Protein AF-0000000066218818 (afdb_homodimer)

InterPro domains:
  IPR004045 Glutathione S-transferase, N-terminal [PF02798] (4-73)
  IPR004045 Glutathione S-transferase, N-terminal [PS50404] (2-82)
  IPR004046 Glutathione S-transferase, C-terminal [PF00043] (117-193)
  IPR010987 Glutathione S-transferase, C-terminal-like [PS50405] (83-211)
  IPR036249 Thioredoxin-like superfamily [SSF52833] (1-73)
  IPR036282 Glutathione S-transferase, C-terminal domain superfamily [SSF47616] (73-204)
  IPR040079 Glutathione transferase family [SFLDS00019] (5-191)

Nearest PDB structures (foldseek):
  5f8b-assembly1_A  TM=9.152E-01  e=2.736E-18  Aspergillus fumigatus Af293
  5jpo-assembly1_C-2  TM=8.971E-01  e=2.875E-17  Homo sapiens
  5dqs-assembly1_A  TM=9.101E-01  e=4.848E-17  Homo sapiens
  5jpo-assembly1_A  TM=9.062E-01  e=1.379E-16  Homo sapiens
  1nhy-assembly1_A  TM=8.216E-01  e=2.575E-15  Saccharomyces cerevisiae

Foldseek 3Di:
DAQWEWEEAALQLLCLLLQLLCVVVVRHYHYDYDDDLVSQDPVNCVLPVSSDDTWIQGPVRDIDDDSLVSSVVSHDPVQQDDDPVLNVQLVVLLCCLVPQQQVLVCQQPCQQAPNDPADPVSNVVSVVSNVVSLVVVLVCLVVALENGDNDHHSSLRSNLSSCLVCQQAAQAPVNCVVRVSSNVSSQVSCPDPSSCVRNNHRHGDNHHHDRDGHD/DAQWEWEEAALQLLCLLLQLLCVVVVRHYHYDYDDDLVSQDPVNCVLPVSSDDTWIQGPVRDIDDDSLVSSVVSHDPVQQDDDPVLNVQLVVLLCCLVPQQQVLVCQQPCQQAPNDPADPVSNVVSVVSNVVSLVVVLVCLVVALENGDNDHHSSLRSNLSSCLVCQQAAQAPVNCVVRVSSNVSSQVSCPDPSSCVRNNHRHGDNHHHDRDGYD

Organism: Emericella nidulans (strain FGSC A4 / ATCC 38163 / CBS 112.46 / NRRL 194 / M139) (NCBI:txid227321)

Secondary structure (DSSP, 8-state):
--SEEEEE-TT-TTTHHHHHHHHHTT--EEEEE---GGG--HHHHHH-TT--S-EEEETT--EEESHHHHHHHH--GGGS-SSHHHHHHHHHHHHHIIIIIHHHHHHHHGGGGTSS---HHHHHHHHHHHHHHHHHHHHHTTT-SSSSSSS--HHHHHHHHHHHHHHHHT--HHHHHHSHHHHHHHHHHHTSHHHHHHH-S----SSPPP-----/--SEEEEE-TT-TTTHHHHHHHHHTT--EEEEE---GGG--HHHHHH-TT--S-EEEETT--EEESHHHHHHHH--GGGS-SSHHHHHHHHHHHHHIIIIIHHHHHHHHGGGGTSS---HHHHHHHHHHHHHHHHHHHHHTTT-SSSSSSS--HHHHHHHHHHHHHHHHT--HHHHHHSHHHHHHHHHHHTSHHHHHHH-S----SSPPP-----

Radius of gyration: 21.06 Å; Cα contacts (8 Å, |Δi|>4): 720; chains: 2; bounding box: 56×56×61 Å

Solvent-accessible surface area (backbone atoms only — not comparable to full-atom values): 22482 Å² total; per-residue (Å²): 128,58,52,23,34,38,34,33,46,89,87,38,39,64,43,44,33,40,52,22,43,22,58,71,68,71,37,50,64,43,77,44,80,49,89,41,56,87,61,47,46,72,73,51,33,74,77,35,77,80,30,65,72,44,36,36,36,33,70,86,65,53,72,43,46,42,46,69,19,46,36,56,66,60,46,59,67,79,34,45,50,92,46,72,67,45,31,29,48,28,43,20,45,38,47,43,28,62,66,54,37,38,55,22,43,44,46,38,46,33,20,44,72,61,76,39,80,76,44,72,70,59,27,52,50,15,42,52,51,26,52,54,50,50,48,52,50,22,61,65,22,58,97,42,82,34,85,48,72,93,45,78,32,50,30,46,42,40,33,46,21,45,47,47,60,47,36,36,42,40,44,15,59,68,55,36,66,76,34,46,41,38,43,51,38,49,53,56,57,48,64,34,64,52,40,28,74,71,68,43,76,89,62,69,15,76,53,52,63,72,96,49,73,49,130,129,57,52,23,35,37,34,32,46,89,88,38,39,63,42,44,32,41,54,21,42,23,58,71,68,71,38,50,64,43,76,44,78,48,89,40,56,87,63,48,45,73,72,50,32,74,78,34,79,81,30,66,72,45,36,38,35,33,69,85,64,53,72,43,45,42,47,69,19,45,36,57,65,61,47,58,69,79,33,44,51,93,45,73,67,44,31,29,49,29,42,20,45,37,48,42,27,62,66,54,36,38,55,22,43,44,44,38,46,32,19,43,73,62,75,39,80,77,45,70,70,57,26,52,49,15,42,51,51,25,52,53,50,51,47,52,49,20,61,63,23,57,95,42,80,35,85,47,72,93,46,78,33,51,29,46,42,39,32,46,22,44,47,46,59,46,37,37,41,42,44,14,60,68,54,37,67,75,34,45,42,39,42,50,40,49,52,56,58,47,65,35,65,53,41,27,74,71,67,42,76,89,62,70,16,78,54,52,64,73,96,48,74,48,131

Structure (mmCIF, N/CA/C/O backbone):
data_AF-0000000066218818-model_v1
#
loop_
_entity.id
_entity.type
_entity.pdbx_description
1 polymer 'Glutathione S-transferase stcT'
#
loop_
_atom_site.group_PDB
_atom_site.id
_atom_site.type_symbol
_atom_site.label_atom_id
_atom_site.label_alt_id
_atom_site.label_comp_id
_atom_site.label_asym_id
_atom_site.label_entity_id
_atom_site.label_seq_id
_atom_site.pdbx_PDB_ins_code
_atom_site.Cartn_x
_atom_site.Cartn_y
_atom_site.Cartn_z
_atom_site.occupancy
_atom_site.B_iso_or_equiv
_atom_site.auth_seq_id
_atom_site.auth_comp_id
_atom_site.auth_asym_id
_atom_site.auth_atom_id
_atom_site.pdbx_PDB_model_num
ATOM 1 N N . MET A 1 1 ? 10.469 0.594 -30.75 1 71.19 1 MET A N 1
ATOM 2 C CA . MET A 1 1 ? 11.125 1.309 -29.656 1 71.19 1 MET A CA 1
ATOM 3 C C . MET A 1 1 ? 10.555 0.886 -28.312 1 71.19 1 MET A C 1
ATOM 5 O O . MET A 1 1 ? 9.383 0.536 -28.219 1 71.19 1 MET A O 1
ATOM 9 N N . PRO A 1 2 ? 11.453 0.713 -27.328 1 81.44 2 PRO A N 1
ATOM 10 C CA . PRO A 1 2 ? 10.922 0.224 -26.047 1 81.44 2 PRO A CA 1
ATOM 11 C C . PRO A 1 2 ? 9.906 1.181 -25.422 1 81.44 2 PRO A C 1
ATOM 13 O O . PRO A 1 2 ? 9.984 2.395 -25.641 1 81.44 2 PRO A O 1
ATOM 16 N N . PHE A 1 3 ? 8.852 0.652 -24.906 1 88.44 3 PHE A N 1
ATOM 17 C CA . PHE A 1 3 ? 7.84 1.387 -24.156 1 88.44 3 PHE A CA 1
ATOM 18 C C . PHE A 1 3 ? 8.477 2.164 -23.016 1 88.44 3 PHE A C 1
ATOM 20 O O . PHE A 1 3 ? 8.078 3.299 -22.734 1 88.44 3 PHE A O 1
ATOM 27 N N . GLY A 1 4 ? 9.531 1.529 -22.469 1 95.31 4 GLY A N 1
ATOM 28 C CA . GLY A 1 4 ? 10.266 2.137 -21.375 1 95.31 4 GLY A CA 1
ATOM 29 C C . GLY A 1 4 ? 11.266 1.194 -20.734 1 95.31 4 GLY A C 1
ATOM 30 O O . GLY A 1 4 ? 11.594 0.15 -21.297 1 95.31 4 GLY A O 1
ATOM 31 N N . THR A 1 5 ? 11.836 1.667 -19.656 1 97.19 5 THR A N 1
ATOM 32 C CA . THR A 1 5 ? 12.773 0.889 -18.859 1 97.19 5 THR A CA 1
ATOM 33 C C . THR A 1 5 ? 12.203 0.583 -17.484 1 97.19 5 THR A C 1
ATOM 35 O O . THR A 1 5 ? 11.594 1.452 -16.844 1 97.19 5 THR A O 1
ATOM 38 N N . LEU A 1 6 ? 12.312 -0.664 -17.109 1 97.31 6 LEU A N 1
ATOM 39 C CA . LEU A 1 6 ? 11.945 -1.052 -15.75 1 97.31 6 LEU A CA 1
ATOM 40 C C . LEU A 1 6 ? 13.18 -1.452 -14.945 1 97.31 6 LEU A C 1
ATOM 42 O O . LEU A 1 6 ? 13.906 -2.369 -15.336 1 97.31 6 LEU A O 1
ATOM 46 N N . TYR A 1 7 ? 13.469 -0.673 -13.93 1 97.5 7 TYR A N 1
ATOM 47 C CA . TYR A 1 7 ? 14.5 -1.044 -12.969 1 97.5 7 TYR A CA 1
ATOM 48 C C . TYR A 1 7 ? 13.969 -2.062 -11.969 1 97.5 7 TYR A C 1
ATOM 50 O O . TYR A 1 7 ? 13.039 -1.775 -11.219 1 97.5 7 TYR A O 1
ATOM 58 N N . THR A 1 8 ? 14.469 -3.232 -11.992 1 96.69 8 THR A N 1
ATOM 59 C CA . THR A 1 8 ? 14.016 -4.324 -11.141 1 96.69 8 THR A CA 1
ATOM 60 C C . THR A 1 8 ? 15.07 -5.426 -11.055 1 96.69 8 THR A C 1
ATOM 62 O O . THR A 1 8 ? 16.234 -5.195 -11.375 1 96.69 8 THR A O 1
ATOM 65 N N . ARG A 1 9 ? 14.781 -6.527 -10.438 1 94.38 9 ARG A N 1
ATOM 66 C CA . ARG A 1 9 ? 15.594 -7.734 -10.367 1 94.38 9 ARG A CA 1
ATOM 67 C C . ARG A 1 9 ? 14.734 -8.984 -10.539 1 94.38 9 ARG A C 1
ATOM 69 O O . ARG A 1 9 ? 13.516 -8.938 -10.344 1 94.38 9 ARG A O 1
ATOM 76 N N . PRO A 1 10 ? 15.438 -10.062 -10.844 1 90.19 10 PRO A N 1
ATOM 77 C CA . PRO A 1 10 ? 14.672 -11.305 -10.898 1 90.19 10 PRO A CA 1
ATOM 78 C C . PRO A 1 10 ? 14 -11.648 -9.57 1 90.19 10 PRO A C 1
ATOM 80 O O . PRO A 1 10 ? 14.578 -11.422 -8.508 1 90.19 10 PRO A O 1
ATOM 83 N N . PHE A 1 11 ? 12.773 -12.055 -9.664 1 90.25 11 PHE A N 1
ATOM 84 C CA . PHE A 1 11 ? 12.008 -12.578 -8.539 1 90.25 11 PHE A CA 1
ATOM 85 C C . PHE A 1 11 ? 11.586 -11.453 -7.598 1 90.25 11 PHE A C 1
ATOM 87 O O . PHE A 1 11 ? 11.383 -11.688 -6.402 1 90.25 11 PHE A O 1
ATOM 94 N N . ASN A 1 12 ? 11.641 -10.273 -8.07 1 94.62 12 ASN A N 1
ATOM 95 C CA . ASN A 1 12 ? 11.047 -9.195 -7.289 1 94.62 12 ASN A CA 1
ATOM 96 C C . ASN A 1 12 ? 9.531 -9.328 -7.211 1 94.62 12 ASN A C 1
ATOM 98 O O . ASN A 1 12 ? 8.852 -9.352 -8.242 1 94.62 12 ASN A O 1
ATOM 102 N N . PRO A 1 13 ? 9.008 -9.477 -6.012 1 96.88 13 PRO A N 1
ATOM 103 C CA . PRO A 1 13 ? 7.57 -9.719 -5.863 1 96.88 13 PRO A CA 1
ATOM 104 C C . PRO A 1 13 ? 6.719 -8.602 -6.469 1 96.88 13 PRO A C 1
ATOM 106 O O . PRO A 1 13 ? 5.57 -8.836 -6.852 1 96.88 13 PRO A O 1
ATOM 109 N N . ARG A 1 14 ? 7.234 -7.453 -6.59 1 97.62 14 ARG A N 1
ATOM 110 C CA . ARG A 1 14 ? 6.484 -6.281 -7.02 1 97.62 14 ARG A CA 1
ATOM 111 C C . ARG A 1 14 ? 6.535 -6.129 -8.539 1 97.62 14 ARG A C 1
ATOM 113 O O . ARG A 1 14 ? 5.801 -5.32 -9.109 1 97.62 14 ARG A O 1
ATOM 120 N N . SER A 1 15 ? 7.34 -6.926 -9.211 1 97.38 15 SER A N 1
ATOM 121 C CA . SER A 1 15 ? 7.594 -6.66 -10.625 1 97.38 15 SER A CA 1
ATOM 122 C C . SER A 1 15 ? 6.891 -7.684 -11.516 1 97.38 15 SER A C 1
ATOM 124 O O . SER A 1 15 ? 6.715 -7.457 -12.711 1 97.38 15 SER A O 1
ATOM 126 N N . LEU A 1 16 ? 6.5 -8.797 -10.938 1 96.94 16 LEU A N 1
ATOM 127 C CA . LEU A 1 16 ? 6.012 -9.906 -11.75 1 96.94 16 LEU A CA 1
ATOM 128 C C . LEU A 1 16 ? 4.82 -9.469 -12.594 1 96.94 16 LEU A C 1
ATOM 130 O O . LEU A 1 16 ? 4.828 -9.633 -13.82 1 96.94 16 LEU A O 1
ATOM 134 N N . ALA A 1 17 ? 3.824 -8.898 -11.969 1 96.56 17 ALA A N 1
ATOM 135 C CA . ALA A 1 17 ? 2.615 -8.477 -12.672 1 96.56 17 ALA A CA 1
ATOM 136 C C . ALA A 1 17 ? 2.939 -7.461 -13.758 1 96.56 17 ALA A C 1
ATOM 138 O O . ALA A 1 17 ? 2.377 -7.516 -14.859 1 96.56 17 ALA A O 1
ATOM 139 N N . ILE A 1 18 ? 3.826 -6.52 -13.492 1 97.38 18 ILE A N 1
ATOM 140 C CA . ILE A 1 18 ? 4.215 -5.453 -14.406 1 97.38 18 ILE A CA 1
ATOM 141 C C . ILE A 1 18 ? 4.832 -6.055 -15.664 1 97.38 18 ILE A C 1
ATOM 143 O O . ILE A 1 18 ? 4.453 -5.695 -16.781 1 97.38 18 ILE A O 1
ATOM 147 N N . LEU A 1 19 ? 5.719 -7.035 -15.469 1 97 19 LEU A N 1
ATOM 148 C CA . LEU A 1 19 ? 6.402 -7.688 -16.578 1 97 19 LEU A CA 1
ATOM 149 C C . LEU A 1 19 ? 5.434 -8.531 -17.391 1 97 19 LEU A C 1
ATOM 151 O O . LEU A 1 19 ? 5.469 -8.508 -18.625 1 97 19 LEU A O 1
ATOM 155 N N . ALA A 1 20 ? 4.574 -9.258 -16.734 1 95.81 20 ALA A N 1
ATOM 156 C CA . ALA A 1 20 ? 3.605 -10.117 -17.406 1 95.81 20 ALA A CA 1
ATOM 157 C C . ALA A 1 20 ? 2.664 -9.297 -18.281 1 95.81 20 ALA A C 1
ATOM 159 O O . ALA A 1 20 ? 2.432 -9.633 -19.453 1 95.81 20 ALA A O 1
ATOM 160 N N . ILE A 1 21 ? 2.143 -8.211 -17.75 1 94.56 21 ILE A N 1
ATOM 161 C CA . ILE A 1 21 ? 1.188 -7.359 -18.453 1 94.56 21 ILE A CA 1
ATOM 162 C C . ILE A 1 21 ? 1.874 -6.684 -19.641 1 94.56 21 ILE A C 1
ATOM 164 O O . ILE A 1 21 ? 1.304 -6.602 -20.734 1 94.56 21 ILE A O 1
ATOM 168 N N . ALA A 1 22 ? 3.068 -6.16 -19.391 1 94.56 22 ALA A N 1
ATOM 169 C CA . ALA A 1 22 ? 3.809 -5.508 -20.469 1 94.56 22 ALA A CA 1
ATOM 170 C C . ALA A 1 22 ? 4.012 -6.453 -21.656 1 94.56 22 ALA A C 1
ATOM 172 O O . ALA A 1 22 ? 3.816 -6.07 -22.812 1 94.56 22 ALA A O 1
ATOM 173 N N . LYS A 1 23 ? 4.383 -7.641 -21.359 1 92.62 23 LYS A N 1
ATOM 174 C CA . LYS A 1 23 ? 4.598 -8.641 -22.406 1 92.62 23 LYS A CA 1
ATOM 175 C C . LYS A 1 23 ? 3.295 -8.969 -23.125 1 92.62 23 LYS A C 1
ATOM 177 O O . LYS A 1 23 ? 3.248 -9 -24.359 1 92.62 23 LYS A O 1
ATOM 182 N N . ALA A 1 24 ? 2.281 -9.156 -22.375 1 91.44 24 ALA A N 1
ATOM 183 C CA . ALA A 1 24 ? 0.981 -9.516 -22.922 1 91.44 24 ALA A CA 1
ATOM 184 C C . ALA A 1 24 ? 0.456 -8.422 -23.859 1 91.44 24 ALA A C 1
ATOM 186 O O . ALA A 1 24 ? -0.219 -8.703 -24.844 1 91.44 24 ALA A O 1
ATOM 187 N N . ASN A 1 25 ? 0.733 -7.207 -23.5 1 91.38 25 ASN A N 1
ATOM 188 C CA . ASN A 1 25 ? 0.218 -6.062 -24.25 1 91.38 25 ASN A CA 1
ATOM 189 C C . ASN A 1 25 ? 1.195 -5.613 -25.328 1 91.38 25 ASN A C 1
ATOM 191 O O . ASN A 1 25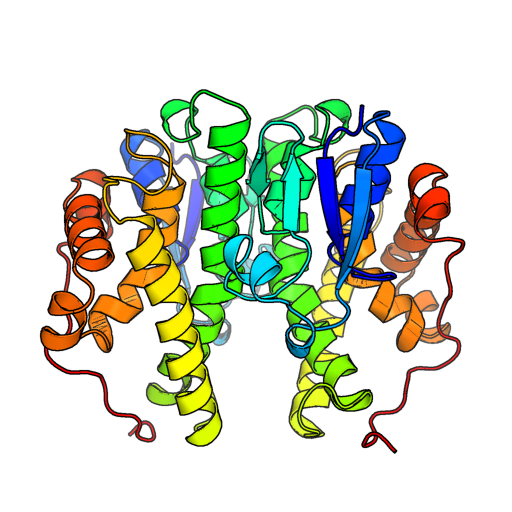 ? 1.004 -4.566 -25.953 1 91.38 25 ASN A O 1
ATOM 195 N N . ASN A 1 26 ? 2.279 -6.316 -25.547 1 91.62 26 ASN A N 1
ATOM 196 C CA . ASN A 1 26 ? 3.311 -6.004 -26.531 1 91.62 26 ASN A CA 1
ATOM 197 C C . ASN A 1 26 ? 3.932 -4.637 -26.281 1 91.62 26 ASN A C 1
ATOM 199 O O . ASN A 1 26 ? 4.055 -3.824 -27.203 1 91.62 26 ASN A O 1
ATOM 203 N N . LEU A 1 27 ? 4.148 -4.402 -25.031 1 92.06 27 LEU A N 1
ATOM 204 C CA . LEU A 1 27 ? 4.871 -3.219 -24.594 1 92.06 27 LEU A CA 1
ATOM 205 C C . LEU A 1 27 ? 6.27 -3.584 -24.109 1 92.06 27 LEU A C 1
ATOM 207 O O . LEU A 1 27 ? 6.504 -3.715 -22.906 1 92.06 27 LEU A O 1
ATOM 211 N N . PRO A 1 28 ? 7.168 -3.713 -25 1 90.56 28 PRO A N 1
ATOM 212 C CA . PRO A 1 28 ? 8.516 -4.164 -24.625 1 90.56 28 PRO A CA 1
ATOM 213 C C . PRO A 1 28 ? 9.18 -3.252 -23.609 1 90.56 28 PRO A C 1
ATOM 215 O O . PRO A 1 28 ? 9.172 -2.029 -23.766 1 90.56 28 PRO A O 1
ATOM 218 N N . LEU A 1 29 ? 9.727 -3.838 -22.594 1 94.88 29 LEU A N 1
ATOM 219 C CA . LEU A 1 29 ? 10.469 -3.117 -21.562 1 94.88 29 LEU A CA 1
ATOM 220 C C . LEU A 1 29 ? 11.945 -3.49 -21.578 1 94.88 29 LEU A C 1
ATOM 222 O O . LEU A 1 29 ? 12.289 -4.664 -21.719 1 94.88 29 LEU A O 1
ATOM 226 N N . LYS A 1 30 ? 12.75 -2.459 -21.562 1 96.31 30 LYS A N 1
ATOM 227 C CA . LYS A 1 30 ? 14.148 -2.691 -21.219 1 96.31 30 LYS A CA 1
ATOM 228 C C . LYS A 1 30 ? 14.32 -2.9 -19.719 1 96.31 30 LYS A C 1
ATOM 230 O O . LYS A 1 30 ? 13.758 -2.152 -18.922 1 96.31 30 LYS A O 1
ATOM 235 N N . ILE A 1 31 ? 15.07 -3.914 -19.375 1 96.12 31 ILE A N 1
ATOM 236 C CA . ILE A 1 31 ? 15.242 -4.219 -17.969 1 96.12 31 ILE A CA 1
ATOM 237 C C . ILE A 1 31 ? 16.641 -3.785 -17.516 1 96.12 31 ILE A C 1
ATOM 239 O O . ILE A 1 31 ? 17.641 -4.113 -18.156 1 96.12 31 ILE A O 1
ATOM 243 N N . LYS A 1 32 ? 16.703 -2.99 -16.5 1 95.56 32 LYS A N 1
ATOM 244 C CA . LYS A 1 32 ? 17.938 -2.68 -15.789 1 95.56 32 LYS A CA 1
ATOM 245 C C . LYS A 1 32 ? 17.906 -3.244 -14.367 1 95.56 32 LYS A C 1
ATOM 247 O O . LYS A 1 32 ? 17.031 -2.906 -13.57 1 95.56 32 LYS A O 1
ATOM 252 N N . THR A 1 33 ? 18.938 -4.043 -14.039 1 94.62 33 THR A N 1
ATOM 253 C CA . THR A 1 33 ? 18.891 -4.797 -12.789 1 94.62 33 THR A CA 1
ATOM 254 C C . THR A 1 33 ? 19.547 -4.004 -11.656 1 94.62 33 THR A C 1
ATOM 256 O O . THR A 1 33 ? 20.656 -3.502 -11.805 1 94.62 33 THR A O 1
ATOM 259 N N . ILE A 1 34 ? 18.781 -3.807 -10.609 1 90.81 34 ILE A N 1
ATOM 260 C CA . ILE A 1 34 ? 19.266 -3.318 -9.32 1 90.81 34 ILE A CA 1
ATOM 261 C C . ILE A 1 34 ? 18.953 -4.344 -8.234 1 90.81 34 ILE A C 1
ATOM 263 O O . ILE A 1 34 ? 17.781 -4.676 -8 1 90.81 34 ILE A O 1
ATOM 267 N N . THR A 1 35 ? 20 -4.848 -7.527 1 82.25 35 THR A N 1
ATOM 268 C CA . THR A 1 35 ? 19.797 -5.984 -6.637 1 82.25 35 THR A CA 1
ATOM 269 C C . THR A 1 35 ? 19.453 -5.508 -5.227 1 82.25 35 THR A C 1
ATOM 271 O O . THR A 1 35 ? 18.797 -6.227 -4.469 1 82.25 35 THR A O 1
ATOM 274 N N . SER A 1 36 ? 20.016 -4.332 -4.902 1 78.5 36 SER A N 1
ATOM 275 C CA . SER A 1 36 ? 19.719 -3.791 -3.58 1 78.5 36 SER A CA 1
ATOM 276 C C . SER A 1 36 ? 19.828 -2.27 -3.568 1 78.5 36 SER A C 1
ATOM 278 O O . SER A 1 36 ? 20.406 -1.675 -4.48 1 78.5 36 SER A O 1
ATOM 280 N N . PHE A 1 37 ? 19.109 -1.738 -2.533 1 78.69 37 PHE A N 1
ATOM 281 C CA . PHE A 1 37 ? 19.234 -0.295 -2.357 1 78.69 37 PHE A CA 1
ATOM 282 C C . PHE A 1 37 ? 20.688 0.125 -2.254 1 78.69 37 PHE A C 1
ATOM 284 O O . PHE A 1 37 ? 21.047 1.234 -2.648 1 78.69 37 PHE A O 1
ATOM 291 N N . LYS A 1 38 ? 21.609 -0.773 -1.865 1 82.06 38 LYS A N 1
ATOM 292 C CA . LYS A 1 38 ? 23.031 -0.483 -1.708 1 82.06 38 LYS A CA 1
ATOM 293 C C . LYS A 1 38 ? 23.719 -0.356 -3.064 1 82.06 38 LYS A C 1
ATOM 295 O O . LYS A 1 38 ? 24.766 0.286 -3.178 1 82.06 38 LYS A O 1
ATOM 300 N N . ASP A 1 39 ? 23.031 -0.977 -4.016 1 85.44 39 ASP A N 1
ATOM 301 C CA . ASP A 1 39 ? 23.594 -0.985 -5.359 1 85.44 39 ASP A CA 1
ATOM 302 C C . ASP A 1 39 ? 23.062 0.185 -6.188 1 85.44 39 ASP A C 1
ATOM 304 O O . ASP A 1 39 ? 23.422 0.327 -7.359 1 85.44 39 ASP A O 1
ATOM 308 N N . ALA A 1 40 ? 22.266 0.946 -5.512 1 88.94 40 ALA A N 1
ATOM 309 C CA . ALA A 1 40 ? 21.656 2.055 -6.25 1 88.94 40 ALA A CA 1
ATOM 310 C C . ALA A 1 40 ? 22.719 3.096 -6.625 1 88.94 40 ALA A C 1
ATOM 312 O O . ALA A 1 40 ? 23.422 3.604 -5.754 1 88.94 40 ALA A O 1
ATOM 313 N N . THR A 1 41 ? 22.875 3.365 -7.879 1 91.56 41 THR A N 1
ATOM 314 C CA . THR A 1 41 ? 23.797 4.391 -8.367 1 91.56 41 THR A CA 1
ATOM 315 C C . THR A 1 41 ? 23.219 5.785 -8.133 1 91.56 41 THR A C 1
ATOM 317 O O . THR A 1 41 ? 22.016 5.93 -7.891 1 91.56 41 THR A O 1
ATOM 320 N N . GLU A 1 42 ? 24.031 6.734 -8.234 1 93.12 42 GLU A N 1
ATOM 321 C CA . GLU A 1 42 ? 23.562 8.109 -8.117 1 93.12 42 GLU A CA 1
ATOM 322 C C . GLU A 1 42 ? 22.531 8.438 -9.195 1 93.12 42 GLU A C 1
ATOM 324 O O . GLU A 1 42 ? 21.562 9.164 -8.938 1 93.12 42 GLU A O 1
ATOM 329 N N . GLU A 1 43 ? 22.828 7.934 -10.289 1 93.69 43 GLU A N 1
ATOM 330 C CA . GLU A 1 43 ? 21.906 8.141 -11.398 1 93.69 43 GLU A CA 1
ATOM 331 C C . GLU A 1 43 ? 20.531 7.555 -11.086 1 93.69 43 GLU A C 1
ATOM 333 O O . GLU A 1 43 ? 19.5 8.195 -11.344 1 93.69 43 GLU A O 1
ATOM 338 N N . TYR A 1 44 ? 20.484 6.367 -10.492 1 95.94 44 TYR A N 1
ATOM 339 C CA . TYR A 1 44 ? 19.219 5.727 -10.156 1 95.94 44 TYR A CA 1
ATOM 340 C C . TYR A 1 44 ? 18.5 6.488 -9.047 1 95.94 44 TYR A C 1
ATOM 342 O O . TYR A 1 44 ? 17.281 6.621 -9.07 1 95.94 44 TYR A O 1
ATOM 350 N N . LEU A 1 45 ? 19.312 7.016 -8.141 1 95.56 45 LEU A N 1
ATOM 351 C CA . LEU A 1 45 ? 18.734 7.723 -7.004 1 95.56 45 LEU A CA 1
ATOM 352 C C . LEU A 1 45 ? 18.094 9.031 -7.445 1 95.56 45 LEU A C 1
ATOM 354 O O . LEU A 1 45 ? 17.25 9.586 -6.727 1 95.56 45 LEU A O 1
ATOM 358 N N . GLN A 1 46 ? 18.422 9.547 -8.602 1 95.06 46 GLN A N 1
ATOM 359 C CA . GLN A 1 46 ? 17.75 10.711 -9.156 1 95.06 46 GLN A CA 1
ATOM 360 C C . GLN A 1 46 ? 16.344 10.352 -9.656 1 95.06 46 GLN A C 1
ATOM 362 O O . GLN A 1 46 ? 15.453 11.195 -9.68 1 95.06 46 GLN A O 1
ATOM 367 N N . LEU A 1 47 ? 16.188 9.055 -10.047 1 95.88 47 LEU A N 1
ATOM 368 C CA . LEU A 1 47 ? 14.906 8.555 -10.516 1 95.88 47 LEU A CA 1
ATOM 369 C C . LEU A 1 47 ? 14.008 8.172 -9.344 1 95.88 47 LEU A C 1
ATOM 371 O O . LEU A 1 47 ? 12.82 8.484 -9.336 1 95.88 47 LEU A O 1
ATOM 375 N N . ASN A 1 48 ? 14.594 7.512 -8.367 1 96.56 48 ASN A N 1
ATOM 376 C CA . ASN A 1 48 ? 13.922 7.039 -7.164 1 96.56 48 ASN A CA 1
ATOM 377 C C . ASN A 1 48 ? 14.773 7.266 -5.918 1 96.56 48 ASN A C 1
ATOM 379 O O . ASN A 1 48 ? 15.578 6.406 -5.551 1 96.56 48 ASN A O 1
ATOM 383 N N . PRO A 1 49 ? 14.555 8.305 -5.219 1 95.44 49 PRO A N 1
ATOM 384 C CA . PRO A 1 49 ? 15.406 8.68 -4.086 1 95.44 49 PRO A CA 1
ATOM 385 C C . PRO A 1 49 ? 15.406 7.629 -2.979 1 95.44 49 PRO A C 1
ATOM 387 O O . PRO A 1 49 ? 16.312 7.621 -2.133 1 95.44 49 PRO A O 1
ATOM 390 N N . LEU A 1 50 ? 14.461 6.707 -2.932 1 94.62 50 LEU A N 1
ATOM 391 C CA . LEU A 1 50 ? 14.445 5.648 -1.926 1 94.62 50 LEU A CA 1
ATOM 392 C C . LEU A 1 50 ? 15.398 4.52 -2.305 1 94.62 50 LEU A C 1
ATOM 394 O O . LEU A 1 50 ? 15.734 3.676 -1.47 1 94.62 50 LEU A O 1
ATOM 398 N N . GLY A 1 51 ? 15.758 4.492 -3.557 1 95 51 GLY A N 1
ATOM 399 C CA . GLY A 1 51 ? 16.641 3.441 -4.031 1 95 51 GLY A CA 1
ATOM 400 C C . GLY A 1 51 ? 15.961 2.084 -4.102 1 95 51 GLY A C 1
ATOM 401 O O . GLY A 1 51 ? 16.641 1.058 -4.23 1 95 51 GLY A O 1
ATOM 402 N N . LYS A 1 52 ? 14.656 2.086 -4.012 1 95 52 LYS A N 1
ATOM 403 C CA . LYS A 1 52 ? 13.906 0.836 -4.051 1 95 52 LYS A CA 1
ATOM 404 C C . LYS A 1 52 ? 13.523 0.469 -5.48 1 95 52 LYS A C 1
ATOM 406 O O . LYS A 1 52 ? 13.742 1.252 -6.406 1 95 52 LYS A O 1
ATOM 411 N N . ILE A 1 53 ? 13.047 -0.684 -5.742 1 96.31 53 ILE A N 1
ATOM 412 C CA . ILE A 1 53 ? 12.578 -1.193 -7.023 1 96.31 53 ILE A CA 1
ATOM 413 C C . ILE A 1 53 ? 11.18 -1.795 -6.859 1 96.31 53 ILE A C 1
ATOM 415 O O . ILE A 1 53 ? 10.82 -2.248 -5.77 1 96.31 53 ILE A O 1
ATOM 419 N N . PRO A 1 54 ? 10.344 -1.707 -7.871 1 97.12 54 PRO A N 1
ATOM 420 C CA . PRO A 1 54 ? 10.664 -1.313 -9.242 1 97.12 54 PRO A CA 1
ATOM 421 C C . PRO A 1 54 ? 10.508 0.187 -9.477 1 97.12 54 PRO A C 1
ATOM 423 O O . PRO A 1 54 ? 9.812 0.867 -8.719 1 97.12 54 PRO A O 1
ATOM 426 N N . THR A 1 55 ? 11.203 0.723 -10.445 1 98 55 THR A N 1
ATOM 427 C CA . THR A 1 55 ? 11.047 2.059 -11.008 1 98 55 THR A CA 1
ATOM 428 C C . THR A 1 55 ? 10.875 1.986 -12.523 1 98 55 THR A C 1
ATOM 430 O O . THR A 1 55 ? 11.641 1.311 -13.211 1 98 55 THR A O 1
ATOM 433 N N . PHE A 1 56 ? 9.805 2.607 -13.062 1 97.94 56 PHE A N 1
ATOM 434 C CA . PHE A 1 56 ? 9.539 2.662 -14.492 1 97.94 56 PHE A CA 1
ATOM 435 C C . PHE A 1 56 ? 9.961 4.004 -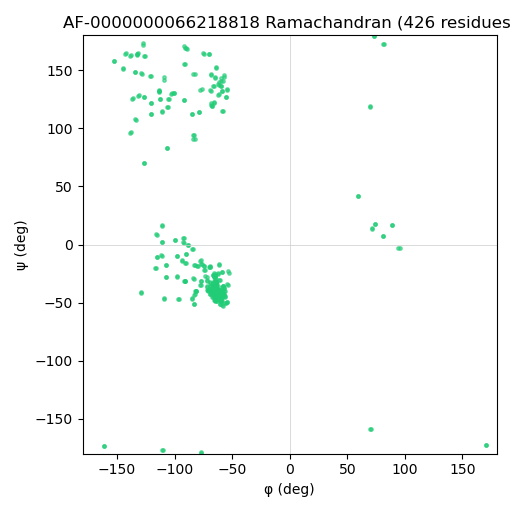15.07 1 97.94 56 PHE A C 1
ATOM 437 O O . PHE A 1 56 ? 9.672 5.055 -14.492 1 97.94 56 PHE A O 1
ATOM 444 N N . VAL A 1 57 ? 10.719 3.988 -16.156 1 97.69 57 VAL A N 1
ATOM 445 C CA . VAL A 1 57 ? 11.055 5.18 -16.938 1 97.69 57 VAL A CA 1
ATOM 446 C C . VAL A 1 57 ? 10.562 5.012 -18.375 1 97.69 57 VAL A C 1
ATOM 448 O O . VAL A 1 57 ? 11.109 4.211 -19.125 1 97.69 57 VAL A O 1
ATOM 451 N N . GLY A 1 58 ? 9.57 5.809 -18.734 1 96.12 58 GLY A N 1
ATOM 452 C CA . GLY A 1 58 ? 9.023 5.738 -20.094 1 96.12 58 GLY A CA 1
ATOM 453 C C . GLY A 1 58 ? 9.969 6.27 -21.141 1 96.12 58 GLY A C 1
ATOM 454 O O . GLY A 1 58 ? 10.906 7.008 -20.828 1 96.12 58 GLY A O 1
ATOM 455 N N . ALA A 1 59 ? 9.672 5.934 -22.375 1 94.19 59 ALA A N 1
ATOM 456 C CA . ALA A 1 59 ? 10.453 6.441 -23.5 1 94.19 59 ALA A CA 1
ATOM 457 C C . ALA A 1 59 ? 10.367 7.961 -23.594 1 94.19 59 ALA A C 1
ATOM 459 O O . ALA A 1 59 ? 11.289 8.617 -24.078 1 94.19 59 ALA A O 1
ATOM 460 N N . ASP A 1 60 ? 9.32 8.492 -23.078 1 93.5 60 ASP A N 1
ATOM 461 C CA . ASP A 1 60 ? 9.109 9.938 -23.094 1 93.5 60 ASP A CA 1
ATOM 462 C C . ASP A 1 60 ? 9.75 10.594 -21.859 1 93.5 60 ASP A C 1
ATOM 464 O O . ASP A 1 60 ? 9.602 11.805 -21.656 1 93.5 60 ASP A O 1
ATOM 468 N N . GLY A 1 61 ? 10.359 9.812 -21 1 95.38 61 GLY A N 1
ATOM 469 C CA . GLY A 1 61 ? 11.047 10.352 -19.844 1 95.38 61 GLY A CA 1
ATOM 470 C C . GLY A 1 61 ? 10.188 10.352 -18.594 1 95.38 61 GLY A C 1
ATOM 471 O O . GLY A 1 61 ? 10.664 10.688 -17.5 1 95.38 61 GLY A O 1
ATOM 472 N N . TYR A 1 62 ? 8.93 9.914 -18.75 1 96.5 62 TYR A N 1
ATOM 473 C CA . TYR A 1 62 ? 8.031 9.836 -17.609 1 96.5 62 TYR A CA 1
ATOM 474 C C . TYR A 1 62 ? 8.508 8.789 -16.609 1 96.5 62 TYR A C 1
ATOM 476 O O . TYR A 1 62 ? 8.711 7.629 -16.953 1 96.5 62 TYR A O 1
ATOM 484 N N . VAL A 1 63 ? 8.758 9.227 -15.305 1 98.06 63 VAL A N 1
ATOM 485 C CA . VAL A 1 63 ? 9.227 8.336 -14.242 1 98.06 63 VAL A CA 1
ATOM 486 C C . VAL A 1 63 ? 8.07 7.98 -13.32 1 98.06 63 VAL A C 1
ATOM 488 O O . VAL A 1 63 ? 7.328 8.859 -12.875 1 98.06 63 VAL A O 1
ATOM 491 N N . LEU A 1 64 ? 7.922 6.695 -13.07 1 98.25 64 LEU A N 1
ATOM 492 C CA . LEU A 1 64 ? 6.848 6.215 -12.211 1 98.25 64 LEU A CA 1
ATOM 493 C C . LEU A 1 64 ? 7.359 5.145 -11.25 1 98.25 64 LEU A C 1
ATOM 495 O O . LEU A 1 64 ? 7.996 4.176 -11.68 1 98.25 64 LEU A O 1
ATOM 499 N N . THR A 1 65 ? 7.121 5.406 -9.922 1 98.06 65 THR A N 1
ATOM 500 C CA . THR A 1 65 ? 7.445 4.422 -8.898 1 98.06 65 THR A CA 1
ATOM 501 C C . THR A 1 65 ? 6.172 3.838 -8.289 1 98.06 65 THR A C 1
ATOM 503 O O . THR A 1 65 ? 5.066 4.164 -8.719 1 98.06 65 THR A O 1
ATOM 506 N N . GLU A 1 66 ? 6.375 2.951 -7.277 1 98.25 66 GLU A N 1
ATOM 507 C CA . GLU A 1 66 ? 5.285 2.248 -6.605 1 98.25 66 GLU A CA 1
ATOM 508 C C . GLU A 1 66 ? 4.637 1.222 -7.531 1 98.25 66 GLU A C 1
ATOM 510 O O . GLU A 1 66 ? 4.023 1.584 -8.539 1 98.25 66 GLU A O 1
ATOM 515 N N . SER A 1 67 ? 4.703 0.02 -7.148 1 98.06 67 SER A N 1
ATOM 516 C CA . SER A 1 67 ? 4.355 -1.094 -8.023 1 98.06 67 SER A CA 1
ATOM 517 C C . SER A 1 67 ? 2.881 -1.05 -8.414 1 98.06 67 SER A C 1
ATOM 519 O O . SER A 1 67 ? 2.52 -1.407 -9.539 1 98.06 67 SER A O 1
ATOM 521 N N . ILE A 1 68 ? 1.974 -0.61 -7.531 1 98.06 68 ILE A N 1
ATOM 522 C CA . ILE A 1 68 ? 0.555 -0.525 -7.859 1 98.06 68 ILE A CA 1
ATOM 523 C C . ILE A 1 68 ? 0.345 0.47 -9 1 98.06 68 ILE A C 1
ATOM 525 O O . ILE A 1 68 ? -0.387 0.189 -9.945 1 98.06 68 ILE A O 1
ATOM 529 N N . ALA A 1 69 ? 0.997 1.612 -8.914 1 98.19 69 ALA A N 1
ATOM 530 C CA . ALA A 1 69 ? 0.868 2.646 -9.938 1 98.19 69 ALA A CA 1
ATOM 531 C C . ALA A 1 69 ? 1.428 2.17 -11.273 1 98.19 69 ALA A C 1
ATOM 533 O O . ALA A 1 69 ? 0.806 2.365 -12.32 1 98.19 69 ALA A O 1
ATOM 534 N N . ILE A 1 70 ? 2.592 1.497 -11.234 1 98 70 ILE A N 1
ATOM 535 C CA . ILE A 1 70 ? 3.23 1.022 -12.453 1 98 70 ILE A CA 1
ATOM 536 C C . ILE A 1 70 ? 2.359 -0.048 -13.109 1 98 70 ILE A C 1
ATOM 538 O O . ILE A 1 70 ? 2.145 -0.024 -14.32 1 98 70 ILE A O 1
ATOM 542 N N . ALA A 1 71 ? 1.841 -0.953 -12.273 1 97.06 71 ALA A N 1
ATOM 543 C CA . ALA A 1 71 ? 1.007 -2.033 -12.797 1 97.06 71 ALA A CA 1
ATOM 544 C C . ALA A 1 71 ? -0.256 -1.481 -13.453 1 97.06 71 ALA A C 1
ATOM 546 O O . ALA A 1 71 ? -0.672 -1.958 -14.508 1 97.06 71 ALA A O 1
ATOM 547 N N . LEU A 1 72 ? -0.855 -0.48 -12.844 1 95.56 72 LEU A N 1
ATOM 548 C CA . LEU A 1 72 ? -2.064 0.125 -13.383 1 95.56 72 LEU A CA 1
ATOM 549 C C . LEU A 1 72 ? -1.76 0.883 -14.672 1 95.56 72 LEU A C 1
ATOM 551 O O . LEU A 1 72 ? -2.562 0.872 -15.609 1 95.56 72 LEU A O 1
ATOM 555 N N . TYR A 1 73 ? -0.635 1.539 -14.711 1 93.38 73 TYR A N 1
ATOM 556 C CA . TYR A 1 73 ? -0.24 2.352 -15.852 1 93.38 73 TYR A CA 1
ATOM 557 C C . TYR A 1 73 ? -0.024 1.485 -17.094 1 93.38 73 TYR A C 1
ATOM 559 O O . TYR A 1 73 ? -0.328 1.903 -18.203 1 93.38 73 TYR A O 1
ATOM 567 N N . ASP A 1 74 ? 0.365 0.317 -16.922 1 85.31 74 ASP A N 1
ATOM 568 C CA . ASP A 1 74 ? 0.679 -0.617 -18 1 85.31 74 ASP A CA 1
ATOM 569 C C . ASP A 1 74 ? -0.558 -1.411 -18.406 1 85.31 74 ASP A C 1
ATOM 571 O O . ASP A 1 74 ? -0.577 -2.027 -19.469 1 85.31 74 ASP A O 1
ATOM 575 N N . SER A 1 75 ? -1.51 -1.365 -17.547 1 80.31 75 SER A N 1
ATOM 576 C CA . SER A 1 75 ? -2.607 -2.311 -17.719 1 80.31 75 SER A CA 1
ATOM 577 C C . SER A 1 75 ? -3.635 -1.789 -18.719 1 80.31 75 SER A C 1
ATOM 579 O O . SER A 1 75 ? -3.871 -0.582 -18.797 1 80.31 75 SER A O 1
ATOM 581 N N . ASN A 1 76 ? -4.145 -2.768 -19.359 1 79.62 76 ASN A N 1
ATOM 582 C CA . ASN A 1 76 ? -5.262 -2.445 -20.234 1 79.62 76 ASN A CA 1
ATOM 583 C C . ASN A 1 76 ? -6.602 -2.588 -19.516 1 79.62 76 ASN A C 1
ATOM 585 O O . ASN A 1 76 ? -6.66 -3.133 -18.406 1 79.62 76 ASN A O 1
ATOM 589 N N . THR A 1 77 ? -7.555 -2.184 -20.094 1 78.06 77 THR A N 1
ATOM 590 C CA . THR A 1 77 ? -8.875 -2.08 -19.484 1 78.06 77 THR A CA 1
ATOM 591 C C . THR A 1 77 ? -9.469 -3.463 -19.25 1 78.06 77 THR A C 1
ATOM 593 O O . THR A 1 77 ? -10.297 -3.643 -18.344 1 78.06 77 THR A O 1
ATOM 596 N N . THR A 1 78 ? -9.031 -4.477 -19.875 1 87.44 78 THR A N 1
ATOM 597 C CA . THR A 1 78 ? -9.664 -5.785 -19.781 1 87.44 78 THR A CA 1
ATOM 598 C C . THR A 1 78 ? -9.297 -6.465 -18.469 1 87.44 78 THR A C 1
ATOM 600 O O . THR A 1 78 ? -9.977 -7.395 -18.031 1 87.44 78 THR A O 1
ATOM 603 N N . LEU A 1 79 ? -8.32 -6.039 -17.828 1 94.69 79 LEU A N 1
ATOM 604 C CA . LEU A 1 79 ? -7.852 -6.637 -16.578 1 94.69 79 LEU A CA 1
ATOM 605 C C . LEU A 1 79 ? -8.352 -5.852 -15.375 1 94.69 79 LEU A C 1
ATOM 607 O O . LEU A 1 79 ? -8.047 -6.195 -14.234 1 94.69 79 LEU A O 1
ATOM 611 N N . LEU A 1 80 ? -9.18 -4.816 -15.688 1 95.38 80 LEU A N 1
ATOM 612 C CA . LEU A 1 80 ? -9.5 -3.879 -14.617 1 95.38 80 LEU A CA 1
ATOM 613 C C . LEU A 1 80 ? -10.969 -4.008 -14.211 1 95.38 80 LEU A C 1
ATOM 615 O O . LEU A 1 80 ? -11.492 -3.154 -13.492 1 95.38 80 LEU A O 1
ATOM 619 N N . GLY A 1 81 ? -11.602 -5.117 -14.609 1 94.19 81 GLY A N 1
ATOM 620 C CA . GLY A 1 81 ? -13 -5.332 -14.266 1 94.19 81 GLY A CA 1
ATOM 621 C C . GLY A 1 81 ? -13.953 -4.602 -15.188 1 94.19 81 GLY A C 1
ATOM 622 O O . GLY A 1 81 ? -13.531 -3.807 -16.031 1 94.19 81 GLY A O 1
ATOM 623 N N . THR A 1 82 ? -15.266 -4.883 -15.031 1 94 82 THR A N 1
ATOM 624 C CA . THR A 1 82 ? -16.25 -4.324 -15.945 1 94 82 THR A CA 1
ATOM 625 C C . THR A 1 82 ? -17.188 -3.367 -15.219 1 94 82 THR A C 1
ATOM 627 O O . THR A 1 82 ? -17.984 -2.67 -15.852 1 94 82 THR A O 1
ATOM 630 N N . THR A 1 83 ? -17.141 -3.346 -13.883 1 93.94 83 THR A N 1
ATOM 631 C CA . THR A 1 83 ? -17.969 -2.453 -13.07 1 93.94 83 THR A CA 1
ATOM 632 C C . THR A 1 83 ? -17.094 -1.652 -12.109 1 93.94 83 THR A C 1
ATOM 634 O O . THR A 1 83 ? -15.93 -1.988 -11.883 1 93.94 83 THR A O 1
ATOM 637 N N . GLY A 1 84 ? -17.641 -0.592 -11.594 1 93.44 84 GLY A N 1
ATOM 638 C CA . GLY A 1 84 ? -16.953 0.187 -10.578 1 93.44 84 GLY A CA 1
ATOM 639 C C . GLY A 1 84 ? -16.578 -0.627 -9.352 1 93.44 84 GLY A C 1
ATOM 640 O O . GLY A 1 84 ? -15.484 -0.457 -8.797 1 93.44 84 GLY A O 1
ATOM 641 N N . GLN A 1 85 ? -17.469 -1.511 -8.938 1 96 85 GLN A N 1
ATOM 642 C CA . GLN A 1 85 ? -17.219 -2.355 -7.777 1 96 85 GLN A CA 1
ATOM 643 C C . GLN A 1 85 ? -16.094 -3.354 -8.055 1 96 85 GLN A C 1
ATOM 645 O O . GLN A 1 85 ? -15.266 -3.621 -7.18 1 96 85 GLN A O 1
ATOM 650 N N . GLU A 1 86 ? -16.062 -3.914 -9.266 1 96.94 86 GLU A N 1
ATOM 651 C CA . GLU A 1 86 ? -14.977 -4.824 -9.617 1 96.94 86 GLU A CA 1
ATOM 652 C C . GLU A 1 86 ? -13.633 -4.109 -9.602 1 96.94 86 GLU A C 1
ATOM 654 O O . GLU A 1 86 ? -12.648 -4.629 -9.078 1 96.94 86 GLU A O 1
ATOM 659 N N . TYR A 1 87 ? -13.664 -2.91 -10.188 1 96.31 87 TYR A N 1
ATOM 660 C CA . TYR A 1 87 ? -12.422 -2.139 -10.203 1 96.31 87 TYR A CA 1
ATOM 661 C C . TYR A 1 87 ? -11.945 -1.848 -8.789 1 96.31 87 TYR A C 1
ATOM 663 O O . TYR A 1 87 ? -10.773 -2.053 -8.469 1 96.31 87 TYR A O 1
ATOM 671 N N . ALA A 1 88 ? -12.867 -1.429 -7.934 1 97.38 88 ALA A N 1
ATOM 672 C CA . ALA A 1 88 ? -12.516 -1.124 -6.551 1 97.38 88 ALA A CA 1
ATOM 673 C C . ALA A 1 88 ? -12 -2.365 -5.828 1 97.38 88 ALA A C 1
ATOM 675 O O . ALA A 1 88 ? -11.055 -2.285 -5.039 1 97.38 88 ALA A O 1
ATOM 676 N N . SER A 1 89 ? -12.578 -3.484 -6.094 1 98.38 89 SER A N 1
ATOM 677 C CA . SER A 1 89 ? -12.164 -4.738 -5.477 1 98.38 89 SER A CA 1
ATOM 678 C C . SER A 1 89 ? -10.773 -5.156 -5.949 1 98.38 89 SER A C 1
ATOM 680 O O . SER A 1 89 ? -9.984 -5.707 -5.18 1 98.38 89 SER A O 1
ATOM 682 N N . ILE A 1 90 ? -10.5 -4.895 -7.234 1 98.38 90 ILE A N 1
ATOM 683 C CA . ILE A 1 90 ? -9.18 -5.184 -7.773 1 98.38 90 ILE A CA 1
ATOM 684 C C . ILE A 1 90 ? -8.125 -4.359 -7.035 1 98.38 90 ILE A C 1
ATOM 686 O O . ILE A 1 90 ? -7.133 -4.902 -6.551 1 98.38 90 ILE A O 1
ATOM 690 N N . ILE A 1 91 ? -8.398 -3.08 -6.867 1 98.19 91 ILE A N 1
ATOM 691 C CA . ILE A 1 91 ? -7.477 -2.197 -6.16 1 98.19 91 ILE A CA 1
ATOM 692 C C . ILE A 1 91 ? -7.34 -2.648 -4.707 1 98.19 91 ILE A C 1
ATOM 694 O O . ILE A 1 91 ? -6.242 -2.613 -4.145 1 98.19 91 ILE A O 1
ATOM 698 N N . ARG A 1 92 ? -8.398 -3.105 -4.113 1 98.69 92 ARG A N 1
ATOM 699 C CA . ARG A 1 92 ? -8.398 -3.57 -2.729 1 98.69 92 ARG A CA 1
ATOM 700 C C . ARG A 1 92 ? -7.445 -4.746 -2.545 1 98.69 92 ARG A C 1
ATOM 702 O O . ARG A 1 92 ? -6.668 -4.777 -1.59 1 98.69 92 ARG A O 1
ATOM 709 N N . TRP A 1 93 ? -7.438 -5.707 -3.402 1 98.81 93 TRP A N 1
ATOM 710 C CA . TRP A 1 93 ? -6.578 -6.879 -3.273 1 98.81 93 TRP A CA 1
ATOM 711 C C . TRP A 1 93 ? -5.121 -6.52 -3.541 1 98.81 93 TRP A C 1
ATOM 713 O O . TRP A 1 93 ? -4.211 -7.066 -2.912 1 98.81 93 TRP A O 1
ATOM 723 N N . MET A 1 94 ? -4.922 -5.59 -4.508 1 98.69 94 MET A N 1
ATOM 724 C CA . MET A 1 94 ? -3.561 -5.117 -4.746 1 98.69 94 MET A CA 1
ATOM 725 C C . MET A 1 94 ? -3.002 -4.426 -3.506 1 98.69 94 MET A C 1
ATOM 727 O O . MET A 1 94 ? -1.879 -4.711 -3.084 1 98.69 94 MET A O 1
ATOM 731 N N . ALA A 1 95 ? -3.844 -3.535 -2.941 1 98.62 95 ALA A N 1
A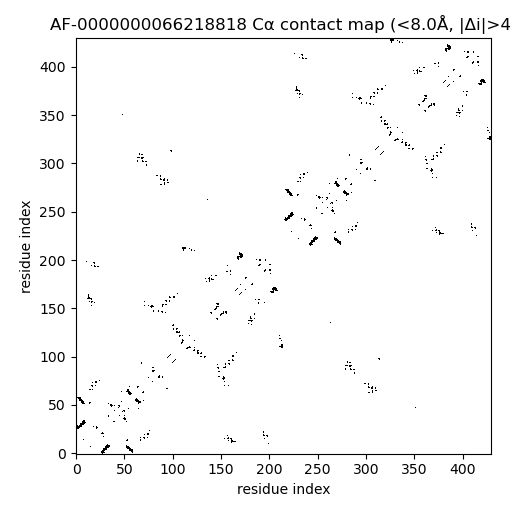TOM 732 C CA . ALA A 1 95 ? -3.438 -2.828 -1.73 1 98.62 95 ALA A CA 1
ATOM 733 C C . ALA A 1 95 ? -3.227 -3.799 -0.572 1 98.62 95 ALA A C 1
ATOM 735 O O . ALA A 1 95 ? -2.25 -3.682 0.173 1 98.62 95 ALA A O 1
ATOM 736 N N . PHE A 1 96 ? -4.145 -4.805 -0.428 1 98.75 96 PHE A N 1
ATOM 737 C CA . PHE A 1 96 ? -4.02 -5.844 0.591 1 98.75 96 PHE A CA 1
ATOM 738 C C . PHE A 1 96 ? -2.703 -6.594 0.444 1 98.75 96 PHE A C 1
ATOM 740 O O . PHE A 1 96 ? -2.02 -6.859 1.436 1 98.75 96 PHE A O 1
ATOM 747 N N . GLY A 1 97 ? -2.326 -6.895 -0.745 1 98.75 97 GLY A N 1
ATOM 748 C CA . GLY A 1 97 ? -1.072 -7.582 -1.009 1 98.75 97 GLY A CA 1
ATOM 749 C C . GLY A 1 97 ? 0.146 -6.785 -0.579 1 98.75 97 GLY A C 1
ATOM 750 O O . GLY A 1 97 ? 1.012 -7.301 0.131 1 98.75 97 GLY A O 1
ATOM 751 N N . ILE A 1 98 ? 0.156 -5.52 -0.931 1 97.69 98 ILE A N 1
ATOM 752 C CA . ILE A 1 98 ? 1.375 -4.734 -0.77 1 97.69 98 ILE A CA 1
ATOM 753 C C . ILE A 1 98 ? 1.475 -4.227 0.666 1 97.69 98 ILE A C 1
ATOM 755 O O . ILE A 1 98 ? 2.572 -4.102 1.213 1 97.69 98 ILE A O 1
ATOM 759 N N . THR A 1 99 ? 0.317 -3.986 1.35 1 97.75 99 THR A N 1
ATOM 760 C CA . THR A 1 99 ? 0.366 -3.352 2.662 1 97.75 99 THR A CA 1
ATOM 761 C C . THR A 1 99 ? 0.289 -4.395 3.771 1 97.75 99 THR A C 1
ATOM 763 O O . THR A 1 99 ? 0.794 -4.176 4.875 1 97.75 99 THR A O 1
ATOM 766 N N . GLU A 1 100 ? -0.346 -5.539 3.504 1 98.25 100 GLU A N 1
ATOM 767 C CA . GLU A 1 100 ? -0.594 -6.504 4.57 1 98.25 100 GLU A CA 1
ATOM 768 C C . GLU A 1 100 ? 0.279 -7.746 4.406 1 98.25 100 GLU A C 1
ATOM 770 O O . GLU A 1 100 ? 0.959 -8.164 5.344 1 98.25 100 GLU A O 1
ATOM 775 N N . ILE A 1 101 ? 0.357 -8.289 3.23 1 98.81 101 ILE A N 1
ATOM 776 C CA . ILE A 1 101 ? 1.02 -9.57 3.041 1 98.81 101 ILE A CA 1
ATOM 777 C C . ILE A 1 101 ? 2.525 -9.359 2.904 1 98.81 101 ILE A C 1
ATOM 779 O O . ILE A 1 101 ? 3.314 -9.969 3.633 1 98.81 101 ILE A O 1
ATOM 783 N N . LEU A 1 102 ? 2.943 -8.484 2.041 1 98.62 102 LEU A N 1
ATOM 784 C CA . LEU A 1 102 ? 4.344 -8.375 1.649 1 98.62 102 LEU A CA 1
ATOM 785 C C . LEU A 1 102 ? 5.215 -7.973 2.836 1 98.62 102 LEU A C 1
ATOM 787 O O . LEU A 1 102 ? 6.27 -8.562 3.07 1 98.62 102 LEU A O 1
ATOM 791 N N . PRO A 1 103 ? 4.809 -6.957 3.664 1 97.62 103 PRO A N 1
ATOM 792 C CA . PRO A 1 103 ? 5.656 -6.617 4.809 1 97.62 103 PRO A CA 1
ATOM 793 C C . PRO A 1 103 ? 5.781 -7.762 5.809 1 97.62 103 PRO A C 1
ATOM 795 O O . PRO A 1 103 ? 6.871 -8.008 6.336 1 97.62 103 PRO A O 1
ATOM 798 N N . ALA A 1 104 ? 4.66 -8.484 6.078 1 98.25 104 ALA A N 1
ATOM 799 C CA . ALA A 1 104 ? 4.711 -9.625 6.984 1 98.25 104 ALA A CA 1
ATOM 800 C C . ALA A 1 104 ? 5.625 -10.719 6.434 1 98.25 104 ALA A C 1
ATOM 802 O O . ALA A 1 104 ? 6.457 -11.266 7.164 1 98.25 104 ALA A O 1
ATOM 803 N N . LEU A 1 105 ? 5.504 -10.977 5.168 1 98.69 105 LEU A N 1
ATOM 804 C CA . LEU A 1 105 ? 6.336 -11.984 4.516 1 98.69 105 LEU A CA 1
ATOM 805 C C . LEU A 1 105 ? 7.805 -11.578 4.543 1 98.69 105 LEU A C 1
ATOM 807 O O . LEU A 1 105 ? 8.68 -12.422 4.746 1 98.69 105 LEU A O 1
ATOM 811 N N . GLY A 1 106 ? 8.078 -10.297 4.32 1 97.56 106 GLY A N 1
ATOM 812 C CA . GLY A 1 106 ? 9.438 -9.781 4.426 1 97.56 106 GLY A CA 1
ATOM 813 C C . GLY A 1 106 ? 10.031 -9.953 5.812 1 97.56 106 GLY A C 1
ATOM 814 O O . GLY A 1 106 ? 11.211 -10.281 5.949 1 97.56 106 GLY A O 1
ATOM 815 N N . GLY A 1 107 ? 9.188 -9.727 6.855 1 97.25 107 GLY A N 1
ATOM 816 C CA . GLY A 1 107 ? 9.641 -9.922 8.219 1 97.25 107 GLY A CA 1
ATOM 817 C C . GLY A 1 107 ? 9.969 -11.375 8.539 1 97.25 107 GLY A C 1
ATOM 818 O O . GLY A 1 107 ? 10.781 -11.656 9.414 1 97.25 107 GLY A O 1
ATOM 819 N N . TRP A 1 108 ? 9.359 -12.258 7.801 1 98.19 108 TRP A N 1
ATOM 820 C CA . TRP A 1 108 ? 9.602 -13.688 7.934 1 98.19 108 TRP A CA 1
ATOM 821 C C . TRP A 1 108 ? 10.852 -14.109 7.176 1 98.19 108 TRP A C 1
ATOM 823 O O . TRP A 1 108 ? 11.734 -14.766 7.73 1 98.19 108 TRP A O 1
ATOM 833 N N . PHE A 1 109 ? 11.094 -13.617 6.066 1 98.06 109 PHE A N 1
ATOM 834 C CA . PHE A 1 109 ? 12.086 -14.117 5.121 1 98.06 109 PHE A CA 1
ATOM 835 C C . PHE A 1 109 ? 13.398 -13.359 5.254 1 98.06 109 PHE A C 1
ATOM 837 O O . PHE A 1 109 ? 14.469 -13.961 5.332 1 98.06 109 PHE A O 1
ATOM 844 N N . ASN A 1 110 ? 13.383 -12.031 5.309 1 95.81 110 ASN A N 1
ATOM 845 C CA . ASN A 1 110 ? 14.562 -11.188 5.172 1 95.81 110 ASN A CA 1
ATOM 846 C C . ASN A 1 110 ? 15.594 -11.484 6.258 1 95.81 110 ASN A C 1
ATOM 848 O O . ASN A 1 110 ? 16.797 -11.547 5.977 1 95.81 110 ASN A O 1
ATOM 852 N N . PRO A 1 111 ? 15.141 -11.672 7.48 1 96.44 111 PRO A N 1
ATOM 853 C CA . PRO A 1 111 ? 16.141 -11.992 8.5 1 96.44 111 PRO A CA 1
ATOM 854 C C . PRO A 1 111 ? 16.828 -13.336 8.258 1 96.44 111 PRO A C 1
ATOM 856 O O . PRO A 1 111 ? 17.969 -13.531 8.672 1 96.44 111 PRO A O 1
ATOM 859 N N . LEU A 1 112 ? 16.141 -14.219 7.609 1 97.06 112 LEU A N 1
ATOM 860 C CA . LEU A 1 112 ? 16.656 -15.57 7.402 1 97.06 112 LEU A CA 1
ATOM 861 C C . LEU A 1 112 ? 17.75 -15.578 6.348 1 97.06 112 LEU A C 1
ATOM 863 O O . LEU A 1 112 ? 18.562 -16.516 6.293 1 97.06 112 LEU A O 1
ATOM 867 N N . ILE A 1 113 ? 17.812 -14.508 5.527 1 94.62 113 ILE A N 1
ATOM 868 C CA . ILE A 1 113 ? 18.828 -14.469 4.48 1 94.62 113 ILE A CA 1
ATOM 869 C C . ILE A 1 113 ? 19.812 -13.328 4.742 1 94.62 113 ILE A C 1
ATOM 871 O O . ILE A 1 113 ? 20.578 -12.938 3.855 1 94.62 113 ILE A O 1
ATOM 875 N N . GLY A 1 114 ? 19.734 -12.688 5.859 1 92.69 114 GLY A N 1
ATOM 876 C CA . GLY A 1 114 ? 20.719 -11.703 6.297 1 92.69 114 GLY A CA 1
ATOM 877 C C . GLY A 1 114 ? 20.406 -10.297 5.832 1 92.69 114 GLY A C 1
ATOM 878 O O . GLY A 1 114 ? 21.25 -9.414 5.906 1 92.69 114 GLY A O 1
ATOM 879 N N . ARG A 1 115 ? 19.188 -10.031 5.41 1 91.75 115 ARG A N 1
ATOM 880 C CA . ARG A 1 115 ? 18.812 -8.711 4.926 1 91.75 115 ARG A CA 1
ATOM 881 C C . ARG A 1 115 ? 18.219 -7.863 6.047 1 91.75 115 ARG A C 1
ATOM 883 O O . ARG A 1 115 ? 18 -6.66 5.875 1 91.75 115 ARG A O 1
ATOM 890 N N . ALA A 1 116 ? 17.875 -8.469 7.137 1 91.56 116 ALA A N 1
ATOM 891 C CA . ALA A 1 116 ? 17.406 -7.816 8.359 1 91.56 116 ALA A CA 1
ATOM 892 C C . ALA A 1 116 ? 17.938 -8.547 9.594 1 91.56 116 ALA A C 1
ATOM 894 O O . ALA A 1 116 ? 18.406 -9.68 9.5 1 91.56 116 ALA A O 1
ATOM 895 N N . ASN A 1 117 ? 17.844 -7.863 10.703 1 91.31 117 ASN A N 1
ATOM 896 C CA . ASN A 1 117 ? 18.344 -8.461 11.938 1 91.31 117 ASN A CA 1
ATOM 897 C C . ASN A 1 117 ? 17.531 -9.703 12.312 1 91.31 117 ASN A C 1
ATOM 899 O O . ASN A 1 117 ? 16.312 -9.711 12.195 1 91.31 117 ASN A O 1
ATOM 903 N N . PHE A 1 118 ? 18.297 -10.688 12.859 1 95.19 118 PHE A N 1
ATOM 904 C CA . PHE A 1 118 ? 17.641 -11.914 13.305 1 95.19 118 PHE A CA 1
ATOM 905 C C . PHE A 1 118 ? 17.094 -11.758 14.711 1 95.19 118 PHE A C 1
ATOM 907 O O . PHE A 1 118 ? 17.844 -11.531 15.664 1 95.19 118 PHE A O 1
ATOM 914 N N . ASN A 1 119 ? 15.844 -11.766 14.82 1 93.94 119 ASN A N 1
ATOM 915 C CA . ASN A 1 119 ? 15.102 -11.844 16.062 1 93.94 119 ASN A CA 1
ATOM 916 C C . ASN A 1 119 ? 13.961 -12.859 15.984 1 93.94 119 ASN A C 1
ATOM 918 O O . ASN A 1 119 ? 12.938 -12.602 15.344 1 93.94 119 ASN A O 1
ATOM 922 N N . ALA A 1 120 ? 14.156 -13.961 16.672 1 95.56 120 ALA A N 1
ATOM 923 C CA . ALA A 1 120 ? 13.258 -15.102 16.5 1 95.56 120 ALA A CA 1
ATOM 924 C C . ALA A 1 120 ? 11.82 -14.719 16.828 1 95.56 120 ALA A C 1
ATOM 926 O O . ALA A 1 120 ? 10.898 -15.078 16.094 1 95.56 120 ALA A O 1
ATOM 927 N N . ASP A 1 121 ? 11.625 -13.984 17.891 1 94.5 121 ASP A N 1
ATOM 928 C CA . ASP A 1 121 ? 10.273 -13.602 18.281 1 94.5 121 ASP A CA 1
ATOM 929 C C . ASP A 1 121 ? 9.594 -12.773 17.203 1 94.5 121 ASP A C 1
ATOM 931 O O . ASP A 1 121 ? 8.422 -12.984 16.891 1 94.5 121 ASP A O 1
ATOM 935 N N . ASN A 1 122 ? 10.312 -11.852 16.609 1 94.06 122 ASN A N 1
ATOM 936 C CA . ASN A 1 122 ? 9.781 -11.023 15.531 1 94.06 122 ASN A CA 1
ATOM 937 C C . ASN A 1 122 ? 9.477 -11.852 14.281 1 94.06 122 ASN A C 1
ATOM 939 O O . ASN A 1 122 ? 8.477 -11.602 13.602 1 94.06 122 ASN A O 1
ATOM 943 N N . ILE A 1 123 ? 10.352 -12.836 14.031 1 97.5 123 ILE A N 1
ATOM 944 C CA . ILE A 1 123 ? 10.18 -13.68 12.852 1 97.5 123 ILE A CA 1
ATOM 945 C C . ILE A 1 123 ? 8.945 -14.555 13.016 1 97.5 123 ILE A C 1
ATOM 947 O O . ILE A 1 123 ? 8.141 -14.688 12.086 1 97.5 123 ILE A O 1
ATOM 951 N N . TYR A 1 124 ? 8.734 -15.078 14.25 1 98 124 TYR A N 1
ATOM 952 C CA . TYR A 1 124 ? 7.547 -15.883 14.508 1 98 124 TYR A CA 1
ATOM 953 C C . TYR A 1 124 ? 6.277 -15.055 14.375 1 98 124 TYR A C 1
ATOM 955 O O . TYR A 1 124 ? 5.277 -15.523 13.828 1 98 124 TYR A O 1
ATOM 963 N N . GLN A 1 125 ? 6.355 -13.867 14.844 1 96.75 125 GLN A N 1
ATOM 964 C CA . GLN A 1 125 ? 5.207 -12.977 14.703 1 96.75 125 GLN A CA 1
ATOM 965 C C . GLN A 1 125 ? 4.914 -12.688 13.234 1 96.75 125 GLN A C 1
ATOM 967 O O . GLN A 1 125 ? 3.758 -12.711 12.812 1 96.75 125 GLN A O 1
ATOM 972 N N . SER A 1 126 ? 5.953 -12.453 12.5 1 98.06 126 SER A N 1
ATOM 973 C CA . SER A 1 126 ? 5.801 -12.195 11.078 1 98.06 126 SER A CA 1
ATOM 974 C C . SER A 1 126 ? 5.242 -13.414 10.344 1 98.06 126 SER A C 1
ATOM 976 O O . SER A 1 126 ? 4.414 -13.281 9.445 1 98.06 126 SER A O 1
ATOM 978 N N . LYS A 1 127 ? 5.754 -14.562 10.703 1 98.69 127 LYS A N 1
ATOM 979 C CA . LYS A 1 127 ? 5.215 -15.812 10.164 1 98.69 127 LYS A CA 1
ATOM 980 C C . LYS A 1 127 ? 3.717 -15.922 10.43 1 98.69 127 LYS A C 1
ATOM 982 O O . LYS A 1 127 ? 2.934 -16.156 9.508 1 98.69 127 LYS A O 1
ATOM 987 N N . ASP A 1 128 ? 3.328 -15.703 11.695 1 98.38 128 ASP A N 1
ATOM 988 C CA . ASP A 1 128 ? 1.922 -15.797 12.07 1 98.38 128 ASP A CA 1
ATOM 989 C C . ASP A 1 128 ? 1.079 -14.773 11.305 1 98.38 128 ASP A C 1
ATOM 991 O O . ASP A 1 128 ? -0.009 -15.102 10.828 1 98.38 128 ASP A O 1
ATOM 995 N N . ASP A 1 129 ? 1.602 -13.609 11.188 1 98.19 129 ASP A N 1
ATOM 996 C CA . ASP A 1 129 ? 0.904 -12.555 10.453 1 98.19 129 ASP A CA 1
ATOM 997 C C . ASP A 1 129 ? 0.733 -12.93 8.984 1 98.19 129 ASP A C 1
ATOM 999 O O . ASP A 1 129 ? -0.337 -12.734 8.406 1 98.19 129 ASP A O 1
ATOM 1003 N N . THR A 1 130 ? 1.788 -13.445 8.398 1 98.75 130 THR A N 1
ATOM 1004 C CA . THR A 1 130 ? 1.741 -13.867 7.004 1 98.75 130 THR A CA 1
ATOM 1005 C C . THR A 1 130 ? 0.685 -14.953 6.801 1 98.75 130 THR A C 1
ATOM 1007 O O . THR A 1 130 ? -0.173 -14.828 5.926 1 98.75 130 THR A O 1
ATOM 1010 N N . LEU A 1 131 ? 0.717 -15.922 7.66 1 98.75 131 LEU A N 1
ATOM 1011 C CA . LEU A 1 131 ? -0.182 -17.062 7.523 1 98.75 131 LEU A CA 1
ATOM 1012 C C . LEU A 1 131 ? -1.632 -16.641 7.734 1 98.75 131 LEU A C 1
ATOM 1014 O O . LEU A 1 131 ? -2.535 -17.156 7.066 1 98.75 131 LEU A O 1
ATOM 1018 N N . ALA A 1 132 ? -1.873 -15.734 8.609 1 98.25 132 ALA A N 1
ATOM 1019 C CA . ALA A 1 132 ? -3.221 -15.219 8.828 1 98.25 132 ALA A CA 1
ATOM 1020 C C . ALA A 1 132 ? -3.758 -14.531 7.578 1 98.25 132 ALA A C 1
ATOM 1022 O O . ALA A 1 132 ? -4.926 -14.703 7.227 1 98.25 132 ALA A O 1
ATOM 1023 N N . ARG A 1 133 ? -2.939 -13.766 6.891 1 98.75 133 ARG A N 1
ATOM 1024 C CA . ARG A 1 133 ? -3.354 -13.078 5.672 1 98.75 133 ARG A CA 1
ATOM 1025 C C . ARG A 1 133 ? -3.572 -14.062 4.527 1 98.75 133 ARG A C 1
ATOM 1027 O O . ARG A 1 133 ? -4.5 -13.898 3.732 1 98.75 133 ARG A O 1
ATOM 1034 N N . LEU A 1 134 ? -2.701 -15.062 4.449 1 98.88 134 LEU A N 1
ATOM 1035 C CA . LEU A 1 134 ? -2.883 -16.078 3.424 1 98.88 134 LEU A CA 1
ATOM 1036 C C . LEU A 1 134 ? -4.176 -16.859 3.652 1 98.88 134 LEU A C 1
ATOM 1038 O O . LEU A 1 134 ? -4.832 -17.281 2.695 1 98.88 134 LEU A O 1
ATOM 1042 N N . LYS A 1 135 ? -4.527 -17.031 4.895 1 98.69 135 LYS A N 1
ATOM 1043 C CA . LYS A 1 135 ? -5.793 -17.688 5.215 1 98.69 135 LYS A CA 1
ATOM 1044 C C . LYS A 1 135 ? -6.98 -16.859 4.734 1 98.69 135 LYS A C 1
ATOM 1046 O O . LYS A 1 135 ? -7.98 -17.406 4.273 1 98.69 135 LYS A O 1
ATOM 1051 N N . ILE A 1 136 ? -6.891 -15.602 4.848 1 98.5 136 ILE A N 1
ATOM 1052 C CA . ILE A 1 136 ? -7.938 -14.719 4.34 1 98.5 136 ILE A CA 1
ATOM 1053 C C . ILE A 1 136 ? -8.109 -14.922 2.838 1 98.5 136 ILE A C 1
ATOM 1055 O O . ILE A 1 136 ? -9.234 -15.016 2.342 1 98.5 136 ILE A O 1
ATOM 1059 N N . LEU A 1 137 ? -6.992 -15.016 2.092 1 98.81 137 LEU A N 1
ATOM 1060 C CA . LEU A 1 137 ? -7.047 -15.289 0.66 1 98.81 137 LEU A CA 1
ATOM 1061 C C . LEU A 1 137 ? -7.691 -16.641 0.383 1 98.81 137 LEU A C 1
ATOM 1063 O O . LEU A 1 137 ? -8.539 -16.766 -0.502 1 98.81 137 LEU A O 1
ATOM 1067 N N . ASP A 1 138 ? -7.266 -17.625 1.15 1 98.88 138 ASP A N 1
ATOM 1068 C CA . ASP A 1 138 ? -7.789 -18.969 0.961 1 98.88 138 ASP A CA 1
ATOM 1069 C C . ASP A 1 138 ? -9.305 -19 1.17 1 98.88 138 ASP A C 1
ATOM 1071 O O . ASP A 1 138 ? -10.031 -19.609 0.374 1 98.88 138 ASP A O 1
ATOM 1075 N N . ASN A 1 139 ? -9.742 -18.3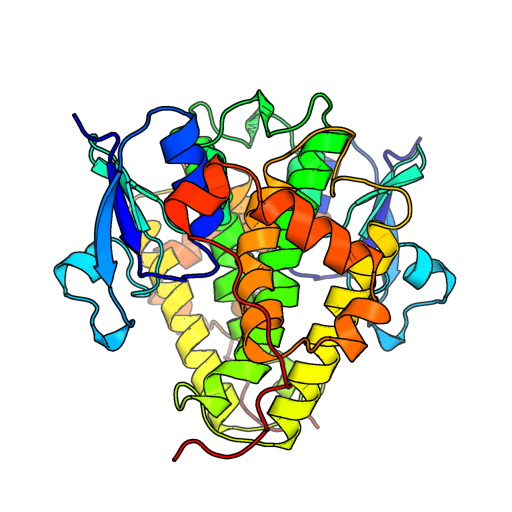59 2.248 1 98.56 139 ASN A N 1
ATOM 1076 C CA . ASN A 1 139 ? -11.172 -18.297 2.529 1 98.56 139 ASN A CA 1
ATOM 1077 C C . ASN A 1 139 ? -11.922 -17.578 1.42 1 98.56 139 ASN A C 1
ATOM 1079 O O . ASN A 1 139 ? -13 -18.016 1.003 1 98.56 139 ASN A O 1
ATOM 1083 N N . HIS A 1 140 ? -11.391 -16.5 0.908 1 98.31 140 HIS A N 1
ATOM 1084 C CA . HIS A 1 140 ? -12.031 -15.719 -0.137 1 98.31 140 HIS A CA 1
ATOM 1085 C C . HIS A 1 140 ? -12.172 -16.516 -1.428 1 98.31 140 HIS A C 1
ATOM 1087 O O . HIS A 1 140 ? -13.156 -16.375 -2.154 1 98.31 140 HIS A O 1
ATOM 1093 N N . LEU A 1 141 ? -11.227 -17.344 -1.713 1 98.69 141 LEU A N 1
ATOM 1094 C CA . LEU A 1 141 ? -11.141 -18.047 -2.986 1 98.69 141 LEU A CA 1
ATOM 1095 C C . LEU A 1 141 ? -12 -19.312 -2.969 1 98.69 141 LEU A C 1
ATOM 1097 O O . LEU A 1 141 ? -12.078 -20.016 -3.973 1 98.69 141 LEU A O 1
ATOM 1101 N N . CYS A 1 142 ? -12.586 -19.578 -1.803 1 98.38 142 CYS A N 1
ATOM 1102 C CA . CYS A 1 142 ? -13.516 -20.703 -1.767 1 98.38 142 CYS A CA 1
ATOM 1103 C C . CYS A 1 142 ? -14.648 -20.5 -2.768 1 98.38 142 CYS A C 1
ATOM 1105 O O . CYS A 1 142 ? -15.414 -19.547 -2.664 1 98.38 142 CYS A O 1
ATOM 1107 N N . GLY A 1 143 ? -14.711 -21.375 -3.789 1 97.75 143 GLY A N 1
ATOM 1108 C CA . GLY A 1 143 ? -15.742 -21.297 -4.812 1 97.75 143 GLY A CA 1
ATOM 1109 C C . GLY A 1 143 ? -15.438 -20.266 -5.887 1 97.75 143 GLY A C 1
ATOM 1110 O O . GLY A 1 143 ? -16.312 -19.906 -6.68 1 97.75 143 GLY A O 1
ATOM 1111 N N . ARG A 1 144 ? -14.273 -19.703 -5.863 1 98 144 ARG A N 1
ATOM 1112 C CA . ARG A 1 144 ? -13.883 -18.688 -6.836 1 98 144 ARG A CA 1
ATOM 1113 C C . ARG A 1 144 ? -12.641 -19.109 -7.609 1 98 144 ARG A C 1
ATOM 1115 O O . ARG A 1 144 ? -11.727 -19.719 -7.043 1 98 144 ARG A O 1
ATOM 1122 N N . GLU A 1 145 ? -12.594 -18.75 -8.852 1 97.94 145 GLU A N 1
ATOM 1123 C CA . GLU A 1 145 ? -11.438 -19.062 -9.68 1 97.94 145 GLU A CA 1
ATOM 1124 C C . GLU A 1 145 ? -10.414 -17.938 -9.648 1 97.94 145 GLU A C 1
ATOM 1126 O O . GLU A 1 145 ? -9.211 -18.172 -9.805 1 97.94 145 GLU A O 1
ATOM 1131 N N . TYR A 1 146 ? -10.938 -16.75 -9.492 1 98.56 146 TYR A N 1
ATOM 1132 C CA . TYR A 1 146 ? -10.102 -15.547 -9.469 1 98.56 146 TYR A CA 1
ATOM 1133 C C . TYR A 1 146 ? -10.469 -14.648 -8.297 1 98.56 146 TYR A C 1
ATOM 1135 O O . TYR A 1 146 ? -11.492 -14.867 -7.637 1 98.56 146 TYR A O 1
ATOM 1143 N N . LEU A 1 147 ? -9.656 -13.766 -7.992 1 98.69 147 LEU A N 1
ATOM 1144 C CA . LEU A 1 147 ? -9.859 -12.914 -6.828 1 98.69 147 LEU A CA 1
ATOM 1145 C C . LEU A 1 147 ? -11.07 -12.008 -7.023 1 98.69 147 LEU A C 1
ATOM 1147 O O . LEU A 1 147 ? -11.797 -11.727 -6.07 1 98.69 147 LEU A O 1
ATOM 1151 N N . VAL A 1 148 ? -11.203 -11.5 -8.227 1 98.44 148 VAL A N 1
ATOM 1152 C CA . VAL A 1 148 ? -12.312 -10.602 -8.516 1 98.44 148 VAL A CA 1
ATOM 1153 C C . VAL A 1 148 ? -13.016 -11.047 -9.797 1 98.44 148 VAL A C 1
ATOM 1155 O O . VAL A 1 148 ? -12.375 -11.219 -10.836 1 98.44 148 VAL A O 1
ATOM 1158 N N . GLY A 1 149 ? -14.273 -11.195 -9.742 1 96.31 149 GLY A N 1
ATOM 1159 C CA . GLY A 1 149 ? -15.047 -11.555 -10.922 1 96.31 149 GLY A CA 1
ATOM 1160 C C . GLY A 1 149 ? -14.805 -12.977 -11.383 1 96.31 149 GLY A C 1
ATOM 1161 O O . GLY A 1 149 ? -14.383 -13.828 -10.602 1 96.31 149 GLY A O 1
ATOM 1162 N N . GLU A 1 150 ? -15.125 -13.188 -12.688 1 95.94 150 GLU A N 1
ATOM 1163 C CA . GLU A 1 150 ? -15.094 -14.547 -13.219 1 95.94 150 GLU A CA 1
ATOM 1164 C C . GLU A 1 150 ? -13.945 -14.734 -14.211 1 95.94 150 GLU A C 1
ATOM 1166 O O . GLU A 1 150 ? -13.805 -15.797 -14.812 1 95.94 150 GLU A O 1
ATOM 1171 N N . THR A 1 151 ? -13.211 -13.711 -14.367 1 95.94 151 THR A N 1
ATOM 1172 C CA . THR A 1 151 ? -12.07 -13.758 -15.281 1 95.94 151 THR A CA 1
ATOM 1173 C C . THR A 1 151 ? -10.82 -13.188 -14.625 1 95.94 151 THR A C 1
ATOM 1175 O O . THR A 1 151 ? -10.914 -12.516 -13.594 1 95.94 151 THR A O 1
ATOM 1178 N N . LEU A 1 152 ? -9.711 -13.508 -15.242 1 97.38 152 LEU A N 1
ATOM 1179 C CA . LEU A 1 152 ? -8.43 -13 -14.758 1 97.38 152 LEU A CA 1
ATOM 1180 C C . LEU A 1 152 ? -8.453 -11.484 -14.641 1 97.38 152 LEU A C 1
ATOM 1182 O O . LEU A 1 152 ? -8.961 -10.797 -15.531 1 97.38 152 LEU A O 1
ATOM 1186 N N . SER A 1 153 ? -8 -10.977 -13.562 1 97.5 153 SER A N 1
ATOM 1187 C CA . SER A 1 153 ? -7.875 -9.539 -13.383 1 97.5 153 SER A CA 1
ATOM 1188 C C . SER A 1 153 ? -6.465 -9.156 -12.945 1 97.5 153 SER A C 1
ATOM 1190 O O . SER A 1 153 ? -5.641 -10.023 -12.664 1 97.5 153 SER A O 1
ATOM 1192 N N . LEU A 1 154 ? -6.184 -7.887 -12.906 1 97.75 154 LEU A N 1
ATOM 1193 C CA . LEU A 1 154 ? -4.898 -7.371 -12.453 1 97.75 154 LEU A CA 1
ATOM 1194 C C . LEU A 1 154 ? -4.629 -7.773 -11.008 1 97.75 154 LEU A C 1
ATOM 1196 O O . LEU A 1 154 ? -3.477 -7.992 -10.625 1 97.75 154 LEU A O 1
ATOM 1200 N N . ALA A 1 155 ? -5.703 -7.922 -10.188 1 98.56 155 ALA A N 1
ATOM 1201 C CA . ALA A 1 155 ? -5.551 -8.359 -8.797 1 98.56 155 ALA A CA 1
ATOM 1202 C C . ALA A 1 155 ? -4.867 -9.719 -8.727 1 98.56 155 ALA A C 1
ATOM 1204 O O . ALA A 1 155 ? -3.998 -9.938 -7.875 1 98.56 155 ALA A O 1
ATOM 1205 N N . ASP A 1 156 ? -5.223 -10.602 -9.617 1 98.75 156 ASP A N 1
ATOM 1206 C CA . ASP A 1 156 ? -4.656 -11.945 -9.609 1 98.75 156 ASP A CA 1
ATOM 1207 C C . ASP A 1 156 ? -3.156 -11.914 -9.898 1 98.75 156 ASP A C 1
ATOM 1209 O O . ASP A 1 156 ? -2.365 -12.516 -9.172 1 98.75 156 ASP A O 1
ATOM 1213 N N . LEU A 1 157 ? -2.787 -11.195 -10.906 1 98.25 157 LEU A N 1
ATOM 1214 C CA . LEU A 1 157 ? -1.385 -11.141 -11.305 1 98.25 157 LEU A CA 1
ATOM 1215 C C . LEU A 1 157 ? -0.545 -10.438 -10.242 1 98.25 157 LEU A C 1
ATOM 1217 O O . LEU A 1 157 ? 0.561 -10.883 -9.93 1 98.25 157 LEU A O 1
ATOM 1221 N N . PHE A 1 158 ? -1.069 -9.359 -9.727 1 98.56 158 PHE A N 1
ATOM 1222 C CA . PHE A 1 158 ? -0.343 -8.578 -8.734 1 98.56 158 PHE A CA 1
ATOM 1223 C C . PHE A 1 158 ? -0.143 -9.375 -7.449 1 98.56 158 PHE A C 1
ATOM 1225 O O . PHE A 1 158 ? 0.972 -9.461 -6.934 1 98.56 158 PHE A O 1
ATOM 1232 N N . VAL A 1 159 ? -1.202 -10.008 -6.93 1 98.88 159 VAL A N 1
ATOM 1233 C CA . VAL A 1 159 ? -1.132 -10.758 -5.68 1 98.88 159 VAL A CA 1
ATOM 1234 C C . VAL A 1 159 ? -0.293 -12.016 -5.879 1 98.88 159 VAL A C 1
ATOM 1236 O O . VAL A 1 159 ? 0.437 -12.438 -4.977 1 98.88 159 VAL A O 1
ATOM 1239 N N . LEU A 1 160 ? -0.355 -12.594 -7.086 1 98.81 160 LEU A N 1
ATOM 1240 C CA . LEU A 1 160 ? 0.518 -13.719 -7.402 1 98.81 160 LEU A CA 1
ATOM 1241 C C . LEU A 1 160 ? 1.979 -13.359 -7.156 1 98.81 160 LEU A C 1
ATOM 1243 O O . LEU A 1 160 ? 2.709 -14.109 -6.512 1 98.81 160 LEU A O 1
ATOM 1247 N N . GLY A 1 161 ? 2.393 -12.195 -7.699 1 98.5 161 GLY A N 1
ATOM 1248 C CA . GLY A 1 161 ? 3.758 -11.734 -7.484 1 98.5 161 GLY A CA 1
ATOM 1249 C C . GLY A 1 161 ? 4.113 -11.578 -6.02 1 98.5 161 GLY A C 1
ATOM 1250 O O . GLY A 1 161 ? 5.219 -11.922 -5.602 1 98.5 161 GLY A O 1
ATOM 1251 N N . ILE A 1 162 ? 3.164 -11.141 -5.234 1 98.69 162 ILE A N 1
ATOM 1252 C CA . ILE A 1 162 ? 3.371 -10.859 -3.816 1 98.69 162 ILE A CA 1
ATOM 1253 C C . ILE A 1 162 ? 3.555 -12.164 -3.053 1 98.69 162 ILE A C 1
ATOM 1255 O O . ILE A 1 162 ? 4.422 -12.266 -2.18 1 98.69 162 ILE A O 1
ATOM 1259 N N . VAL A 1 163 ? 2.803 -13.219 -3.385 1 98.75 163 VAL A N 1
ATOM 1260 C CA . VAL A 1 163 ? 2.748 -14.391 -2.521 1 98.75 163 VAL A CA 1
ATOM 1261 C C . VAL A 1 163 ? 3.709 -15.461 -3.041 1 98.75 163 VAL A C 1
ATOM 1263 O O . VAL A 1 163 ? 3.951 -16.469 -2.369 1 98.75 163 VAL A O 1
ATOM 1266 N N . GLN A 1 164 ? 4.289 -15.312 -4.234 1 98.19 164 GLN A N 1
ATOM 1267 C CA . GLN A 1 164 ? 5.09 -16.359 -4.855 1 98.19 164 GLN A CA 1
ATOM 1268 C C . GLN A 1 164 ? 6.262 -16.766 -3.965 1 98.19 164 GLN A C 1
ATOM 1270 O O . GLN A 1 164 ? 6.641 -17.938 -3.916 1 98.19 164 GLN A O 1
ATOM 1275 N N . GLY A 1 165 ? 6.84 -15.797 -3.254 1 97.88 165 GLY A N 1
ATOM 1276 C CA . GLY A 1 165 ? 7.926 -16.125 -2.344 1 97.88 165 GLY A CA 1
ATOM 1277 C C . GLY A 1 165 ? 7.512 -17.062 -1.229 1 97.88 165 GLY A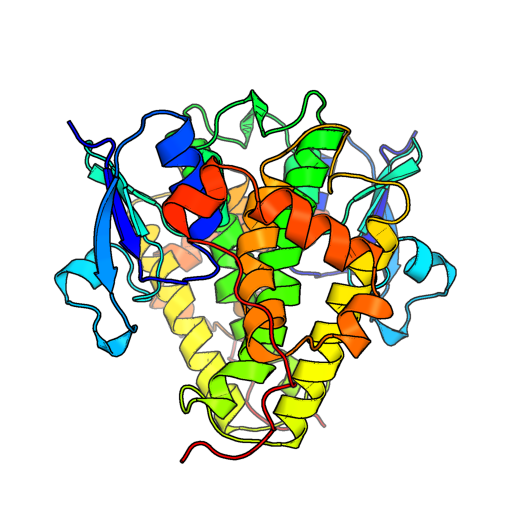 C 1
ATOM 1278 O O . GLY A 1 165 ? 8.281 -17.938 -0.828 1 97.88 165 GLY A O 1
ATOM 1279 N N . ALA A 1 166 ? 6.32 -16.875 -0.679 1 98.75 166 ALA A N 1
ATOM 1280 C CA . ALA A 1 166 ? 5.82 -17.766 0.363 1 98.75 166 ALA A CA 1
ATOM 1281 C C . ALA A 1 166 ? 5.715 -19.203 -0.149 1 98.75 166 ALA A C 1
ATOM 1283 O O . ALA A 1 166 ? 6.098 -20.156 0.546 1 98.75 166 ALA A O 1
ATOM 1284 N N . PHE A 1 167 ? 5.207 -19.375 -1.358 1 98.75 167 PHE A N 1
ATOM 1285 C CA . PHE A 1 167 ? 5.051 -20.688 -1.956 1 98.75 167 PHE A CA 1
ATOM 1286 C C . PHE A 1 167 ? 6.41 -21.328 -2.236 1 98.75 167 PHE A C 1
ATOM 1288 O O . PHE A 1 167 ? 6.574 -22.547 -2.117 1 98.75 167 PHE A O 1
ATOM 1295 N N . ARG A 1 168 ? 7.367 -20.516 -2.562 1 97.81 168 ARG A N 1
ATOM 1296 C CA . ARG A 1 168 ? 8.688 -21.016 -2.949 1 97.81 168 ARG A CA 1
ATOM 1297 C C . ARG A 1 168 ? 9.492 -21.438 -1.727 1 97.81 168 ARG A C 1
ATOM 1299 O O . ARG A 1 168 ? 10.219 -22.438 -1.773 1 97.81 168 ARG A O 1
ATOM 1306 N N . PHE A 1 169 ? 9.32 -20.719 -0.567 1 98.25 169 PHE A N 1
ATOM 1307 C CA . PHE A 1 169 ? 10.312 -20.906 0.492 1 98.25 169 PHE A CA 1
ATOM 1308 C C . PHE A 1 169 ? 9.664 -21.5 1.735 1 98.25 169 PHE A C 1
ATOM 1310 O O . PHE A 1 169 ? 10.352 -22.062 2.586 1 98.25 169 PHE A O 1
ATOM 1317 N N . PHE A 1 170 ? 8.32 -21.375 1.849 1 98.69 170 PHE A N 1
ATOM 1318 C CA . PHE A 1 170 ? 7.793 -21.656 3.18 1 98.69 170 PHE A CA 1
ATOM 1319 C C . PHE A 1 170 ? 6.645 -22.656 3.109 1 98.69 170 PHE A C 1
ATOM 1321 O O . PHE A 1 170 ? 6.516 -23.516 3.977 1 98.69 170 PHE A O 1
ATOM 1328 N N . LEU A 1 171 ? 5.762 -22.516 2.148 1 98.81 171 LEU A N 1
ATOM 1329 C CA . LEU A 1 171 ? 4.508 -23.266 2.148 1 98.81 171 LEU A CA 1
ATOM 1330 C C . LEU A 1 171 ? 4.703 -24.656 1.572 1 98.81 171 LEU A C 1
ATOM 1332 O O . LEU A 1 171 ? 4.594 -24.859 0.36 1 98.81 171 LEU A O 1
ATOM 1336 N N . ASP A 1 172 ? 4.938 -25.594 2.422 1 98.44 172 ASP A N 1
ATOM 1337 C CA . ASP A 1 172 ? 5.219 -26.969 1.984 1 98.44 172 ASP A CA 1
ATOM 1338 C C . ASP A 1 172 ? 3.941 -27.688 1.559 1 98.44 172 ASP A C 1
ATOM 1340 O O . ASP A 1 172 ? 2.857 -27.094 1.576 1 98.44 172 ASP A O 1
ATOM 1344 N N . LYS A 1 173 ? 4.078 -28.906 1.175 1 97.62 173 LYS A N 1
ATOM 1345 C CA . LYS A 1 173 ? 2.957 -29.656 0.609 1 97.62 173 LYS A CA 1
ATOM 1346 C C . LYS A 1 173 ? 1.82 -29.781 1.618 1 97.62 173 LYS A C 1
ATOM 1348 O O . LYS A 1 173 ? 0.647 -29.688 1.255 1 97.62 173 LYS A O 1
ATOM 1353 N N . ARG A 1 174 ? 2.127 -30.016 2.83 1 98 174 ARG A N 1
ATOM 1354 C CA . ARG A 1 174 ? 1.108 -30.156 3.863 1 98 174 ARG A CA 1
ATOM 1355 C C . ARG A 1 174 ? 0.263 -28.906 3.98 1 98 174 ARG A C 1
ATOM 1357 O O . ARG A 1 174 ? -0.968 -28.969 3.982 1 98 174 ARG A O 1
ATOM 1364 N N . TRP A 1 175 ? 0.947 -27.781 4.051 1 98.44 175 TRP A N 1
ATOM 1365 C CA . TRP A 1 175 ? 0.224 -26.516 4.156 1 98.44 175 TRP A CA 1
ATOM 1366 C C . TRP A 1 175 ? -0.657 -26.297 2.93 1 98.44 175 TRP A C 1
ATOM 1368 O O . TRP A 1 175 ? -1.811 -25.875 3.055 1 98.44 175 TRP A O 1
ATOM 1378 N N . ARG A 1 176 ? -0.113 -26.578 1.729 1 98.56 176 ARG A N 1
ATOM 1379 C CA . ARG A 1 176 ? -0.851 -26.359 0.488 1 98.56 176 ARG A CA 1
ATOM 1380 C C . ARG A 1 176 ? -2.08 -27.266 0.421 1 98.56 176 ARG A C 1
ATOM 1382 O O . ARG A 1 176 ? -3.137 -26.844 -0.054 1 98.56 176 ARG A O 1
ATOM 1389 N N . ASP A 1 177 ? -1.967 -28.422 0.993 1 98.12 177 ASP A N 1
ATOM 1390 C CA . ASP A 1 177 ? -3.092 -29.359 1.031 1 98.12 177 ASP A CA 1
ATOM 1391 C C . ASP A 1 177 ? -4.172 -28.859 1.994 1 98.12 177 ASP A C 1
ATOM 1393 O O . ASP A 1 177 ? -5.359 -29.109 1.778 1 98.12 177 ASP A O 1
ATOM 1397 N N . GLU A 1 178 ? -3.77 -28.188 3.002 1 98.38 178 GLU A N 1
ATOM 1398 C CA . GLU A 1 178 ? -4.695 -27.672 4.008 1 98.38 178 GLU A CA 1
ATOM 1399 C C . GLU A 1 178 ? -5.332 -26.359 3.559 1 98.38 178 GLU A C 1
ATOM 1401 O O . GLU A 1 178 ? -6.328 -25.922 4.133 1 98.38 178 GLU A O 1
ATOM 1406 N N . HIS A 1 179 ? -4.723 -25.766 2.594 1 98.69 179 HIS A N 1
ATOM 1407 C CA . HIS A 1 179 ? -5.211 -24.516 2.016 1 98.69 179 HIS A CA 1
ATOM 1408 C C . HIS A 1 179 ? -5.359 -24.625 0.502 1 98.69 179 HIS A C 1
ATOM 1410 O O . HIS A 1 179 ? -4.691 -23.906 -0.247 1 98.69 179 HIS A O 1
ATOM 1416 N N . ARG A 1 180 ? -6.309 -25.375 0.105 1 98.31 180 ARG A N 1
ATOM 1417 C CA . ARG A 1 180 ? -6.406 -25.844 -1.275 1 98.31 180 ARG A CA 1
ATOM 1418 C C . ARG A 1 180 ? -6.926 -24.734 -2.189 1 98.31 180 ARG A C 1
ATOM 1420 O O . ARG A 1 180 ? -6.562 -24.672 -3.367 1 98.31 180 ARG A O 1
ATOM 1427 N N . ASN A 1 181 ? -7.785 -23.859 -1.62 1 98.81 181 ASN A N 1
ATOM 1428 C CA . ASN A 1 181 ? -8.32 -22.797 -2.467 1 98.81 181 ASN A CA 1
ATOM 1429 C C . ASN A 1 181 ? -7.219 -21.859 -2.959 1 98.81 181 ASN A C 1
ATOM 1431 O O . ASN A 1 181 ? -7.113 -21.594 -4.156 1 98.81 181 ASN A O 1
ATOM 1435 N N . LEU A 1 182 ? -6.414 -21.438 -2.021 1 98.88 182 LEU A N 1
ATOM 1436 C CA . LEU A 1 182 ? -5.312 -20.562 -2.379 1 98.88 182 LEU A CA 1
ATOM 1437 C C . LEU A 1 182 ? -4.281 -21.281 -3.23 1 98.88 182 LEU A C 1
ATOM 1439 O O . LEU A 1 182 ? -3.764 -20.734 -4.203 1 98.88 182 LEU A O 1
ATOM 1443 N N . SER A 1 183 ? -3.992 -22.5 -2.875 1 98.75 183 SER A N 1
ATOM 1444 C CA . SER A 1 183 ? -2.984 -23.281 -3.596 1 98.75 183 SER A CA 1
ATOM 1445 C C . SER A 1 183 ? -3.416 -23.547 -5.031 1 98.75 183 SER A C 1
ATOM 1447 O O . SER A 1 183 ? -2.615 -23.422 -5.961 1 98.75 183 SER A O 1
ATOM 1449 N N . THR A 1 184 ? -4.672 -23.891 -5.219 1 98.5 184 THR A N 1
ATOM 1450 C CA . THR A 1 184 ? -5.199 -24.125 -6.559 1 98.5 184 THR A CA 1
ATOM 1451 C C . THR A 1 184 ? -5.191 -22.844 -7.379 1 98.5 184 THR A C 1
ATOM 1453 O O . THR A 1 184 ? -4.836 -22.859 -8.562 1 98.5 184 THR A O 1
ATOM 1456 N N . TRP A 1 185 ? -5.586 -21.766 -6.758 1 98.81 185 TRP A N 1
ATOM 1457 C CA . TRP A 1 185 ? -5.539 -20.469 -7.414 1 98.81 185 TRP A CA 1
ATOM 1458 C C . TRP A 1 185 ? -4.117 -20.125 -7.844 1 98.81 185 TRP A C 1
ATOM 1460 O O . TRP A 1 185 ? -3.895 -19.688 -8.969 1 98.81 185 TRP A O 1
ATOM 1470 N N . PHE A 1 186 ? -3.143 -20.344 -6.969 1 98.81 186 PHE A N 1
ATOM 1471 C CA . PHE A 1 186 ? -1.743 -20.047 -7.25 1 98.81 186 PHE A CA 1
ATOM 1472 C C . PHE A 1 186 ? -1.255 -20.828 -8.461 1 98.81 186 PHE A C 1
ATOM 1474 O O . PHE A 1 186 ? -0.669 -20.25 -9.383 1 98.81 186 PHE A O 1
ATOM 1481 N N . GLU A 1 187 ? -1.527 -22.047 -8.461 1 98.06 187 GLU A N 1
ATOM 1482 C CA . GLU A 1 187 ? -1.084 -22.906 -9.555 1 98.06 187 GLU A CA 1
ATOM 1483 C C . GLU A 1 187 ? -1.767 -22.516 -10.867 1 98.06 187 GLU A C 1
ATOM 1485 O O . GLU A 1 187 ? -1.123 -22.469 -11.914 1 98.06 187 GLU A O 1
ATOM 1490 N N . ARG A 1 188 ? -3.018 -22.25 -10.797 1 98 188 ARG A N 1
ATOM 1491 C CA . ARG A 1 188 ? -3.789 -21.859 -11.977 1 98 188 ARG A CA 1
ATOM 1492 C C . ARG A 1 188 ? -3.242 -20.578 -12.594 1 98 188 ARG A C 1
ATOM 1494 O O . ARG A 1 188 ? -2.953 -20.531 -13.789 1 98 188 ARG A O 1
ATOM 1501 N N . VAL A 1 189 ? -3.072 -19.562 -11.797 1 98.38 189 VAL A N 1
ATOM 1502 C CA . VAL A 1 189 ? -2.66 -18.25 -12.305 1 98.38 189 VAL A CA 1
ATOM 1503 C C . VAL A 1 189 ? -1.196 -18.312 -12.734 1 98.38 189 VAL A C 1
ATOM 1505 O O . VAL A 1 189 ? -0.822 -17.719 -13.75 1 98.38 189 VAL A O 1
ATOM 1508 N N . HIS A 1 190 ? -0.361 -19.031 -11.961 1 98.38 190 HIS A N 1
ATOM 1509 C CA . HIS A 1 190 ? 1.054 -19.125 -12.305 1 98.38 190 HIS A CA 1
ATOM 1510 C C . HIS A 1 190 ? 1.255 -19.875 -13.617 1 98.38 190 HIS A C 1
ATOM 1512 O O . HIS A 1 190 ? 2.213 -19.609 -14.344 1 98.38 190 HIS A O 1
ATOM 1518 N N . ALA A 1 191 ? 0.381 -20.734 -13.969 1 97.44 191 ALA A N 1
ATOM 1519 C CA . ALA A 1 191 ? 0.509 -21.578 -15.156 1 97.44 191 ALA A CA 1
ATOM 1520 C C . ALA A 1 191 ? 0.172 -20.797 -16.422 1 97.44 191 ALA A C 1
ATOM 1522 O O . ALA A 1 191 ? 0.413 -21.281 -17.531 1 97.44 191 ALA A O 1
ATOM 1523 N N . LEU A 1 192 ? -0.447 -19.641 -16.25 1 97.25 192 LEU A N 1
ATOM 1524 C CA . LEU A 1 192 ? -0.77 -18.844 -17.438 1 97.25 192 LEU A CA 1
ATOM 1525 C C . LEU A 1 192 ? 0.488 -18.516 -18.234 1 97.25 192 LEU A C 1
ATOM 1527 O O . LEU A 1 192 ? 1.527 -18.188 -17.656 1 97.25 192 LEU A O 1
ATOM 1531 N N . PRO A 1 193 ? 0.44 -18.547 -19.562 1 96.88 193 PRO A N 1
ATOM 1532 C CA . PRO A 1 193 ? 1.618 -18.281 -20.391 1 96.88 193 PRO A CA 1
ATOM 1533 C C . PRO A 1 193 ? 2.252 -16.922 -20.125 1 96.88 193 PRO A C 1
ATOM 1535 O O . PRO A 1 193 ? 3.479 -16.812 -20.078 1 96.88 193 PRO A O 1
ATOM 1538 N N . ILE A 1 194 ? 1.461 -15.938 -19.875 1 94.38 194 ILE A N 1
ATOM 1539 C CA . ILE A 1 194 ? 1.991 -14.594 -19.672 1 94.38 194 ILE A CA 1
ATOM 1540 C C . ILE A 1 194 ? 2.814 -14.547 -18.391 1 94.38 194 ILE A C 1
ATOM 1542 O O . ILE A 1 194 ? 3.721 -13.719 -18.25 1 94.38 194 ILE A O 1
ATOM 1546 N N . VAL A 1 195 ? 2.506 -15.438 -17.422 1 97.06 195 VAL A N 1
ATOM 1547 C CA . VAL A 1 195 ? 3.232 -15.492 -16.156 1 97.06 195 VAL A CA 1
ATOM 1548 C C . VAL A 1 195 ? 4.484 -16.359 -16.312 1 97.06 195 VAL A C 1
ATOM 1550 O O . VAL A 1 195 ? 5.586 -15.93 -15.969 1 97.06 195 VAL A O 1
ATOM 1553 N N . VAL A 1 196 ? 4.355 -17.5 -16.922 1 96.88 196 VAL A N 1
ATOM 1554 C CA . VAL A 1 196 ? 5.457 -18.453 -17.062 1 96.88 196 VAL A CA 1
ATOM 1555 C C . VAL A 1 196 ? 6.539 -17.844 -17.953 1 96.88 196 VAL A C 1
ATOM 1557 O O . VAL A 1 196 ? 7.73 -18.062 -17.734 1 96.88 196 VAL A O 1
ATOM 1560 N N . ASP A 1 197 ? 6.148 -17.016 -18.891 1 94.25 197 ASP A N 1
ATOM 1561 C CA . ASP A 1 197 ? 7.082 -16.406 -19.844 1 94.25 197 ASP A CA 1
ATOM 1562 C C . ASP A 1 197 ? 8.055 -15.477 -19.109 1 94.25 197 ASP A C 1
ATOM 1564 O O . ASP A 1 197 ? 9.188 -15.281 -19.562 1 94.25 197 ASP A O 1
ATOM 1568 N N . VAL A 1 198 ? 7.594 -14.93 -17.984 1 93.69 198 VAL A N 1
ATOM 1569 C CA . VAL A 1 198 ? 8.453 -13.945 -17.344 1 93.69 198 VAL A CA 1
ATOM 1570 C C . VAL A 1 198 ? 9.062 -14.539 -16.078 1 93.69 198 VAL A C 1
ATOM 1572 O O . VAL A 1 198 ? 10.156 -14.148 -15.664 1 93.69 198 VAL A O 1
ATOM 1575 N N . ALA A 1 199 ? 8.375 -15.492 -15.438 1 94.88 199 ALA A N 1
ATOM 1576 C CA . ALA A 1 199 ? 8.812 -15.969 -14.133 1 94.88 199 ALA A CA 1
ATOM 1577 C C . ALA A 1 199 ? 9.328 -17.406 -14.219 1 94.88 199 ALA A C 1
ATOM 1579 O O . ALA A 1 199 ? 9.938 -17.906 -13.273 1 94.88 199 ALA A O 1
ATOM 1580 N N . GLY A 1 200 ? 9.125 -18.062 -15.344 1 95 200 GLY A N 1
ATOM 1581 C CA . GLY A 1 200 ? 9.398 -19.5 -15.406 1 95 200 GLY A CA 1
ATOM 1582 C C . GLY A 1 200 ? 8.367 -20.328 -14.672 1 95 200 GLY A C 1
ATOM 1583 O O . GLY A 1 200 ? 7.383 -19.797 -14.156 1 95 200 GLY A O 1
ATOM 1584 N N . PRO A 1 201 ? 8.531 -21.625 -14.695 1 94.94 201 PRO A N 1
ATOM 1585 C CA . PRO A 1 201 ? 7.605 -22.5 -13.961 1 94.94 201 PRO A CA 1
ATOM 1586 C C . PRO A 1 201 ? 7.668 -22.281 -12.445 1 94.94 201 PRO A C 1
ATOM 1588 O O . PRO A 1 201 ? 8.703 -21.859 -11.922 1 94.94 201 PRO A O 1
ATOM 1591 N N . PRO A 1 202 ? 6.531 -22.562 -11.812 1 93.62 202 PRO A N 1
ATOM 1592 C CA . PRO A 1 202 ? 6.535 -22.359 -10.359 1 93.62 202 PRO A CA 1
ATOM 1593 C C . PRO A 1 202 ? 7.477 -23.312 -9.633 1 93.62 202 PRO A C 1
ATOM 1595 O O . PRO A 1 202 ? 7.605 -24.484 -10.031 1 93.62 202 PRO A O 1
ATOM 1598 N N . VAL A 1 203 ? 8.188 -22.797 -8.734 1 94.56 203 VAL A N 1
ATOM 1599 C CA . VAL A 1 203 ? 8.984 -23.594 -7.809 1 94.56 203 VAL A CA 1
ATOM 1600 C C . VAL A 1 203 ? 8.32 -23.609 -6.434 1 94.56 203 VAL A C 1
ATOM 1602 O O . VAL A 1 203 ? 8.172 -22.562 -5.801 1 94.56 203 VAL A O 1
ATOM 1605 N N . LEU A 1 204 ? 7.922 -24.781 -5.941 1 97.88 204 LEU A N 1
ATOM 1606 C CA . LEU A 1 204 ? 7.176 -24.906 -4.695 1 97.88 204 LEU A CA 1
ATOM 1607 C C . LEU A 1 204 ? 8.039 -25.516 -3.596 1 97.88 204 LEU A C 1
ATOM 1609 O O . LEU A 1 204 ? 8.805 -26.438 -3.848 1 97.88 204 LEU A O 1
ATOM 1613 N N . ALA A 1 205 ? 7.883 -25.047 -2.443 1 98.19 205 ALA A N 1
ATOM 1614 C CA . ALA A 1 205 ? 8.672 -25.5 -1.304 1 98.19 205 ALA A CA 1
ATOM 1615 C C . ALA A 1 205 ? 8.328 -26.938 -0.935 1 98.19 205 ALA A C 1
ATOM 1617 O O . ALA A 1 205 ? 7.156 -27.297 -0.822 1 98.19 205 ALA A O 1
ATOM 1618 N N . GLU A 1 206 ? 9.312 -27.719 -0.75 1 97.31 206 GLU A N 1
ATOM 1619 C CA . GLU A 1 206 ? 9.117 -29.047 -0.192 1 97.31 206 GLU A CA 1
ATOM 1620 C C . GLU A 1 206 ? 9.008 -29 1.329 1 97.31 206 GLU A C 1
ATOM 1622 O O . GLU A 1 206 ? 8.234 -29.75 1.924 1 97.31 206 GLU A O 1
ATOM 1627 N N . TYR A 1 207 ? 9.844 -28.156 1.904 1 97 207 TYR A N 1
ATOM 1628 C CA . TYR A 1 207 ? 9.836 -27.906 3.344 1 97 207 TYR A CA 1
ATOM 1629 C C . TYR A 1 207 ? 9.914 -26.422 3.648 1 97 207 TYR A C 1
ATOM 1631 O O . TYR A 1 207 ? 10.453 -25.641 2.859 1 97 207 TYR A O 1
ATOM 1639 N N . GLU A 1 208 ? 9.297 -26.062 4.746 1 97.44 208 GLU A N 1
ATOM 1640 C CA . GLU A 1 208 ? 9.406 -24.688 5.223 1 97.44 208 GLU A CA 1
ATOM 1641 C C . GLU A 1 208 ? 10.852 -24.344 5.559 1 97.44 208 GLU A C 1
ATOM 1643 O O . GLU A 1 208 ? 11.523 -25.078 6.281 1 97.44 208 GLU A O 1
ATOM 1648 N N . MET A 1 209 ? 11.328 -23.25 5.027 1 97.06 209 MET A N 1
ATOM 1649 C CA . MET A 1 209 ? 12.656 -22.766 5.398 1 97.06 209 MET A CA 1
ATOM 1650 C C . MET A 1 209 ? 12.766 -22.578 6.91 1 97.06 209 MET A C 1
ATOM 1652 O O . MET A 1 209 ? 11.914 -21.922 7.52 1 97.06 209 MET A O 1
ATOM 1656 N N . PRO A 1 210 ? 13.758 -23.156 7.535 1 96.56 210 PRO A N 1
ATOM 1657 C CA . PRO A 1 210 ? 13.859 -23.094 8.992 1 96.56 210 PRO A CA 1
ATOM 1658 C C . PRO A 1 210 ? 14.172 -21.688 9.5 1 96.56 210 PRO A C 1
ATOM 1660 O O . PRO A 1 210 ? 14.891 -20.938 8.836 1 96.56 210 PRO A O 1
ATOM 1663 N N . ILE A 1 211 ? 13.656 -21.375 10.641 1 97 211 ILE A N 1
ATOM 1664 C CA . ILE A 1 211 ? 13.938 -20.109 11.297 1 97 211 ILE A CA 1
ATOM 1665 C C . ILE A 1 211 ? 15.242 -20.219 12.078 1 97 211 ILE A C 1
ATOM 1667 O O . ILE A 1 211 ? 15.25 -20.656 13.234 1 97 211 ILE A O 1
ATOM 1671 N N . GLN A 1 212 ? 16.312 -19.875 11.406 1 95.94 212 GLN A N 1
ATOM 1672 C CA . GLN A 1 212 ? 17.656 -19.891 11.961 1 95.94 212 GLN A CA 1
ATOM 1673 C C . GLN A 1 212 ? 18.5 -18.75 11.398 1 95.94 212 GLN A C 1
ATOM 1675 O O . GLN A 1 212 ? 18.25 -18.281 10.289 1 95.94 212 GLN A O 1
ATOM 1680 N N . PRO A 1 213 ? 19.469 -18.281 12.18 1 92.5 213 PRO A N 1
ATOM 1681 C CA . PRO A 1 213 ? 20.312 -17.203 11.68 1 92.5 213 PRO A CA 1
ATOM 1682 C C . PRO A 1 213 ? 21.016 -17.562 10.367 1 92.5 213 PRO A C 1
ATOM 1684 O O . PRO A 1 213 ? 21.328 -18.734 10.133 1 92.5 213 PRO A O 1
ATOM 1687 N N . PRO A 1 214 ? 21.125 -16.516 9.625 1 88.62 214 PRO A N 1
ATOM 1688 C CA . PRO A 1 214 ? 21.828 -16.797 8.367 1 88.62 214 PRO A CA 1
ATOM 1689 C C . PRO A 1 214 ? 23.266 -17.281 8.594 1 88.62 214 PRO A C 1
ATOM 1691 O O . PRO A 1 214 ? 23.906 -16.906 9.57 1 88.62 214 PRO A O 1
ATOM 1694 N N . LYS A 1 215 ? 23.781 -18.219 7.887 1 76.88 215 LYS A N 1
ATOM 1695 C CA . LYS A 1 215 ? 25.141 -18.734 7.992 1 76.88 215 LYS A CA 1
ATOM 1696 C C . LYS A 1 215 ? 26.156 -17.719 7.477 1 76.88 215 LYS A C 1
ATOM 1698 O O . LYS A 1 215 ? 25.875 -16.953 6.547 1 76.88 215 LYS A O 1
ATOM 1703 N N . MET B 1 1 ? -30.938 8.523 1.808 1 69.81 1 MET B N 1
ATOM 1704 C CA . MET B 1 1 ? -30.406 7.289 2.377 1 69.81 1 MET B CA 1
ATOM 1705 C C . MET B 1 1 ? -28.875 7.293 2.357 1 69.81 1 MET B C 1
ATOM 1707 O O . MET B 1 1 ? -28.266 7.887 1.467 1 69.81 1 MET B O 1
ATOM 1711 N N . PRO B 1 2 ? -28.266 6.793 3.451 1 80.62 2 PRO B N 1
ATOM 1712 C CA . PRO B 1 2 ? -26.812 6.875 3.461 1 80.62 2 PRO B CA 1
ATOM 1713 C C . PRO B 1 2 ? -26.156 6.074 2.33 1 80.62 2 PRO B C 1
ATOM 1715 O O . PRO B 1 2 ? -26.719 5.066 1.887 1 80.62 2 PRO B O 1
ATOM 1718 N N . PHE B 1 3 ? -25.172 6.637 1.719 1 88.19 3 PHE B N 1
ATOM 1719 C CA . PHE B 1 3 ? -24.359 5.984 0.704 1 88.19 3 PHE B CA 1
ATOM 1720 C C . PHE B 1 3 ? -23.781 4.68 1.232 1 88.19 3 PHE B C 1
ATOM 1722 O O . PHE B 1 3 ? -23.703 3.686 0.505 1 88.19 3 PHE B O 1
ATOM 1729 N N . GLY B 1 4 ? -23.484 4.73 2.561 1 95.25 4 GLY B N 1
ATOM 1730 C CA . GLY B 1 4 ? -22.938 3.566 3.234 1 95.25 4 GLY B CA 1
ATOM 1731 C C . GLY B 1 4 ? -22.453 3.863 4.641 1 95.25 4 GLY B C 1
ATOM 1732 O O . GLY B 1 4 ? -22.781 4.91 5.207 1 95.25 4 GLY B O 1
ATOM 1733 N N . THR B 1 5 ? -21.828 2.869 5.207 1 97.19 5 THR B N 1
ATOM 1734 C CA . THR B 1 5 ? -21.234 2.98 6.535 1 97.19 5 THR B CA 1
ATOM 1735 C C . THR B 1 5 ? -19.719 2.873 6.457 1 97.19 5 THR B C 1
ATOM 1737 O O . THR B 1 5 ? -19.172 2.035 5.727 1 97.19 5 THR B O 1
ATOM 1740 N N . LEU B 1 6 ? -19.078 3.789 7.117 1 97.31 6 LEU B N 1
ATOM 1741 C CA . LEU B 1 6 ? -17.625 3.709 7.25 1 97.31 6 LEU B CA 1
ATOM 1742 C C . LEU B 1 6 ? -17.219 3.4 8.688 1 97.31 6 LEU B C 1
ATOM 1744 O O . LEU B 1 6 ? -17.562 4.152 9.609 1 97.31 6 LEU B O 1
ATOM 1748 N N . TYR B 1 7 ? -16.641 2.24 8.883 1 97.5 7 TYR B N 1
ATOM 1749 C CA . TYR B 1 7 ? -16.031 1.903 10.164 1 97.5 7 TYR B CA 1
ATOM 1750 C C . TYR B 1 7 ? -14.664 2.559 10.312 1 97.5 7 TYR B C 1
ATOM 1752 O O . TYR B 1 7 ? -13.75 2.275 9.539 1 97.5 7 TYR B O 1
ATOM 1760 N N . THR B 1 8 ? -14.539 3.447 11.211 1 96.75 8 THR B N 1
ATOM 1761 C CA . THR B 1 8 ? -13.312 4.207 11.414 1 96.75 8 THR B CA 1
ATOM 1762 C C . THR B 1 8 ? -13.297 4.848 12.805 1 96.75 8 THR B C 1
ATOM 1764 O O . THR B 1 8 ? -14.055 4.445 13.688 1 96.75 8 THR B O 1
ATOM 1767 N N . ARG B 1 9 ? -12.344 5.664 13.102 1 94.25 9 ARG B N 1
ATOM 1768 C CA . ARG B 1 9 ? -12.227 6.473 14.312 1 94.25 9 ARG B CA 1
ATOM 1769 C C . ARG B 1 9 ? -11.719 7.871 13.992 1 94.25 9 ARG B C 1
ATOM 1771 O O . ARG B 1 9 ? -11.125 8.094 12.93 1 94.25 9 ARG B O 1
ATOM 1778 N N . PRO B 1 10 ? -11.938 8.742 14.961 1 89.81 10 PRO B N 1
ATOM 1779 C CA . PRO B 1 10 ? -11.367 10.07 14.742 1 89.81 10 PRO B CA 1
ATOM 1780 C C . PRO B 1 10 ? -9.852 10.047 14.586 1 89.81 10 PRO B C 1
ATOM 1782 O O . PRO B 1 10 ? -9.172 9.266 15.258 1 89.81 10 PRO B O 1
ATOM 1785 N N . PHE B 1 11 ? -9.383 10.781 13.625 1 90 11 PHE B N 1
ATOM 1786 C CA . PHE B 1 11 ? -7.961 11.023 13.406 1 90 11 PHE B CA 1
ATOM 1787 C C . PHE B 1 11 ? -7.285 9.789 12.82 1 90 11 PHE B C 1
ATOM 1789 O O . PHE B 1 11 ? -6.078 9.602 12.984 1 90 11 PHE B O 1
ATOM 1796 N N . ASN B 1 12 ? -8.062 8.922 12.305 1 94.5 12 ASN B N 1
ATOM 1797 C CA . ASN B 1 12 ? -7.453 7.836 11.539 1 94.5 12 ASN B CA 1
ATOM 1798 C C . ASN B 1 12 ? -6.816 8.352 10.25 1 94.5 12 ASN B C 1
ATOM 1800 O O . ASN B 1 12 ? -7.492 8.953 9.414 1 94.5 12 ASN B O 1
ATOM 1804 N N . PRO B 1 13 ? -5.512 8.156 10.109 1 96.88 13 PRO B N 1
ATOM 1805 C CA . PRO B 1 13 ? -4.809 8.711 8.953 1 96.88 13 PRO B CA 1
ATOM 1806 C C . PRO B 1 13 ? -5.363 8.203 7.621 1 96.88 13 PRO B C 1
ATOM 1808 O O . PRO B 1 13 ? -5.238 8.875 6.598 1 96.88 13 PRO B O 1
ATOM 1811 N N . ARG B 1 14 ? -5.977 7.105 7.617 1 97.62 14 ARG B N 1
ATOM 1812 C CA . ARG B 1 14 ? -6.43 6.453 6.391 1 97.62 14 ARG B CA 1
ATOM 1813 C C . ARG B 1 14 ? -7.844 6.891 6.027 1 97.62 14 ARG B C 1
ATOM 1815 O O . ARG B 1 14 ? -8.32 6.605 4.93 1 97.62 14 ARG B O 1
ATOM 1822 N N . SER B 1 15 ? -8.508 7.621 6.895 1 97.38 15 SER B N 1
ATOM 1823 C CA . SER B 1 15 ? -9.938 7.867 6.695 1 97.38 15 SER B CA 1
ATOM 1824 C C . SER B 1 15 ? -10.195 9.305 6.258 1 97.38 15 SER B C 1
ATOM 1826 O O . SER B 1 15 ? -11.266 9.617 5.738 1 97.38 15 SER B O 1
ATOM 1828 N N . LEU B 1 16 ? -9.227 10.156 6.465 1 96.94 16 LEU B N 1
ATOM 1829 C CA . LEU B 1 16 ? -9.477 11.586 6.27 1 96.94 16 LEU B CA 1
ATOM 1830 C C . LEU B 1 16 ? -9.93 11.867 4.844 1 96.94 16 LEU B C 1
ATOM 1832 O O . LEU B 1 16 ? -10.984 12.477 4.633 1 96.94 16 LEU B O 1
ATOM 1836 N N . ALA B 1 17 ? -9.18 11.398 3.875 1 96.56 17 ALA B N 1
ATOM 1837 C CA . ALA B 1 17 ? -9.508 11.648 2.473 1 96.56 17 ALA B CA 1
ATOM 1838 C C . ALA B 1 17 ? -10.883 11.086 2.121 1 96.56 17 ALA B C 1
ATOM 1840 O O . ALA B 1 17 ? -11.648 11.711 1.393 1 96.56 17 ALA B O 1
ATOM 1841 N N . ILE B 1 18 ? -11.219 9.906 2.617 1 97.38 18 ILE B N 1
ATOM 1842 C CA . ILE B 1 18 ? -12.477 9.219 2.344 1 97.38 18 ILE B CA 1
ATOM 1843 C C . ILE B 1 18 ? -13.648 10.062 2.844 1 97.38 18 ILE B C 1
ATOM 1845 O O . ILE B 1 18 ? -14.617 10.289 2.113 1 97.38 18 ILE B O 1
ATOM 1849 N N . LEU B 1 19 ? -13.5 10.594 4.055 1 96.94 19 LEU B N 1
ATOM 1850 C CA . LEU B 1 19 ? -14.547 11.406 4.668 1 96.94 19 LEU B CA 1
ATOM 1851 C C . LEU B 1 19 ? -14.695 12.742 3.936 1 96.94 19 LEU B C 1
ATOM 1853 O O . LEU B 1 19 ? -15.82 13.18 3.676 1 96.94 19 LEU B O 1
ATOM 1857 N N . ALA B 1 20 ? -13.602 13.367 3.598 1 95.75 20 ALA B N 1
ATOM 1858 C CA . ALA B 1 20 ? -13.617 14.648 2.906 1 95.75 20 ALA B CA 1
ATOM 1859 C C . ALA B 1 20 ? -14.305 14.531 1.549 1 95.75 20 ALA B C 1
ATOM 1861 O O . ALA B 1 20 ? -15.164 15.352 1.208 1 95.75 20 ALA B O 1
ATOM 1862 N N . ILE B 1 21 ? -13.961 13.516 0.795 1 94.5 21 ILE B N 1
ATOM 1863 C CA . ILE B 1 21 ? -14.492 13.312 -0.547 1 94.5 21 ILE B CA 1
ATOM 1864 C C . ILE B 1 21 ? -15.984 12.984 -0.467 1 94.5 21 ILE B C 1
ATOM 1866 O O . ILE B 1 21 ? -16.781 13.492 -1.261 1 94.5 21 ILE B O 1
ATOM 1870 N N . ALA B 1 22 ? -16.328 12.094 0.457 1 94.44 22 ALA B N 1
ATOM 1871 C CA . ALA B 1 22 ? -17.734 11.734 0.622 1 94.44 22 ALA B CA 1
ATOM 1872 C C . ALA B 1 22 ? -18.594 12.961 0.902 1 94.44 22 ALA B C 1
ATOM 1874 O O . ALA B 1 22 ? -19.656 13.133 0.313 1 94.44 22 ALA B O 1
ATOM 1875 N N . LYS B 1 23 ? -18.125 13.789 1.75 1 92.31 23 LYS B N 1
ATOM 1876 C CA . LYS B 1 23 ? -18.844 15.008 2.088 1 92.31 23 LYS B CA 1
ATOM 1877 C C . LYS B 1 23 ? -18.938 15.945 0.886 1 92.31 23 LYS B C 1
ATOM 1879 O O . LYS B 1 23 ? -20.016 16.469 0.576 1 92.31 23 LYS B O 1
ATOM 1884 N N . ALA B 1 24 ? -17.859 16.094 0.216 1 91.25 24 ALA B N 1
ATOM 1885 C CA . ALA B 1 24 ? -17.812 17 -0.937 1 91.25 24 ALA B CA 1
ATOM 1886 C C . ALA B 1 24 ? -18.75 16.531 -2.039 1 91.25 24 ALA B C 1
ATOM 1888 O O . ALA B 1 24 ? -19.328 17.359 -2.762 1 91.25 24 ALA B O 1
ATOM 1889 N N . ASN B 1 25 ? -18.891 15.25 -2.174 1 91.19 25 ASN B N 1
ATOM 1890 C CA . ASN B 1 25 ? -19.688 14.68 -3.244 1 91.19 25 ASN B CA 1
ATOM 1891 C C . ASN B 1 25 ? -21.125 14.438 -2.791 1 91.19 25 ASN B C 1
ATOM 1893 O O . ASN B 1 25 ? -21.906 13.805 -3.508 1 91.19 25 ASN B O 1
ATOM 1897 N N . ASN B 1 26 ? -21.5 14.844 -1.613 1 91.44 26 ASN B N 1
ATOM 1898 C CA . ASN B 1 26 ? -22.828 14.664 -1.035 1 91.44 26 ASN B CA 1
ATOM 1899 C C . ASN B 1 26 ? -23.203 13.188 -0.942 1 91.44 26 ASN B C 1
ATOM 1901 O O . ASN B 1 26 ? -24.297 12.797 -1.353 1 91.44 26 ASN B O 1
ATOM 1905 N N . LEU B 1 27 ? -22.234 12.453 -0.545 1 91.94 27 LEU B N 1
ATOM 1906 C CA . LEU B 1 27 ? -22.422 11.031 -0.252 1 91.94 27 LEU B CA 1
ATOM 1907 C C . LEU B 1 27 ? -22.391 10.781 1.251 1 91.94 27 LEU B C 1
ATOM 1909 O O . LEU B 1 27 ? -21.359 10.367 1.787 1 91.94 27 LEU B O 1
ATOM 1913 N N . PRO B 1 28 ? -23.453 10.977 1.899 1 90.12 28 PRO B N 1
ATOM 1914 C CA . PRO B 1 28 ? -23.469 10.852 3.359 1 90.12 28 PRO B CA 1
ATOM 1915 C C . PRO B 1 28 ? -23.047 9.469 3.838 1 90.12 28 PRO B C 1
ATOM 1917 O O . PRO B 1 28 ? -23.531 8.461 3.322 1 90.12 28 PRO B O 1
ATOM 1920 N N . LEU B 1 29 ? -22.172 9.445 4.789 1 94.75 29 LEU B N 1
ATOM 1921 C CA . LEU B 1 29 ? -21.719 8.203 5.406 1 94.75 29 LEU B CA 1
ATOM 1922 C C . LEU B 1 29 ? -22.156 8.125 6.863 1 94.75 29 LEU B C 1
ATOM 1924 O O . LEU B 1 29 ? -22.062 9.109 7.598 1 94.75 29 LEU B O 1
ATOM 1928 N N . LYS B 1 30 ? -22.688 6.984 7.184 1 96.12 30 LYS B N 1
ATOM 1929 C CA . LYS B 1 30 ? -22.812 6.66 8.602 1 96.12 30 LYS B CA 1
ATOM 1930 C C . LYS B 1 30 ? -21.469 6.211 9.18 1 96.12 30 LYS B C 1
ATOM 1932 O O . LYS B 1 30 ? -20.766 5.402 8.57 1 96.12 30 LYS B O 1
ATOM 1937 N N . ILE B 1 31 ? -21.141 6.762 10.312 1 96.06 31 ILE B N 1
ATOM 1938 C CA . ILE B 1 31 ? -19.859 6.43 10.914 1 96.06 31 ILE B CA 1
ATOM 1939 C C . ILE B 1 31 ? -20.062 5.484 12.094 1 96.06 31 ILE B C 1
ATOM 1941 O O . ILE B 1 31 ? -20.891 5.738 12.961 1 96.06 31 ILE B O 1
ATOM 1945 N N . LYS B 1 32 ? -19.406 4.371 12.078 1 95.5 32 LYS B N 1
ATOM 1946 C CA . LYS B 1 32 ? -19.297 3.479 13.227 1 95.5 32 LYS B CA 1
ATOM 1947 C C . LYS B 1 32 ? -17.859 3.432 13.75 1 95.5 32 LYS B C 1
ATOM 1949 O O . LYS B 1 32 ? -16.938 3.064 13.016 1 95.5 32 LYS B O 1
ATOM 1954 N N . THR B 1 33 ? -17.688 3.725 15.047 1 94.5 33 THR B N 1
ATOM 1955 C CA . THR B 1 33 ? -16.344 3.916 15.586 1 94.5 33 THR B CA 1
ATOM 1956 C C . THR B 1 33 ? -15.789 2.6 16.125 1 94.5 33 THR B C 1
ATOM 1958 O O . THR B 1 33 ? -16.453 1.904 16.891 1 94.5 33 THR B O 1
ATOM 1961 N N . ILE B 1 34 ? -14.648 2.234 15.617 1 90.81 34 ILE B N 1
ATOM 1962 C CA . ILE B 1 34 ? -13.805 1.17 16.156 1 90.81 34 ILE B CA 1
ATOM 1963 C C . ILE B 1 34 ? -12.438 1.737 16.531 1 90.81 34 ILE B C 1
ATOM 1965 O O . ILE B 1 34 ? -11.719 2.275 15.68 1 90.81 34 ILE B O 1
ATOM 1969 N N . THR B 1 35 ? -12.031 1.605 17.828 1 82.12 35 THR B N 1
ATOM 1970 C CA . THR B 1 35 ? -10.836 2.311 18.297 1 82.12 35 THR B CA 1
ATOM 1971 C C . THR B 1 35 ? -9.594 1.446 18.125 1 82.12 35 THR B C 1
ATOM 1973 O O . THR B 1 35 ? -8.484 1.966 18 1 82.12 35 THR B O 1
ATOM 1976 N N . SER B 1 36 ? -9.836 0.124 18.25 1 78.5 36 SER B N 1
ATOM 1977 C CA . SER B 1 36 ? -8.703 -0.781 18.094 1 78.5 36 SER B CA 1
ATOM 1978 C C . SER B 1 36 ? -9.164 -2.152 17.594 1 78.5 36 SER B C 1
ATOM 1980 O O . SER B 1 36 ? -10.352 -2.477 17.656 1 78.5 36 SER B O 1
ATOM 1982 N N . PHE B 1 37 ? -8.141 -2.82 17 1 78.19 37 PHE B N 1
ATOM 1983 C CA . PHE B 1 37 ? -8.43 -4.191 16.594 1 78.19 37 PHE B CA 1
ATOM 1984 C C . PHE B 1 37 ? -8.992 -4.996 17.75 1 78.19 37 PHE B C 1
ATOM 1986 O O . PHE B 1 37 ? -9.789 -5.91 17.547 1 78.19 37 PHE B O 1
ATOM 1993 N N . LYS B 1 38 ? -8.711 -4.609 19 1 82.06 38 LYS B N 1
ATOM 1994 C CA . LYS B 1 38 ? -9.18 -5.312 20.188 1 82.06 38 LYS B CA 1
ATOM 1995 C C . LYS B 1 38 ? -10.664 -5.082 20.422 1 82.06 38 LYS B C 1
ATOM 1997 O O . LYS B 1 38 ? -11.328 -5.887 21.078 1 82.06 38 LYS B O 1
ATOM 2002 N N . ASP B 1 39 ? -11.078 -3.975 19.828 1 85.06 39 ASP B N 1
ATOM 2003 C CA . ASP B 1 39 ? -12.477 -3.598 20.016 1 85.06 39 ASP B CA 1
ATOM 2004 C C . ASP B 1 39 ? -13.352 -4.16 18.906 1 85.06 39 ASP B C 1
ATOM 2006 O O . ASP B 1 39 ? -14.562 -3.926 18.875 1 85.06 39 ASP B O 1
ATOM 2010 N N . ALA B 1 40 ? -12.68 -4.883 18.047 1 88.75 40 ALA B N 1
ATOM 2011 C CA . ALA B 1 40 ? -13.43 -5.406 16.922 1 88.75 40 ALA B CA 1
ATOM 2012 C C . ALA B 1 40 ? -14.43 -6.473 17.359 1 88.75 40 ALA B C 1
ATOM 2014 O O . ALA B 1 40 ? -14.047 -7.453 18.016 1 88.75 40 ALA B O 1
ATOM 2015 N N . THR B 1 41 ? -15.688 -6.273 17.125 1 91.5 41 THR B N 1
ATOM 2016 C CA . THR B 1 41 ? -16.734 -7.242 17.422 1 91.5 41 THR B CA 1
ATOM 2017 C C . THR B 1 41 ? -16.719 -8.391 16.422 1 91.5 41 THR B C 1
ATOM 2019 O O . THR B 1 41 ? -16.125 -8.281 15.352 1 91.5 41 THR B O 1
ATOM 2022 N N . GLU B 1 42 ? -17.359 -9.438 16.75 1 93.25 42 GLU B N 1
ATOM 2023 C CA . GLU B 1 42 ? -17.484 -10.562 15.836 1 93.25 42 GLU B CA 1
ATOM 2024 C C . GLU B 1 42 ? -18.172 -10.148 14.539 1 93.25 42 GLU B C 1
ATOM 2026 O O . GLU B 1 42 ? -17.812 -10.609 13.453 1 93.25 42 GLU B O 1
ATOM 2031 N N . GLU B 1 43 ? -19.109 -9.344 14.742 1 93.62 43 GLU B N 1
ATOM 2032 C CA . GLU B 1 43 ? -19.828 -8.844 13.578 1 93.62 43 GLU B CA 1
ATOM 2033 C C . GLU B 1 43 ? -18.906 -8.062 12.648 1 93.62 43 GLU B C 1
ATOM 2035 O O . GLU B 1 43 ? -18.953 -8.234 11.43 1 93.62 43 GLU B O 1
ATOM 2040 N N . TYR B 1 44 ? -18.016 -7.234 13.227 1 95.94 44 TYR B N 1
ATOM 2041 C CA . TYR B 1 44 ? -17.094 -6.445 12.422 1 95.94 44 TYR B CA 1
ATOM 2042 C C . TYR B 1 44 ? -16.062 -7.344 11.742 1 95.94 44 TYR B C 1
ATOM 2044 O O . TYR B 1 44 ? -15.688 -7.105 10.594 1 95.94 44 TYR B O 1
ATOM 2052 N N . LEU B 1 45 ? -15.68 -8.391 12.461 1 95.56 45 LEU B N 1
ATOM 2053 C CA . LEU B 1 45 ? -14.656 -9.289 11.93 1 95.56 45 LEU B CA 1
ATOM 2054 C C . LEU B 1 45 ? -15.188 -10.086 10.742 1 95.56 45 LEU B C 1
ATOM 2056 O O . LEU B 1 45 ? -14.414 -10.617 9.953 1 95.56 45 LEU B O 1
ATOM 2060 N N . GLN B 1 46 ? -16.484 -10.195 10.586 1 95.19 46 GLN B N 1
ATOM 2061 C CA . GLN B 1 46 ? -17.078 -10.805 9.398 1 95.19 46 GLN B CA 1
ATOM 2062 C C . GLN B 1 46 ? -16.922 -9.898 8.18 1 95.19 46 GLN B C 1
ATOM 2064 O O . GLN B 1 46 ? -16.875 -10.383 7.047 1 95.19 46 GLN B O 1
ATOM 2069 N N . LEU B 1 47 ? -16.859 -8.57 8.445 1 95.94 47 LEU B N 1
ATOM 2070 C CA . LEU B 1 47 ? -16.688 -7.59 7.383 1 95.94 47 LEU B CA 1
ATOM 2071 C C . LEU B 1 47 ? -15.219 -7.453 7.004 1 95.94 47 LEU B C 1
ATOM 2073 O O . LEU B 1 47 ? -14.883 -7.387 5.82 1 95.94 47 LEU B O 1
ATOM 2077 N N . ASN B 1 48 ? -14.367 -7.426 8.008 1 96.56 48 ASN B N 1
ATOM 2078 C CA . ASN B 1 48 ? -12.922 -7.285 7.867 1 96.56 48 ASN B CA 1
ATOM 2079 C C . ASN B 1 48 ? -12.172 -8.203 8.828 1 96.56 48 ASN B C 1
ATOM 2081 O O . ASN B 1 48 ? -11.883 -7.824 9.961 1 96.56 48 ASN B O 1
ATOM 2085 N N . PRO B 1 49 ? -11.773 -9.32 8.375 1 95.5 49 PRO B N 1
ATOM 2086 C CA . PRO B 1 49 ? -11.164 -10.328 9.25 1 95.5 49 PRO B CA 1
ATOM 2087 C C . PRO B 1 49 ? -9.875 -9.836 9.914 1 95.5 49 PRO B C 1
ATOM 2089 O O . PRO B 1 49 ? -9.438 -10.414 10.914 1 95.5 49 PRO B O 1
ATOM 2092 N N . LEU B 1 50 ? -9.234 -8.789 9.438 1 94.75 50 LEU B N 1
ATOM 2093 C CA . LEU B 1 50 ? -8.031 -8.25 10.062 1 94.75 50 LEU B CA 1
ATOM 2094 C C . LEU B 1 50 ? -8.391 -7.379 11.266 1 94.75 50 LEU B C 1
ATOM 2096 O O . LEU B 1 50 ? -7.523 -7.055 12.078 1 94.75 50 LEU B O 1
ATOM 2100 N N . GLY B 1 51 ? -9.633 -6.961 11.297 1 95.12 51 GLY B N 1
ATOM 2101 C CA . GLY B 1 51 ? -10.078 -6.098 12.383 1 95.12 51 GLY B CA 1
ATOM 2102 C C . GLY B 1 51 ? -9.516 -4.691 12.297 1 95.12 51 GLY B C 1
ATOM 2103 O O . GLY B 1 51 ? -9.586 -3.928 13.258 1 95.12 51 GLY B O 1
ATOM 2104 N N . LYS B 1 52 ? -8.961 -4.367 11.156 1 95 52 LYS B N 1
ATOM 2105 C CA . LYS B 1 52 ? -8.383 -3.043 10.961 1 95 52 LYS B CA 1
ATOM 2106 C C . LYS B 1 52 ? -9.422 -2.061 10.422 1 95 52 LYS B C 1
ATOM 2108 O O . LYS B 1 52 ? -10.547 -2.453 10.102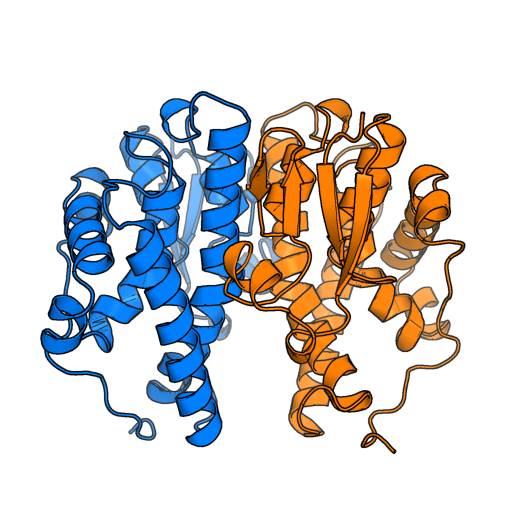 1 95 52 LYS B O 1
ATOM 2113 N N . ILE B 1 53 ? -9.172 -0.803 10.391 1 96.38 53 ILE B N 1
ATOM 2114 C CA . ILE B 1 53 ? -10.008 0.273 9.875 1 96.38 53 ILE B CA 1
ATOM 2115 C C . ILE B 1 53 ? -9.203 1.131 8.898 1 96.38 53 ILE B C 1
ATOM 2117 O O . ILE B 1 53 ? -7.973 1.213 9.008 1 96.38 53 ILE B O 1
ATOM 2121 N N . PRO B 1 54 ? -9.828 1.674 7.879 1 97.19 54 PRO B N 1
ATOM 2122 C CA . PRO B 1 54 ? -11.273 1.774 7.703 1 97.19 54 PRO B CA 1
ATOM 2123 C C . PRO B 1 54 ? -11.859 0.591 6.934 1 97.19 54 PRO B C 1
ATOM 2125 O O . PRO B 1 54 ? -11.133 -0.109 6.227 1 97.19 54 PRO B O 1
ATOM 2128 N N . THR B 1 55 ? -13.117 0.297 7.125 1 98 55 THR B N 1
ATOM 2129 C CA . THR B 1 55 ? -13.945 -0.612 6.34 1 98 55 THR B CA 1
ATOM 2130 C C . THR B 1 55 ? -15.219 0.089 5.867 1 98 55 THR B C 1
ATOM 2132 O O . THR B 1 55 ? -15.906 0.736 6.656 1 98 55 THR B O 1
ATOM 2135 N N . PHE B 1 56 ? -15.508 0.049 4.547 1 98 56 PHE B N 1
ATOM 2136 C CA . PHE B 1 56 ? -16.703 0.633 3.959 1 98 56 PHE B CA 1
ATOM 2137 C C . PHE B 1 56 ? -17.75 -0.44 3.686 1 98 56 PHE B C 1
ATOM 2139 O O . PHE B 1 56 ? -17.438 -1.504 3.148 1 98 56 PHE B O 1
ATOM 2146 N N . VAL B 1 57 ? -18.969 -0.214 4.117 1 97.75 57 VAL B N 1
ATOM 2147 C CA . VAL B 1 57 ? -20.125 -1.049 3.773 1 97.75 57 VAL B CA 1
ATOM 2148 C C . VAL B 1 57 ? -21.188 -0.206 3.074 1 97.75 57 VAL B C 1
ATOM 2150 O O . VAL B 1 57 ? -21.828 0.643 3.699 1 97.75 57 VAL B O 1
ATOM 2153 N N . GLY B 1 58 ? -21.391 -0.486 1.796 1 96.06 58 GLY B N 1
ATOM 2154 C CA . GLY B 1 58 ? -22.375 0.252 1.028 1 96.06 58 GLY B CA 1
ATOM 2155 C C . GLY B 1 58 ? -23.812 -0.07 1.429 1 96.06 58 GLY B C 1
ATOM 2156 O O . GLY B 1 58 ? -24.062 -1.104 2.047 1 96.06 58 GLY B O 1
ATOM 2157 N N . ALA B 1 59 ? -24.703 0.793 1.001 1 94.19 59 ALA B N 1
ATOM 2158 C CA . ALA B 1 59 ? -26.125 0.563 1.251 1 94.19 59 ALA B CA 1
ATOM 2159 C C . ALA B 1 59 ? -26.609 -0.714 0.566 1 94.19 59 ALA B C 1
ATOM 2161 O O . ALA B 1 59 ? -27.562 -1.354 1.023 1 94.19 59 ALA B O 1
ATOM 2162 N N . ASP B 1 60 ? -25.922 -1.102 -0.46 1 93.5 60 ASP B N 1
ATOM 2163 C CA . ASP B 1 60 ? -26.266 -2.307 -1.209 1 93.5 60 ASP B CA 1
ATOM 2164 C C . ASP B 1 60 ? -25.594 -3.535 -0.615 1 93.5 60 ASP B C 1
ATOM 2166 O O . ASP B 1 60 ? -25.688 -4.633 -1.168 1 93.5 60 ASP B O 1
ATOM 2170 N N . GLY B 1 61 ? -24.828 -3.348 0.436 1 95.38 61 GLY B N 1
ATOM 2171 C CA . GLY B 1 61 ? -24.172 -4.465 1.109 1 95.38 61 GLY B CA 1
ATOM 2172 C C . GLY B 1 61 ? -22.75 -4.711 0.626 1 95.38 61 GLY B C 1
ATOM 2173 O O . GLY B 1 61 ? -22.047 -5.562 1.169 1 95.38 61 GLY B O 1
ATOM 2174 N N . TYR B 1 62 ? -22.344 -3.914 -0.367 1 96.56 62 TYR B N 1
ATOM 2175 C CA . TYR B 1 62 ? -20.984 -4.043 -0.878 1 96.56 62 TYR B CA 1
ATOM 2176 C C . TYR B 1 62 ? -19.953 -3.65 0.182 1 96.56 62 TYR B C 1
ATOM 2178 O O . TYR B 1 62 ? -20.016 -2.547 0.729 1 96.56 62 TYR B O 1
ATOM 2186 N N . VAL B 1 63 ? -19 -4.602 0.529 1 98.06 63 VAL B N 1
ATOM 2187 C CA . VAL B 1 63 ? -17.969 -4.363 1.536 1 98.06 63 VAL B CA 1
ATOM 2188 C C . VAL B 1 63 ? -16.625 -4.086 0.852 1 98.06 63 VAL B C 1
ATOM 2190 O O . VAL B 1 63 ? -16.219 -4.82 -0.052 1 98.06 63 VAL B O 1
ATOM 2193 N N . LEU B 1 64 ? -16 -3.01 1.272 1 98.25 64 LEU B N 1
ATOM 2194 C CA . LEU B 1 64 ? -14.719 -2.621 0.7 1 98.25 64 LEU B CA 1
ATOM 2195 C C . LEU B 1 64 ? -13.742 -2.199 1.791 1 98.25 64 LEU B C 1
ATOM 2197 O O . LEU B 1 64 ? -14.07 -1.364 2.637 1 98.25 64 LEU B O 1
ATOM 2201 N N . THR B 1 65 ? -12.539 -2.869 1.772 1 98.12 65 THR B N 1
ATOM 2202 C CA . THR B 1 65 ? -11.461 -2.498 2.68 1 98.12 65 THR B CA 1
ATOM 2203 C C . THR B 1 65 ? -10.305 -1.862 1.914 1 98.12 65 THR B C 1
ATOM 2205 O O . THR B 1 65 ? -10.391 -1.668 0.7 1 98.12 65 THR B O 1
ATOM 2208 N N . GLU B 1 66 ? -9.234 -1.543 2.656 1 98.25 66 GLU B N 1
ATOM 2209 C CA . GLU B 1 66 ? -8.055 -0.88 2.111 1 98.25 66 GLU B CA 1
ATOM 2210 C C . GLU B 1 66 ? -8.359 0.562 1.719 1 98.25 66 GLU B C 1
ATOM 2212 O O . GLU B 1 66 ? -9.148 0.808 0.805 1 98.25 66 GLU B O 1
ATOM 2217 N N . SER B 1 67 ? -7.695 1.448 2.322 1 98.06 67 SER B N 1
ATOM 2218 C CA . SER B 1 67 ? -8.039 2.863 2.246 1 98.06 67 SER B CA 1
ATOM 2219 C C . SER B 1 67 ? -7.891 3.393 0.824 1 98.06 67 SER B C 1
ATOM 2221 O O . SER B 1 67 ? -8.672 4.242 0.386 1 98.06 67 SER B O 1
ATOM 2223 N N . ILE B 1 68 ? -6.902 2.93 0.038 1 98.06 68 ILE B N 1
ATOM 2224 C CA . ILE B 1 68 ? -6.723 3.383 -1.338 1 98.06 68 ILE B CA 1
ATOM 2225 C C . ILE B 1 68 ? -7.949 3.006 -2.168 1 98.06 68 ILE B C 1
ATOM 2227 O O . ILE B 1 68 ? -8.469 3.826 -2.928 1 98.06 68 ILE B O 1
ATOM 2231 N N . ALA B 1 69 ? -8.422 1.783 -2 1 98.19 69 ALA B N 1
ATOM 2232 C CA . ALA B 1 69 ? -9.586 1.305 -2.746 1 98.19 69 ALA B CA 1
ATOM 2233 C C . ALA B 1 69 ? -10.844 2.088 -2.367 1 98.19 69 ALA B C 1
ATOM 2235 O O . ALA B 1 69 ? -11.617 2.49 -3.24 1 98.19 69 ALA B O 1
ATOM 2236 N N . ILE B 1 70 ? -11.016 2.344 -1.068 1 98 70 ILE B N 1
ATOM 2237 C CA . ILE B 1 70 ? -12.203 3.055 -0.593 1 98 70 ILE B CA 1
ATOM 2238 C C . ILE B 1 70 ? -12.18 4.492 -1.107 1 98 70 ILE B C 1
ATOM 2240 O O . ILE B 1 70 ? -13.195 5.004 -1.585 1 98 70 ILE B O 1
ATOM 2244 N N . ALA B 1 71 ? -10.992 5.098 -1.026 1 97.06 71 ALA B N 1
ATOM 2245 C CA . ALA B 1 71 ? -10.867 6.484 -1.474 1 97.06 71 ALA B CA 1
ATOM 2246 C C . ALA B 1 71 ? -11.172 6.609 -2.965 1 97.06 71 ALA B C 1
ATOM 2248 O O . ALA B 1 71 ? -11.836 7.555 -3.393 1 97.06 71 ALA B O 1
ATOM 2249 N N . LEU B 1 72 ? -10.688 5.672 -3.748 1 95.56 72 LEU B N 1
ATOM 2250 C CA . LEU B 1 72 ? -10.93 5.691 -5.188 1 95.56 72 LEU B CA 1
ATOM 2251 C C . LEU B 1 72 ? -12.398 5.438 -5.5 1 95.56 72 LEU B C 1
ATOM 2253 O O . LEU B 1 72 ? -12.953 6.039 -6.418 1 95.56 72 LEU B O 1
ATOM 2257 N N . TYR B 1 73 ? -13.008 4.539 -4.754 1 93.44 73 TYR B N 1
ATOM 2258 C CA . TYR B 1 73 ? -14.398 4.152 -4.977 1 93.44 73 TYR B CA 1
ATOM 2259 C C . TYR B 1 73 ? -15.336 5.328 -4.734 1 93.44 73 TYR B C 1
ATOM 2261 O O . TYR B 1 73 ? -16.344 5.477 -5.426 1 93.44 73 TYR B O 1
ATOM 2269 N N . ASP B 1 74 ? -14.984 6.188 -3.898 1 86 74 ASP B N 1
ATOM 2270 C CA . ASP B 1 74 ? -15.805 7.328 -3.506 1 86 74 ASP B CA 1
ATOM 2271 C C . ASP B 1 74 ? -15.516 8.539 -4.387 1 86 74 ASP B C 1
ATOM 2273 O O . ASP B 1 74 ? -16.297 9.5 -4.406 1 86 74 ASP B O 1
ATOM 2277 N N . SER B 1 75 ? -14.422 8.453 -5.055 1 80.25 75 SER B N 1
ATOM 2278 C CA . SER B 1 75 ? -13.93 9.656 -5.707 1 80.25 75 SER B CA 1
ATOM 2279 C C . SER B 1 75 ? -14.617 9.883 -7.047 1 80.25 75 SER B C 1
ATOM 2281 O O . SER B 1 75 ? -14.969 8.922 -7.738 1 80.25 75 SER B O 1
ATOM 2283 N N . ASN B 1 76 ? -14.742 11.141 -7.258 1 80 76 ASN B N 1
ATOM 2284 C CA . ASN B 1 76 ? -15.227 11.516 -8.586 1 80 76 ASN B CA 1
ATOM 2285 C C . ASN B 1 76 ? -14.078 11.734 -9.562 1 80 76 ASN B C 1
ATOM 2287 O O . ASN B 1 76 ? -12.922 11.836 -9.156 1 80 76 ASN B O 1
ATOM 2291 N N . THR B 1 77 ? -14.359 11.844 -10.719 1 78.69 77 THR B N 1
ATOM 2292 C CA . THR B 1 77 ? -13.383 11.875 -11.797 1 78.69 77 THR B CA 1
ATOM 2293 C C . THR B 1 77 ? -12.57 13.164 -11.758 1 78.69 77 THR B C 1
ATOM 2295 O O . THR B 1 77 ? -11.438 13.211 -12.242 1 78.69 77 THR B O 1
ATOM 2298 N N . THR B 1 78 ? -13.023 14.188 -11.109 1 87.12 78 THR B N 1
ATOM 2299 C CA . THR B 1 78 ? -12.344 15.477 -11.156 1 87.12 78 THR B CA 1
ATOM 2300 C C . THR B 1 78 ? -11.102 15.469 -10.273 1 87.12 78 THR B C 1
ATOM 2302 O O . THR B 1 78 ? -10.211 16.312 -10.43 1 87.12 78 THR B O 1
ATOM 2305 N N . LEU B 1 79 ? -10.977 14.57 -9.406 1 94.56 79 LEU B N 1
ATOM 2306 C CA . LEU B 1 79 ? -9.859 14.484 -8.477 1 94.56 79 LEU B CA 1
ATOM 2307 C C . LEU B 1 79 ? -8.828 13.469 -8.953 1 94.56 79 LEU B C 1
ATOM 2309 O O . LEU B 1 79 ? -7.82 13.234 -8.281 1 94.56 79 LEU B O 1
ATOM 2313 N N . LEU B 1 80 ? -9.102 12.914 -10.164 1 95.31 80 LEU B N 1
ATOM 2314 C CA . LEU B 1 80 ? -8.297 11.773 -10.578 1 95.31 80 LEU B CA 1
ATOM 2315 C C . LEU B 1 80 ? -7.379 12.141 -11.742 1 95.31 80 LEU B C 1
ATOM 2317 O O . LEU B 1 80 ? -6.793 11.266 -12.375 1 95.31 80 LEU B O 1
ATOM 2321 N N . GLY B 1 81 ? -7.203 13.445 -11.977 1 94.06 81 GLY B N 1
ATOM 2322 C CA . GLY B 1 81 ? -6.355 13.898 -13.07 1 94.06 81 GLY B CA 1
ATOM 2323 C C . GLY B 1 81 ? -7.055 13.867 -14.414 1 94.06 81 GLY B C 1
ATOM 2324 O O . GLY B 1 81 ? -8.172 13.367 -14.531 1 94.06 81 GLY B O 1
ATOM 2325 N N . THR B 1 82 ? -6.375 14.422 -15.438 1 93.94 82 THR B N 1
ATOM 2326 C CA . THR B 1 82 ? -7.012 14.555 -16.75 1 93.94 82 THR B CA 1
ATOM 2327 C C . THR B 1 82 ? -6.293 13.695 -17.781 1 93.94 82 THR B C 1
ATOM 2329 O O . THR B 1 82 ? -6.77 13.547 -18.906 1 93.94 82 THR B O 1
ATOM 2332 N N . THR B 1 83 ? -5.125 13.164 -17.438 1 93.88 83 THR B N 1
ATOM 2333 C CA . THR B 1 83 ? -4.359 12.297 -18.328 1 93.88 83 THR B CA 1
ATOM 2334 C C . THR B 1 83 ? -4.023 10.977 -17.641 1 93.88 83 THR B C 1
ATOM 2336 O O . THR B 1 83 ? -4.133 10.859 -16.422 1 93.88 83 THR B O 1
ATOM 2339 N N . GLY B 1 84 ? -3.674 9.992 -18.422 1 93.44 84 GLY B N 1
ATOM 2340 C CA . GLY B 1 84 ? -3.223 8.727 -17.875 1 93.44 84 GLY B CA 1
ATOM 2341 C C . GLY B 1 84 ? -2.033 8.867 -16.938 1 93.44 84 GLY B C 1
ATOM 2342 O O . GLY B 1 84 ? -1.966 8.195 -15.906 1 93.44 84 GLY B O 1
ATOM 2343 N N . GLN B 1 85 ? -1.107 9.734 -17.312 1 95.94 85 GLN B N 1
ATOM 2344 C CA . GLN B 1 85 ? 0.081 9.961 -16.484 1 95.94 85 GLN B CA 1
ATOM 2345 C C . GLN B 1 85 ? -0.278 10.633 -15.164 1 95.94 85 GLN B C 1
ATOM 2347 O O . GLN B 1 85 ? 0.289 10.297 -14.125 1 95.94 85 GLN B O 1
ATOM 2352 N N . GLU B 1 86 ? -1.212 11.586 -15.195 1 96.94 86 GLU B N 1
ATOM 2353 C CA . GLU B 1 86 ? -1.653 12.211 -13.961 1 96.94 86 GLU B CA 1
ATOM 2354 C C . GLU B 1 86 ? -2.318 11.203 -13.031 1 96.94 86 GLU B C 1
ATOM 2356 O O . GLU B 1 86 ? -2.043 11.18 -11.828 1 96.94 86 GLU B O 1
ATOM 2361 N N . TYR B 1 87 ? -3.168 10.383 -13.648 1 96.25 87 TYR B N 1
ATOM 2362 C CA . TYR B 1 87 ? -3.83 9.359 -12.844 1 96.25 87 TYR B CA 1
ATOM 2363 C C . TYR B 1 87 ? -2.812 8.422 -12.211 1 96.25 87 TYR B C 1
ATOM 2365 O O . TYR B 1 87 ? -2.877 8.148 -11.008 1 96.25 87 TYR B O 1
ATOM 2373 N N . ALA B 1 88 ? -1.849 7.984 -13 1 97.38 88 ALA B N 1
ATOM 2374 C CA . ALA B 1 88 ? -0.818 7.082 -12.492 1 97.38 88 ALA B CA 1
ATOM 2375 C C . ALA B 1 88 ? -0.007 7.75 -11.383 1 97.38 88 ALA B C 1
ATOM 2377 O O . ALA B 1 88 ? 0.341 7.109 -10.391 1 97.38 88 ALA B O 1
ATOM 2378 N N . SER B 1 89 ? 0.277 8.992 -11.531 1 98.38 89 SER B N 1
ATOM 2379 C CA . SER B 1 89 ? 1.037 9.742 -10.531 1 98.38 89 SER B CA 1
ATOM 2380 C C . SER B 1 89 ? 0.244 9.898 -9.242 1 98.38 89 SER B C 1
ATOM 2382 O O . SER B 1 89 ? 0.815 9.867 -8.148 1 98.38 89 SER B O 1
ATOM 2384 N N . ILE B 1 90 ? -1.064 10.086 -9.383 1 98.38 90 ILE B N 1
ATOM 2385 C CA . ILE B 1 90 ? -1.928 10.18 -8.211 1 98.38 90 ILE B CA 1
ATOM 2386 C C . ILE B 1 90 ? -1.87 8.875 -7.422 1 98.38 90 ILE B C 1
ATOM 2388 O O . ILE B 1 90 ? -1.637 8.883 -6.211 1 98.38 90 ILE B O 1
ATOM 2392 N N . ILE B 1 91 ? -1.978 7.762 -8.125 1 98.19 91 ILE B N 1
ATOM 2393 C CA . ILE B 1 91 ? -1.921 6.453 -7.48 1 98.19 91 ILE B CA 1
ATOM 2394 C C . ILE B 1 91 ? -0.545 6.25 -6.852 1 98.19 91 ILE B C 1
ATOM 2396 O O . ILE B 1 91 ? -0.434 5.691 -5.754 1 98.19 91 ILE B O 1
ATOM 2400 N N . ARG B 1 92 ? 0.478 6.723 -7.477 1 98.69 92 ARG B N 1
ATOM 2401 C CA . ARG B 1 92 ? 1.846 6.598 -6.984 1 98.69 92 ARG B CA 1
ATOM 2402 C C . ARG B 1 92 ? 2.008 7.289 -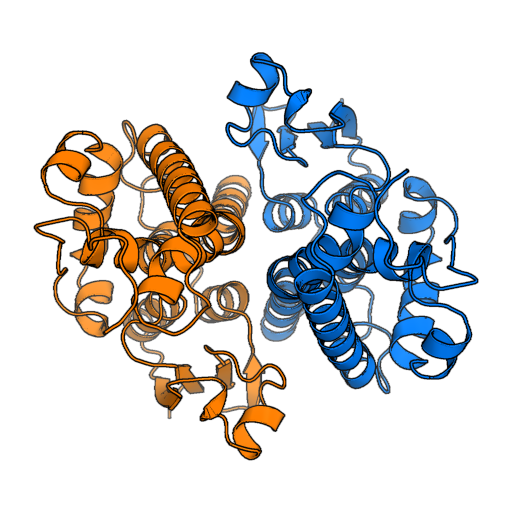5.637 1 98.69 92 ARG B C 1
ATOM 2404 O O . ARG B 1 92 ? 2.596 6.73 -4.711 1 98.69 92 ARG B O 1
ATOM 2411 N N . TRP B 1 93 ? 1.503 8.469 -5.449 1 98.81 93 TRP B N 1
ATOM 2412 C CA . TRP B 1 93 ? 1.648 9.203 -4.199 1 98.81 93 TRP B CA 1
ATOM 2413 C C . TRP B 1 93 ? 0.795 8.578 -3.1 1 98.81 93 TRP B C 1
ATOM 2415 O O . TRP B 1 93 ? 1.193 8.562 -1.932 1 98.81 93 TRP B O 1
ATOM 2425 N N . MET B 1 94 ? -0.395 8.078 -3.504 1 98.69 94 MET B N 1
ATOM 2426 C CA . MET B 1 94 ? -1.217 7.371 -2.523 1 98.69 94 MET B CA 1
ATOM 2427 C C . MET B 1 94 ? -0.503 6.129 -2.008 1 98.69 94 MET B C 1
ATOM 2429 O O . MET B 1 94 ? -0.438 5.898 -0.798 1 98.69 94 MET B O 1
ATOM 2433 N N . ALA B 1 95 ? 0.043 5.371 -2.975 1 98.62 95 ALA B N 1
ATOM 2434 C CA . ALA B 1 95 ? 0.783 4.164 -2.607 1 98.62 95 ALA B CA 1
ATOM 2435 C C . ALA B 1 95 ? 2.016 4.512 -1.776 1 98.62 95 ALA B C 1
ATOM 2437 O O . ALA B 1 95 ? 2.307 3.844 -0.78 1 98.62 95 ALA B O 1
ATOM 2438 N N . PHE B 1 96 ? 2.758 5.586 -2.166 1 98.75 96 PHE B N 1
ATOM 2439 C CA . PHE B 1 96 ? 3.916 6.066 -1.424 1 98.75 96 PHE B CA 1
ATOM 2440 C C . PHE B 1 96 ? 3.537 6.406 0.012 1 98.75 96 PHE B C 1
ATOM 2442 O O . PHE B 1 96 ? 4.262 6.066 0.949 1 98.75 96 PHE B O 1
ATOM 2449 N N . GLY B 1 97 ? 2.436 7.035 0.192 1 98.69 97 GLY B N 1
ATOM 2450 C CA . GLY B 1 97 ? 1.955 7.391 1.519 1 98.69 97 GLY B CA 1
ATOM 2451 C C . GLY B 1 97 ? 1.69 6.18 2.396 1 98.69 97 GLY B C 1
ATOM 2452 O O . GLY B 1 97 ? 2.168 6.113 3.531 1 98.69 97 GLY B O 1
ATOM 2453 N N . ILE B 1 98 ? 1.017 5.195 1.839 1 97.69 98 ILE B N 1
ATOM 2454 C CA . ILE B 1 98 ? 0.513 4.102 2.662 1 97.69 98 ILE B CA 1
ATOM 2455 C C . ILE B 1 98 ? 1.616 3.066 2.875 1 97.69 98 ILE B C 1
ATOM 2457 O O . ILE B 1 98 ? 1.688 2.434 3.932 1 97.69 98 ILE B O 1
ATOM 2461 N N . THR B 1 99 ? 2.562 2.932 1.899 1 97.81 99 THR B N 1
ATOM 2462 C CA . THR B 1 99 ? 3.541 1.854 1.994 1 97.81 99 THR B CA 1
ATOM 2463 C C . THR B 1 99 ? 4.852 2.363 2.586 1 97.81 99 THR B C 1
ATOM 2465 O O . THR B 1 99 ? 5.598 1.601 3.203 1 97.81 99 THR B O 1
ATOM 2468 N N . GLU B 1 100 ? 5.152 3.65 2.406 1 98.25 100 GLU B N 1
ATOM 2469 C CA . GLU B 1 100 ? 6.465 4.156 2.805 1 98.25 100 GLU B CA 1
ATOM 2470 C C . GLU B 1 100 ? 6.355 5.066 4.027 1 98.25 100 GLU B C 1
ATOM 2472 O O . GLU B 1 100 ? 7.062 4.871 5.016 1 98.25 100 GLU B O 1
ATOM 2477 N N . ILE B 1 101 ? 5.434 5.98 4.027 1 98.81 101 ILE B N 1
ATOM 2478 C CA . ILE B 1 101 ? 5.391 6.996 5.074 1 98.81 101 ILE B CA 1
ATOM 2479 C C . ILE B 1 101 ? 4.68 6.441 6.305 1 98.81 101 ILE B C 1
ATOM 2481 O O . ILE B 1 101 ? 5.227 6.477 7.41 1 98.81 101 ILE B O 1
ATOM 2485 N N . LEU B 1 102 ? 3.516 5.883 6.148 1 98.62 102 LEU B N 1
ATOM 2486 C CA . LEU B 1 102 ? 2.646 5.547 7.27 1 98.62 102 LEU B CA 1
ATOM 2487 C C . LEU B 1 102 ? 3.285 4.484 8.156 1 98.62 102 LEU B C 1
ATOM 2489 O O . LEU B 1 102 ? 3.291 4.613 9.383 1 98.62 102 LEU B O 1
ATOM 2493 N N . PRO B 1 103 ? 3.883 3.393 7.582 1 97.62 103 PRO B N 1
ATOM 2494 C CA . PRO B 1 103 ? 4.516 2.41 8.469 1 97.62 103 PRO B CA 1
ATOM 2495 C C . PRO B 1 103 ? 5.688 2.992 9.258 1 97.62 103 PRO B C 1
ATOM 2497 O O . PRO B 1 103 ? 5.84 2.703 10.445 1 97.62 103 PRO B O 1
ATOM 2500 N N . ALA B 1 104 ? 6.523 3.834 8.609 1 98.25 104 ALA B N 1
ATOM 2501 C CA . ALA B 1 104 ? 7.633 4.473 9.305 1 98.25 104 ALA B CA 1
ATOM 2502 C C . ALA B 1 104 ? 7.129 5.387 10.422 1 98.25 104 ALA B C 1
ATOM 2504 O O . ALA B 1 104 ? 7.641 5.352 11.539 1 98.25 104 ALA B O 1
ATOM 2505 N N . LEU B 1 105 ? 6.113 6.141 10.109 1 98.62 105 LEU B N 1
ATOM 2506 C CA . LEU B 1 105 ? 5.523 7.043 11.086 1 98.62 105 LEU B CA 1
ATOM 2507 C C . LEU B 1 105 ? 4.918 6.262 12.25 1 98.62 105 LEU B C 1
ATOM 2509 O O . LEU B 1 105 ? 5.031 6.672 13.406 1 98.62 105 LEU B O 1
ATOM 2513 N N . GLY B 1 106 ? 4.262 5.145 11.945 1 97.56 106 GLY B N 1
ATOM 2514 C CA . GLY B 1 106 ? 3.734 4.277 12.992 1 97.56 106 GLY B CA 1
ATOM 2515 C C . GLY B 1 106 ? 4.809 3.721 13.906 1 97.56 106 GLY B C 1
ATOM 2516 O O . GLY B 1 106 ? 4.609 3.619 15.117 1 97.56 106 GLY B O 1
ATOM 2517 N N . GLY B 1 107 ? 5.969 3.35 13.297 1 97.25 107 GLY B N 1
ATOM 2518 C CA . GLY B 1 107 ? 7.09 2.869 14.094 1 97.25 107 GLY B CA 1
ATOM 2519 C C . GLY B 1 107 ? 7.66 3.926 15.023 1 97.25 107 GLY B C 1
ATOM 2520 O O . GLY B 1 107 ? 8.234 3.6 16.062 1 97.25 107 GLY B O 1
ATOM 2521 N N . TRP B 1 108 ? 7.477 5.156 14.648 1 98.25 108 TRP B N 1
ATOM 2522 C CA . TRP B 1 108 ? 7.914 6.293 15.445 1 98.25 108 TRP B CA 1
ATOM 2523 C C . TRP B 1 108 ? 6.91 6.598 16.547 1 98.25 108 TRP B C 1
ATOM 2525 O O . TRP B 1 108 ? 7.281 6.699 17.719 1 98.25 108 TRP B O 1
ATOM 2535 N N . PHE B 1 109 ? 5.691 6.52 16.328 1 98.06 109 PHE B N 1
ATOM 2536 C CA . PHE B 1 109 ? 4.637 7.051 17.188 1 98.06 109 PHE B CA 1
ATOM 2537 C C . PHE B 1 109 ? 4.078 5.957 18.094 1 98.06 109 PHE B C 1
ATOM 2539 O O . PHE B 1 109 ? 3.943 6.156 19.297 1 98.06 109 PHE B O 1
ATOM 2546 N N . ASN B 1 110 ? 3.768 4.789 17.578 1 95.88 110 ASN B N 1
ATOM 2547 C CA . ASN B 1 110 ? 2.998 3.764 18.281 1 95.88 110 ASN B CA 1
ATOM 2548 C C . ASN B 1 110 ? 3.689 3.316 19.562 1 95.88 110 ASN B C 1
ATOM 2550 O O . ASN B 1 110 ? 3.039 3.146 20.594 1 95.88 110 ASN B O 1
ATOM 2554 N N . PRO B 1 111 ? 4.988 3.145 19.516 1 96.5 111 PRO B N 1
ATOM 2555 C CA . PRO B 1 111 ? 5.637 2.746 20.766 1 96.5 111 PRO B CA 1
ATOM 2556 C C . PRO B 1 111 ? 5.555 3.826 21.844 1 96.5 111 PRO B C 1
ATOM 2558 O O . PRO B 1 111 ? 5.586 3.516 23.047 1 96.5 111 PRO B O 1
ATOM 2561 N N . LEU B 1 112 ? 5.461 5.051 21.438 1 97 112 LEU B N 1
ATOM 2562 C CA . LEU B 1 112 ? 5.473 6.172 22.375 1 97 112 LEU B CA 1
ATOM 2563 C C . LEU B 1 112 ? 4.148 6.273 23.109 1 97 112 LEU B C 1
ATOM 2565 O O . LEU B 1 112 ? 4.078 6.883 24.188 1 97 112 LEU B O 1
ATOM 2569 N N . ILE B 1 113 ? 3.094 5.629 22.562 1 94.62 113 ILE B N 1
ATOM 2570 C CA . ILE B 1 113 ? 1.791 5.719 23.219 1 94.62 113 ILE B CA 1
ATOM 2571 C C . ILE B 1 113 ? 1.36 4.332 23.703 1 94.62 113 ILE B C 1
ATOM 2573 O O . ILE B 1 113 ? 0.191 4.117 24.016 1 94.62 113 ILE B O 1
ATOM 2577 N N . GLY B 1 114 ? 2.205 3.363 23.656 1 92.69 114 GLY B N 1
ATOM 2578 C CA . GLY B 1 114 ? 1.978 2.057 24.25 1 92.69 114 GLY B CA 1
ATOM 2579 C C . GLY B 1 114 ? 1.276 1.088 23.312 1 92.69 114 GLY B C 1
ATOM 2580 O O . GLY B 1 114 ? 0.79 0.042 23.75 1 92.69 114 GLY B O 1
ATOM 2581 N N . ARG B 1 115 ? 1.256 1.365 22.016 1 91.81 115 ARG B N 1
ATOM 2582 C CA . ARG B 1 115 ? 0.583 0.496 21.062 1 91.81 115 ARG B CA 1
ATOM 2583 C C . ARG B 1 115 ? 1.556 -0.514 20.453 1 91.81 115 ARG B C 1
ATOM 2585 O O . ARG B 1 115 ? 1.144 -1.437 19.75 1 91.81 115 ARG B O 1
ATOM 2592 N N . ALA B 1 116 ? 2.822 -0.313 20.625 1 91.88 116 ALA B N 1
ATOM 2593 C CA . ALA B 1 116 ? 3.898 -1.228 20.25 1 91.88 116 ALA B CA 1
ATOM 2594 C C . ALA B 1 116 ? 5.02 -1.214 21.281 1 91.88 116 ALA B C 1
ATOM 2596 O O . ALA B 1 116 ? 5.082 -0.317 22.125 1 91.88 116 ALA B O 1
ATOM 2597 N N . ASN B 1 117 ? 5.852 -2.223 21.188 1 91.56 117 ASN B N 1
ATOM 2598 C CA . ASN B 1 117 ? 6.945 -2.311 22.156 1 91.56 117 ASN B CA 1
ATOM 2599 C C . ASN B 1 117 ? 7.914 -1.141 22 1 91.56 117 ASN B C 1
ATOM 2601 O O . ASN B 1 117 ? 8.242 -0.738 20.891 1 91.56 117 ASN B O 1
ATOM 2605 N N . PHE B 1 118 ? 8.422 -0.699 23.203 1 95.25 118 PHE B N 1
ATOM 2606 C CA . PHE B 1 118 ? 9.391 0.393 23.203 1 95.25 118 PHE B CA 1
ATOM 2607 C C . PHE B 1 118 ? 10.797 -0.133 22.969 1 95.25 118 PHE B C 1
ATOM 2609 O O . PHE B 1 118 ? 11.32 -0.907 23.766 1 95.25 118 PHE B O 1
ATOM 2616 N N . ASN B 1 119 ? 11.328 0.184 21.875 1 94.06 119 ASN B N 1
ATOM 2617 C CA . ASN B 1 119 ? 12.727 -0.022 21.516 1 94.06 119 ASN B CA 1
ATOM 2618 C C . ASN B 1 119 ? 13.336 1.224 20.875 1 94.06 119 ASN B C 1
ATOM 2620 O O . ASN B 1 119 ? 13.047 1.532 19.719 1 94.06 119 ASN B O 1
ATOM 2624 N N . ALA B 1 120 ? 14.18 1.875 21.656 1 95.44 120 ALA B N 1
ATOM 2625 C CA . ALA B 1 120 ? 14.672 3.191 21.266 1 95.44 120 ALA B CA 1
ATOM 2626 C C . ALA B 1 120 ? 15.352 3.135 19.891 1 95.44 120 ALA B C 1
ATOM 2628 O O . ALA B 1 120 ? 15.125 4 19.047 1 95.44 120 ALA B O 1
ATOM 2629 N N . ASP B 1 121 ? 16.156 2.131 19.672 1 94.5 121 ASP B N 1
ATOM 2630 C CA . ASP B 1 121 ? 16.875 2.02 18.406 1 94.5 121 ASP B CA 1
ATOM 2631 C C . ASP B 1 121 ? 15.914 1.909 17.219 1 94.5 121 ASP B C 1
ATOM 2633 O O . ASP B 1 121 ? 16.109 2.549 16.188 1 94.5 121 ASP B O 1
ATOM 2637 N N . ASN B 1 122 ? 14.875 1.128 17.375 1 94.12 122 ASN B N 1
ATOM 2638 C CA . ASN B 1 122 ? 13.867 0.966 16.328 1 94.12 122 ASN B CA 1
ATOM 2639 C C . ASN B 1 122 ? 13.094 2.26 16.094 1 94.12 122 ASN B C 1
ATOM 2641 O O . ASN B 1 122 ? 12.766 2.588 14.953 1 94.12 122 ASN B O 1
ATOM 2645 N N . ILE B 1 123 ? 12.844 2.975 17.203 1 97.5 123 ILE B N 1
ATOM 2646 C CA . ILE B 1 123 ? 12.086 4.219 17.109 1 97.5 123 ILE B CA 1
ATOM 2647 C C . ILE B 1 123 ? 12.914 5.273 16.375 1 97.5 123 ILE B C 1
ATOM 2649 O O . ILE B 1 123 ? 12.406 5.973 15.5 1 97.5 123 ILE B O 1
ATOM 2653 N N . TYR B 1 124 ? 14.242 5.32 16.672 1 98 124 TYR B N 1
ATOM 2654 C CA . TYR B 1 124 ? 15.117 6.262 15.984 1 98 124 TYR B CA 1
ATOM 2655 C C . TYR B 1 124 ? 15.219 5.938 14.5 1 98 124 TYR B C 1
ATOM 2657 O O . TYR B 1 124 ? 15.203 6.84 13.656 1 98 124 TYR B O 1
ATOM 2665 N N . GLN B 1 125 ? 15.266 4.691 14.219 1 96.75 125 GLN B N 1
ATOM 2666 C CA . GLN B 1 125 ? 15.297 4.289 12.82 1 96.75 125 GLN B CA 1
ATOM 2667 C C . GLN B 1 125 ? 14 4.684 12.109 1 96.75 125 GLN B C 1
ATOM 2669 O O . GLN B 1 125 ? 14.039 5.188 10.984 1 96.75 125 GLN B O 1
ATOM 2674 N N . SER B 1 126 ? 12.914 4.473 12.773 1 98.12 126 SER B N 1
ATOM 2675 C CA . SER B 1 126 ? 11.617 4.84 12.211 1 98.12 126 SER B CA 1
ATOM 2676 C C . SER B 1 126 ? 11.5 6.348 12.016 1 98.12 126 SER B C 1
ATOM 2678 O O . SER B 1 126 ? 10.953 6.812 11.016 1 98.12 126 SER B O 1
ATOM 2680 N N . LYS B 1 127 ? 11.977 7.07 12.992 1 98.62 127 LYS B N 1
ATOM 2681 C CA . LYS B 1 127 ? 12.039 8.523 12.875 1 98.62 127 LYS B CA 1
ATOM 2682 C C . LYS B 1 127 ? 12.836 8.938 11.641 1 98.62 127 LYS B C 1
ATOM 2684 O O . LYS B 1 127 ? 12.352 9.719 10.82 1 98.62 127 LYS B O 1
ATOM 2689 N N . ASP B 1 128 ? 14.039 8.359 11.492 1 98.38 128 ASP B N 1
ATOM 2690 C CA . ASP B 1 128 ? 14.898 8.695 10.359 1 98.38 128 ASP B CA 1
ATOM 2691 C C . ASP B 1 128 ? 14.219 8.336 9.039 1 98.38 128 ASP B C 1
ATOM 2693 O O . ASP B 1 128 ? 14.266 9.109 8.086 1 98.38 128 ASP B O 1
ATOM 2697 N N . ASP B 1 129 ? 13.594 7.211 9.023 1 98.19 129 ASP B N 1
ATOM 2698 C CA . ASP B 1 129 ? 12.891 6.766 7.82 1 98.19 129 ASP B CA 1
ATOM 2699 C C . ASP B 1 129 ? 11.742 7.715 7.48 1 98.19 129 ASP B C 1
ATOM 2701 O O . ASP B 1 129 ? 11.539 8.055 6.312 1 98.19 129 ASP B O 1
ATOM 2705 N N . THR B 1 130 ? 11 8.102 8.492 1 98.81 130 THR B N 1
ATOM 2706 C CA . THR B 1 130 ? 9.891 9.031 8.297 1 98.81 130 THR B CA 1
ATOM 2707 C C . THR B 1 130 ? 10.383 10.352 7.723 1 98.81 130 THR B C 1
ATOM 2709 O O . THR B 1 130 ? 9.867 10.828 6.711 1 98.81 130 THR B O 1
ATOM 2712 N N . LEU B 1 131 ? 11.414 10.875 8.32 1 98.75 131 LEU B N 1
ATOM 2713 C CA . LEU B 1 131 ? 11.922 12.18 7.93 1 98.75 131 LEU B CA 1
ATOM 2714 C C . LEU B 1 131 ? 12.5 12.141 6.52 1 98.75 131 LEU B C 1
ATOM 2716 O O . LEU B 1 131 ? 12.359 13.094 5.758 1 98.75 131 LEU B O 1
ATOM 2720 N N . ALA B 1 132 ? 13.109 11.062 6.148 1 98.25 132 ALA B N 1
ATOM 2721 C CA . ALA B 1 132 ? 13.633 10.898 4.797 1 98.25 132 ALA B CA 1
ATOM 2722 C C . ALA B 1 132 ? 12.508 10.938 3.764 1 98.25 132 ALA B C 1
ATOM 2724 O O . ALA B 1 132 ? 12.648 11.547 2.703 1 98.25 132 ALA B O 1
ATOM 2725 N N . ARG B 1 133 ? 11.383 10.297 4.035 1 98.75 133 ARG B N 1
ATOM 2726 C CA . ARG B 1 133 ? 10.242 10.273 3.119 1 98.75 133 ARG B CA 1
ATOM 2727 C C . ARG B 1 133 ? 9.578 11.648 3.047 1 98.75 133 ARG B C 1
ATOM 2729 O O . ARG B 1 133 ? 9.148 12.07 1.975 1 98.75 133 ARG B O 1
ATOM 2736 N N . LEU B 1 134 ? 9.484 12.32 4.191 1 98.88 134 LEU B N 1
ATOM 2737 C CA . LEU B 1 134 ? 8.922 13.664 4.188 1 98.88 134 LEU B CA 1
ATOM 2738 C C . LEU B 1 134 ? 9.797 14.625 3.387 1 98.88 134 LEU B C 1
ATOM 2740 O O . LEU B 1 134 ? 9.289 15.547 2.74 1 98.88 134 LEU B O 1
ATOM 2744 N N . LYS B 1 135 ? 11.086 14.391 3.424 1 98.62 135 LYS B N 1
ATOM 2745 C CA . LYS B 1 135 ? 12 15.195 2.621 1 98.62 135 LYS B CA 1
ATOM 2746 C C . LYS B 1 135 ? 11.75 14.992 1.13 1 98.62 135 LYS B C 1
ATOM 2748 O O . LYS B 1 135 ? 11.844 15.93 0.343 1 98.62 135 LYS B O 1
ATOM 2753 N N . ILE B 1 136 ? 11.461 13.812 0.75 1 98.5 136 ILE B N 1
ATOM 2754 C CA . ILE B 1 136 ? 11.133 13.523 -0.64 1 98.5 136 ILE B CA 1
ATOM 2755 C C . ILE B 1 136 ? 9.906 14.336 -1.058 1 98.5 136 ILE B C 1
ATOM 2757 O O . ILE B 1 136 ? 9.883 14.922 -2.141 1 98.5 136 ILE B O 1
ATOM 2761 N N . LEU B 1 137 ? 8.883 14.391 -0.198 1 98.81 137 LEU B N 1
ATOM 2762 C CA . LEU B 1 137 ? 7.695 15.195 -0.469 1 98.81 137 LEU B CA 1
ATOM 2763 C C . LEU B 1 137 ? 8.055 16.672 -0.585 1 98.81 137 LEU B C 1
ATOM 2765 O O . LEU B 1 137 ? 7.594 17.359 -1.502 1 98.81 137 LEU B O 1
ATOM 2769 N N . ASP B 1 138 ? 8.859 17.125 0.349 1 98.88 138 ASP B N 1
ATOM 2770 C CA . ASP B 1 138 ? 9.258 18.531 0.355 1 98.88 138 ASP B CA 1
ATOM 2771 C C . ASP B 1 138 ? 9.984 18.906 -0.935 1 98.88 138 ASP B C 1
ATOM 2773 O O . ASP B 1 138 ? 9.695 19.938 -1.538 1 98.88 138 ASP B O 1
ATOM 2777 N N . ASN B 1 139 ? 10.922 18.031 -1.333 1 98.56 139 ASN B N 1
ATOM 2778 C CA . ASN B 1 139 ? 11.648 18.266 -2.572 1 98.56 139 ASN B CA 1
ATOM 2779 C C . ASN B 1 139 ? 10.719 18.266 -3.781 1 98.56 139 ASN B C 1
ATOM 2781 O O . ASN B 1 139 ? 10.844 19.125 -4.664 1 98.56 139 ASN B O 1
ATOM 2785 N N . HIS B 1 140 ? 9.781 17.391 -3.84 1 98.31 140 HIS B N 1
ATOM 2786 C CA . HIS B 1 140 ? 8.844 17.281 -4.957 1 98.31 140 HIS B CA 1
ATOM 2787 C C . HIS B 1 140 ? 7.965 18.516 -5.062 1 98.31 140 HIS B C 1
ATOM 2789 O O . HIS B 1 140 ? 7.613 18.938 -6.168 1 98.31 140 HIS B O 1
ATOM 2795 N N . LEU B 1 141 ? 7.617 19.094 -3.957 1 98.69 141 LEU B N 1
ATOM 2796 C CA . LEU B 1 141 ? 6.648 20.172 -3.896 1 98.69 141 LEU B CA 1
ATOM 2797 C C . LEU B 1 141 ? 7.324 21.516 -4.172 1 98.69 141 LEU B C 1
ATOM 2799 O O . LEU B 1 141 ? 6.66 22.562 -4.195 1 98.69 141 LEU B O 1
ATOM 2803 N N . CYS B 1 142 ? 8.641 21.453 -4.328 1 98.38 142 CYS B N 1
ATOM 2804 C CA . CYS B 1 142 ? 9.312 22.688 -4.719 1 98.38 142 CYS B CA 1
ATOM 2805 C C . CYS B 1 142 ? 8.766 23.219 -6.035 1 98.38 142 CYS B C 1
ATOM 2807 O O . CYS B 1 142 ? 8.852 22.547 -7.066 1 98.38 142 CYS B O 1
ATOM 2809 N N . GLY B 1 143 ? 8.125 24.406 -5.992 1 97.69 143 GLY B N 1
ATOM 2810 C CA . GLY B 1 143 ? 7.547 25.031 -7.176 1 97.69 143 GLY B CA 1
ATOM 2811 C C . GLY B 1 143 ? 6.191 24.469 -7.551 1 97.69 143 GLY B C 1
ATOM 2812 O O . GLY B 1 143 ? 5.688 24.719 -8.648 1 97.69 143 GLY B O 1
ATOM 2813 N N . ARG B 1 144 ? 5.645 23.625 -6.719 1 97.94 144 ARG B N 1
ATOM 2814 C CA . ARG B 1 144 ? 4.352 23 -6.992 1 97.94 144 ARG B CA 1
ATOM 2815 C C . ARG B 1 144 ? 3.346 23.328 -5.895 1 97.94 144 ARG B C 1
ATOM 2817 O O . ARG B 1 144 ? 3.699 23.375 -4.715 1 97.94 144 ARG B O 1
ATOM 2824 N N . GLU B 1 145 ? 2.127 23.484 -6.281 1 97.94 145 GLU B N 1
ATOM 2825 C CA . GLU B 1 145 ? 1.067 23.75 -5.316 1 97.94 145 GLU B CA 1
ATOM 2826 C C . GLU B 1 145 ? 0.419 22.453 -4.832 1 97.94 145 GLU B C 1
ATOM 2828 O O . GLU B 1 145 ? -0.068 22.391 -3.701 1 97.94 145 GLU B O 1
ATOM 2833 N N . TYR B 1 146 ? 0.403 21.516 -5.719 1 98.56 146 TYR B N 1
ATOM 2834 C CA . TYR B 1 146 ? -0.205 20.219 -5.43 1 98.56 146 TYR B CA 1
ATOM 2835 C C . TYR B 1 146 ? 0.72 19.078 -5.836 1 98.56 146 TYR B C 1
ATOM 2837 O O . TYR B 1 146 ? 1.723 19.297 -6.52 1 98.56 146 TYR B O 1
ATOM 2845 N N . LEU B 1 147 ? 0.456 17.953 -5.379 1 98.69 147 LEU B N 1
ATOM 2846 C CA . LEU B 1 147 ? 1.326 16.797 -5.625 1 98.69 147 LEU B CA 1
ATOM 2847 C C . LEU B 1 147 ? 1.323 16.422 -7.102 1 98.69 147 LEU B C 1
ATOM 2849 O O . LEU B 1 147 ? 2.354 16.016 -7.645 1 98.69 147 LEU B O 1
ATOM 2853 N N . VAL B 1 148 ? 0.147 16.484 -7.691 1 98.44 148 VAL B N 1
ATOM 2854 C CA . VAL B 1 148 ? 0.028 16.109 -9.102 1 98.44 148 VAL B CA 1
ATOM 2855 C C . VAL B 1 148 ? -0.748 17.188 -9.852 1 98.44 148 VAL B C 1
ATOM 2857 O O . VAL B 1 148 ? -1.852 17.562 -9.445 1 98.44 148 VAL B O 1
ATOM 2860 N N . GLY B 1 149 ? -0.209 17.656 -10.906 1 96.38 149 GLY B N 1
ATOM 2861 C CA . GLY B 1 149 ? -0.896 18.641 -11.727 1 96.38 149 GLY B CA 1
ATOM 2862 C C . GLY B 1 149 ? -0.989 20 -11.07 1 96.38 149 GLY B C 1
ATOM 2863 O O . GLY B 1 149 ? -0.198 20.328 -10.18 1 96.38 149 GLY B O 1
ATOM 2864 N N . GLU B 1 150 ? -1.976 20.781 -11.562 1 95.88 150 GLU B N 1
ATOM 2865 C CA . GLU B 1 150 ? -2.076 22.172 -11.141 1 95.88 150 GLU B CA 1
ATOM 2866 C C . GLU B 1 150 ? -3.311 22.406 -10.273 1 95.88 150 GLU B C 1
ATOM 2868 O O . GLU B 1 150 ? -3.602 23.531 -9.875 1 95.88 150 GLU B O 1
ATOM 2873 N N . THR B 1 151 ? -4.012 21.359 -10.031 1 95.94 151 THR B N 1
ATOM 2874 C CA . THR B 1 151 ? -5.211 21.453 -9.203 1 95.94 151 THR B CA 1
ATOM 2875 C C . THR B 1 151 ? -5.223 20.344 -8.156 1 95.94 151 THR B C 1
ATOM 2877 O O . THR B 1 151 ? -4.465 19.375 -8.266 1 95.94 151 THR B O 1
ATOM 2880 N N . LEU B 1 152 ? -6.07 20.547 -7.184 1 97.38 152 LEU B N 1
ATOM 2881 C CA . LEU B 1 152 ? -6.23 19.547 -6.129 1 97.38 152 LEU B CA 1
ATOM 2882 C C . LEU B 1 152 ? -6.547 18.172 -6.711 1 97.38 152 LEU B C 1
ATOM 2884 O O . LEU B 1 152 ? -7.359 18.062 -7.633 1 97.38 152 LEU B O 1
ATOM 2888 N N . SER B 1 153 ? -5.883 17.188 -6.242 1 97.5 153 SER B N 1
ATOM 2889 C CA . SER B 1 153 ? -6.18 15.82 -6.648 1 97.5 153 SER B CA 1
ATOM 2890 C C . SER B 1 153 ? -6.391 14.914 -5.438 1 97.5 153 SER B C 1
ATOM 2892 O O . SER B 1 153 ? -6.18 15.336 -4.301 1 97.5 153 SER B O 1
ATOM 2894 N N . LEU B 1 154 ? -6.793 13.711 -5.672 1 97.75 154 LEU B N 1
ATOM 2895 C CA . LEU B 1 154 ? -6.984 12.719 -4.617 1 97.75 154 LEU B CA 1
ATOM 2896 C C . LEU B 1 154 ? -5.676 12.438 -3.893 1 97.75 154 LEU B C 1
ATOM 2898 O O . LEU B 1 154 ? -5.676 12.148 -2.693 1 97.75 154 LEU B O 1
ATOM 2902 N N . ALA B 1 155 ? -4.535 12.555 -4.605 1 98.56 155 ALA B N 1
ATOM 2903 C CA . ALA B 1 155 ? -3.227 12.359 -3.984 1 98.56 155 ALA B CA 1
ATOM 2904 C C . ALA B 1 155 ? -3.016 13.328 -2.828 1 98.56 155 ALA B C 1
ATOM 2906 O O . ALA B 1 155 ? -2.5 12.945 -1.774 1 98.56 155 ALA B O 1
ATOM 2907 N N . ASP B 1 156 ? -3.443 14.555 -3.008 1 98.75 156 ASP B N 1
ATOM 2908 C CA . ASP B 1 156 ? -3.258 15.57 -1.978 1 98.75 156 ASP B CA 1
ATOM 2909 C C . ASP B 1 156 ? -4.047 15.219 -0.717 1 98.75 156 ASP B C 1
ATOM 2911 O O . ASP B 1 156 ? -3.506 15.258 0.39 1 98.75 156 ASP B O 1
ATOM 2915 N N . LEU B 1 157 ? -5.277 14.883 -0.901 1 98.31 157 LEU B N 1
ATOM 2916 C CA . LEU B 1 157 ? -6.141 14.594 0.237 1 98.31 157 LEU B CA 1
ATOM 2917 C C . LEU B 1 157 ? -5.684 13.328 0.958 1 98.31 157 LEU B C 1
ATOM 2919 O O . LEU B 1 157 ? -5.66 13.289 2.189 1 98.31 157 LEU B O 1
ATOM 2923 N N . PHE B 1 158 ? -5.332 12.328 0.196 1 98.56 158 PHE B N 1
ATOM 2924 C CA . PHE B 1 158 ? -4.922 11.055 0.767 1 98.56 158 PHE B CA 1
ATOM 2925 C C . PHE B 1 158 ? -3.621 11.203 1.55 1 98.56 158 PHE B C 1
ATOM 2927 O O . PHE B 1 158 ? -3.527 10.766 2.697 1 98.56 158 PHE B O 1
ATOM 2934 N N . VAL B 1 159 ? -2.613 11.852 0.971 1 98.88 159 VAL B N 1
ATOM 2935 C CA . VAL B 1 159 ? -1.311 12.008 1.609 1 98.88 159 VAL B CA 1
ATOM 2936 C C . VAL B 1 159 ? -1.429 12.961 2.801 1 98.88 159 VAL B C 1
ATOM 2938 O O . VAL B 1 159 ? -0.761 12.766 3.82 1 98.88 159 VAL B O 1
ATOM 2941 N N . LEU B 1 160 ? -2.326 13.945 2.703 1 98.81 160 LEU B N 1
ATOM 2942 C CA . LEU B 1 160 ? -2.596 14.805 3.848 1 98.81 160 LEU B CA 1
ATOM 2943 C C . LEU B 1 160 ? -2.988 13.984 5.07 1 98.81 160 LEU B C 1
ATOM 2945 O O . LEU B 1 160 ? -2.459 14.195 6.16 1 98.81 160 LEU B O 1
ATOM 2949 N N . GLY B 1 161 ? -3.947 13.055 4.863 1 98.5 161 GLY B N 1
ATOM 2950 C CA . GLY B 1 161 ? -4.363 12.188 5.953 1 98.5 161 GLY B CA 1
ATOM 2951 C C . GLY B 1 161 ? -3.221 11.375 6.539 1 98.5 161 GLY B C 1
ATOM 2952 O O . GLY B 1 161 ? -3.139 11.211 7.758 1 98.5 161 GLY B O 1
ATOM 2953 N N . ILE B 1 162 ? -2.314 10.961 5.695 1 98.69 162 ILE B N 1
ATOM 2954 C CA . ILE B 1 162 ? -1.2 10.109 6.094 1 98.69 162 ILE B CA 1
ATOM 2955 C C . ILE B 1 162 ? -0.214 10.914 6.941 1 98.69 162 ILE B C 1
ATOM 2957 O O . ILE B 1 162 ? 0.29 10.414 7.953 1 98.69 162 ILE B O 1
ATOM 2961 N N . VAL B 1 163 ? 0.047 12.18 6.602 1 98.75 163 VAL B N 1
ATOM 2962 C CA . VAL B 1 163 ? 1.168 12.898 7.207 1 98.75 163 VAL B CA 1
ATOM 2963 C C . VAL B 1 163 ? 0.667 13.758 8.359 1 98.75 163 VAL B C 1
ATOM 2965 O O . VAL B 1 163 ? 1.465 14.312 9.125 1 98.75 163 VAL B O 1
ATOM 2968 N N . GLN B 1 164 ? -0.647 13.93 8.547 1 98.19 164 GLN B N 1
ATOM 2969 C CA . GLN B 1 164 ? -1.186 14.859 9.531 1 98.19 164 GLN B CA 1
ATOM 2970 C C . GLN B 1 164 ? -0.688 14.539 10.93 1 98.19 164 GLN B C 1
ATOM 2972 O O . GLN B 1 164 ? -0.445 15.438 11.734 1 98.19 164 GLN B O 1
ATOM 2977 N N . GLY B 1 165 ? -0.526 13.25 11.234 1 97.88 165 GLY B N 1
ATOM 2978 C CA . GLY B 1 165 ? -0.002 12.875 12.531 1 97.88 165 GLY B CA 1
ATOM 2979 C C . GLY B 1 165 ? 1.404 13.391 12.781 1 97.88 165 GLY B C 1
ATOM 2980 O O . GLY B 1 165 ? 1.739 13.789 13.898 1 97.88 165 GLY B O 1
ATOM 2981 N N . ALA B 1 166 ? 2.258 13.359 11.781 1 98.75 166 ALA B N 1
ATOM 2982 C CA . ALA B 1 166 ? 3.615 13.875 11.914 1 98.75 166 ALA B CA 1
ATOM 2983 C C . ALA B 1 166 ? 3.6 15.367 12.258 1 98.75 166 ALA B C 1
ATOM 2985 O O . ALA B 1 166 ? 4.352 15.812 13.125 1 98.75 166 ALA B O 1
ATOM 2986 N N . PHE B 1 167 ? 2.752 16.125 11.594 1 98.69 167 PHE B N 1
ATOM 2987 C CA . PHE B 1 167 ? 2.643 17.562 11.836 1 98.69 167 PHE B CA 1
ATOM 2988 C C . PHE B 1 167 ? 2.094 17.828 13.227 1 98.69 167 PHE B C 1
ATOM 2990 O O . PHE B 1 167 ? 2.482 18.812 13.867 1 98.69 167 PHE B O 1
ATOM 2997 N N . ARG B 1 168 ? 1.242 16.984 13.703 1 97.75 168 ARG B N 1
ATOM 2998 C CA . ARG B 1 168 ? 0.571 17.188 14.984 1 97.75 168 ARG B CA 1
ATOM 2999 C C . ARG B 1 168 ? 1.499 16.859 16.141 1 97.75 168 ARG B C 1
ATOM 3001 O O . ARG B 1 168 ? 1.479 17.547 17.172 1 97.75 168 ARG B O 1
ATOM 3008 N N . PHE B 1 169 ? 2.383 15.836 15.977 1 98.19 169 PHE B N 1
ATOM 3009 C CA . PHE B 1 169 ? 3.035 15.305 17.172 1 98.19 169 PHE B CA 1
ATOM 3010 C C . PHE B 1 169 ? 4.543 15.531 17.109 1 98.19 169 PHE B C 1
ATOM 3012 O O . PHE B 1 169 ? 5.219 15.508 18.141 1 98.19 169 PHE B O 1
ATOM 3019 N N . PHE B 1 170 ? 5.082 15.758 15.883 1 98.69 170 PHE B N 1
ATOM 3020 C CA . PHE B 1 170 ? 6.535 15.633 15.828 1 98.69 170 PHE B CA 1
ATOM 3021 C C . PHE B 1 170 ? 7.156 16.859 15.172 1 98.69 170 PHE B C 1
ATOM 3023 O O . PHE B 1 170 ? 8.227 17.312 15.578 1 98.69 170 PHE B O 1
ATOM 3030 N N . LEU B 1 171 ? 6.559 17.375 14.109 1 98.81 171 LEU B N 1
ATOM 3031 C CA . LEU B 1 171 ? 7.207 18.375 13.281 1 98.81 171 LEU B CA 1
ATOM 3032 C C . LEU B 1 171 ? 7.016 19.766 13.867 1 98.81 171 LEU B C 1
ATOM 3034 O O . LEU B 1 171 ? 6.023 20.438 13.578 1 98.81 171 LEU B O 1
ATOM 3038 N N . ASP B 1 172 ? 7.961 20.203 14.625 1 98.44 172 ASP B N 1
ATOM 3039 C CA . ASP B 1 172 ? 7.855 21.5 15.312 1 98.44 172 ASP B CA 1
ATOM 3040 C C . ASP B 1 172 ? 8.125 22.641 14.344 1 98.44 172 ASP B C 1
ATOM 3042 O O . ASP B 1 172 ? 8.352 22.422 13.156 1 98.44 172 ASP B O 1
ATOM 3046 N N . LYS B 1 173 ? 8.078 23.828 14.852 1 97.56 173 LYS B N 1
ATOM 3047 C CA . LYS B 1 173 ? 8.18 25.031 14.016 1 97.56 173 LYS B CA 1
ATOM 3048 C C . LYS B 1 173 ? 9.516 25.078 13.289 1 97.56 173 LYS B C 1
ATOM 3050 O O . LYS B 1 173 ? 9.578 25.453 12.117 1 97.56 173 LYS B O 1
ATOM 3055 N N . ARG B 1 174 ? 10.547 24.719 13.914 1 98 174 ARG B N 1
ATOM 3056 C CA . ARG B 1 174 ? 11.867 24.734 13.297 1 98 174 ARG B CA 1
ATOM 3057 C C . ARG B 1 174 ? 11.914 23.812 12.078 1 98 174 ARG B C 1
ATOM 3059 O O . ARG B 1 174 ? 12.359 24.219 11.008 1 98 174 ARG B O 1
ATOM 3066 N N . TRP B 1 175 ? 11.414 22.625 12.273 1 98.44 175 TRP B N 1
ATOM 3067 C CA . TRP B 1 175 ? 11.406 21.672 11.164 1 98.44 175 TRP B CA 1
ATOM 3068 C C . TRP B 1 175 ? 10.555 22.203 10.008 1 98.44 175 TRP B C 1
ATOM 3070 O O . TRP B 1 175 ? 10.961 22.109 8.844 1 98.44 175 TRP B O 1
ATOM 3080 N N . ARG B 1 176 ? 9.383 22.75 10.32 1 98.5 176 ARG B N 1
ATOM 3081 C CA . ARG B 1 176 ? 8.469 23.25 9.297 1 98.5 176 ARG B CA 1
ATOM 3082 C C . ARG B 1 176 ? 9.094 24.422 8.531 1 98.5 176 ARG B C 1
ATOM 3084 O O . ARG B 1 176 ? 8.914 24.531 7.32 1 98.5 176 ARG B O 1
ATOM 3091 N N . ASP B 1 177 ? 9.898 25.188 9.219 1 98.06 177 ASP B N 1
ATOM 3092 C CA . ASP B 1 177 ? 10.586 26.312 8.586 1 98.06 177 ASP B CA 1
ATOM 3093 C C . ASP B 1 177 ? 11.688 25.812 7.648 1 98.06 177 ASP B C 1
ATOM 3095 O O . ASP B 1 177 ? 11.977 26.438 6.633 1 98.06 177 ASP B O 1
ATOM 3099 N N . GLU B 1 178 ? 12.25 24.703 7.984 1 98.38 178 GLU B N 1
ATOM 3100 C CA . GLU B 1 178 ? 13.336 24.125 7.191 1 98.38 178 GLU B CA 1
ATOM 3101 C C . GLU B 1 178 ? 12.789 23.328 6.016 1 98.38 178 GLU B C 1
ATOM 3103 O O . GLU B 1 178 ? 13.531 23 5.086 1 98.38 178 GLU B O 1
ATOM 3108 N N . HIS B 1 179 ? 11.547 23 6.098 1 98.69 179 HIS B N 1
ATOM 3109 C CA . HIS B 1 179 ? 10.852 22.266 5.047 1 98.69 179 HIS B CA 1
ATOM 3110 C C . HIS B 1 179 ? 9.586 22.984 4.613 1 98.69 179 HIS B C 1
ATOM 3112 O O . HIS B 1 179 ? 8.477 22.453 4.758 1 98.69 179 HIS B O 1
ATOM 3118 N N . ARG B 1 180 ? 9.773 24.062 3.961 1 98.31 180 ARG B N 1
ATOM 3119 C CA . ARG B 1 180 ? 8.703 25.031 3.738 1 98.31 180 ARG B CA 1
ATOM 3120 C C . ARG B 1 180 ? 7.758 24.562 2.643 1 98.31 180 ARG B C 1
ATOM 3122 O O . ARG B 1 180 ? 6.562 24.875 2.676 1 98.31 180 ARG B O 1
ATOM 3129 N N . ASN B 1 181 ? 8.32 23.812 1.656 1 98.81 181 ASN B N 1
ATOM 3130 C CA . ASN B 1 181 ? 7.453 23.359 0.574 1 98.81 181 ASN B CA 1
ATOM 3131 C C . ASN B 1 181 ? 6.363 22.422 1.085 1 98.81 181 ASN B C 1
ATOM 3133 O O . ASN B 1 181 ? 5.18 22.625 0.807 1 98.81 181 ASN B O 1
ATOM 3137 N N . LEU B 1 182 ? 6.801 21.469 1.857 1 98.88 182 LEU B N 1
ATOM 3138 C CA . LEU B 1 182 ? 5.844 20.516 2.416 1 98.88 182 LEU B CA 1
ATOM 3139 C C . LEU B 1 182 ? 4.926 21.203 3.428 1 98.88 182 LEU B C 1
ATOM 3141 O O . LEU B 1 182 ? 3.721 20.938 3.449 1 98.88 182 LEU B O 1
ATOM 3145 N N . SER B 1 183 ? 5.496 22.047 4.242 1 98.75 183 SER B N 1
ATOM 3146 C CA . SER B 1 183 ? 4.715 22.734 5.273 1 98.75 183 SER B CA 1
ATOM 3147 C C . SER B 1 183 ? 3.66 23.641 4.66 1 98.75 183 SER B C 1
ATOM 3149 O O . SER B 1 183 ? 2.516 23.672 5.117 1 98.75 183 SER B O 1
ATOM 3151 N N . THR B 1 184 ? 4.027 24.375 3.629 1 98.5 184 THR B N 1
ATOM 3152 C CA . THR B 1 184 ? 3.084 25.234 2.941 1 98.5 184 THR B CA 1
ATOM 3153 C C . THR B 1 184 ? 1.985 24.422 2.264 1 98.5 184 THR B C 1
ATOM 3155 O O . THR B 1 184 ? 0.81 24.797 2.314 1 98.5 184 THR B O 1
ATOM 3158 N N . TRP B 1 185 ? 2.369 23.359 1.635 1 98.81 185 TRP B N 1
ATOM 3159 C CA . TRP B 1 185 ? 1.399 22.453 1.026 1 98.81 185 TRP B CA 1
ATOM 3160 C C . TRP B 1 185 ? 0.421 21.922 2.068 1 98.81 185 TRP B C 1
ATOM 3162 O O . TRP B 1 185 ? -0.791 21.906 1.838 1 98.81 185 TRP B O 1
ATOM 3172 N N . PHE B 1 186 ? 0.937 21.516 3.215 1 98.81 186 PHE B N 1
ATOM 3173 C CA . PHE B 1 186 ? 0.111 20.969 4.285 1 98.81 186 PHE B CA 1
ATOM 3174 C C . PHE B 1 186 ? -0.927 21.984 4.742 1 98.81 186 PHE B C 1
ATOM 3176 O O . PHE B 1 186 ? -2.115 21.656 4.832 1 98.81 186 PHE B O 1
ATOM 3183 N N . GLU B 1 187 ? -0.484 23.109 4.988 1 98 187 GLU B N 1
ATOM 3184 C CA . GLU B 1 187 ? -1.377 24.156 5.457 1 98 187 GLU B CA 1
ATOM 3185 C C . GLU B 1 187 ? -2.418 24.516 4.402 1 98 187 GLU B C 1
ATOM 3187 O O . GLU B 1 187 ? -3.596 24.703 4.719 1 98 187 GLU B O 1
ATOM 3192 N N . ARG B 1 188 ? -2.002 24.609 3.193 1 98 188 ARG B N 1
ATOM 3193 C CA . ARG B 1 188 ? -2.893 24.938 2.086 1 98 188 ARG B CA 1
ATOM 3194 C C . ARG B 1 188 ? -3.994 23.891 1.938 1 98 188 ARG B C 1
ATOM 3196 O O . ARG B 1 188 ? -5.18 24.234 1.904 1 98 188 ARG B O 1
ATOM 3203 N N . VAL B 1 189 ? -3.627 22.656 1.883 1 98.38 189 VAL B N 1
ATOM 3204 C CA . VAL B 1 189 ? -4.59 21.578 1.636 1 98.38 189 VAL B CA 1
ATOM 3205 C C . VAL B 1 189 ? -5.473 21.391 2.865 1 98.38 189 VAL B C 1
ATOM 3207 O O . VAL B 1 189 ? -6.68 21.156 2.744 1 98.38 189 VAL B O 1
ATOM 3210 N N . HIS B 1 190 ? -4.871 21.484 4.059 1 98.38 190 HIS B N 1
ATOM 3211 C CA . HIS B 1 190 ? -5.645 21.297 5.281 1 98.38 190 HIS B CA 1
ATOM 3212 C C . HIS B 1 190 ? -6.676 22.406 5.449 1 98.38 190 HIS B C 1
ATOM 3214 O O . HIS B 1 190 ? -7.734 22.203 6.047 1 98.38 190 HIS B O 1
ATOM 3220 N N . ALA B 1 191 ? -6.438 23.547 4.93 1 97.38 191 ALA B N 1
ATOM 3221 C CA . ALA B 1 191 ? -7.301 24.719 5.098 1 97.38 191 ALA B CA 1
ATOM 3222 C C . ALA B 1 191 ? -8.531 24.625 4.207 1 97.38 191 ALA B C 1
ATOM 3224 O O . ALA B 1 191 ? -9.477 25.406 4.352 1 97.38 191 ALA B O 1
ATOM 3225 N N . LEU B 1 192 ? -8.508 23.703 3.25 1 97.19 192 LEU B N 1
ATOM 3226 C CA . LEU B 1 192 ? -9.672 23.562 2.385 1 97.19 192 LEU B CA 1
ATOM 3227 C C . LEU B 1 192 ? -10.914 23.219 3.201 1 97.19 192 LEU B C 1
ATOM 3229 O O . LEU B 1 192 ? -10.852 22.422 4.133 1 97.19 192 LEU B O 1
ATOM 3233 N N . PRO B 1 193 ? -12.078 23.781 2.859 1 96.75 193 PRO B N 1
ATOM 3234 C CA . PRO B 1 193 ? -13.305 23.547 3.625 1 96.75 193 PRO B CA 1
ATOM 3235 C C . PRO B 1 193 ? -13.656 22.062 3.727 1 96.75 193 PRO B C 1
ATOM 3237 O O . PRO B 1 193 ? -14.078 21.594 4.789 1 96.75 193 PRO B O 1
ATOM 3240 N N . ILE B 1 194 ? -13.438 21.312 2.705 1 94.31 194 ILE B N 1
ATOM 3241 C CA . ILE B 1 194 ? -13.82 19.906 2.703 1 94.31 194 ILE B CA 1
ATOM 3242 C C . ILE B 1 194 ? -12.969 19.141 3.711 1 94.31 194 ILE B C 1
ATOM 3244 O O . ILE B 1 194 ? -13.398 18.094 4.23 1 94.31 194 ILE B O 1
ATOM 3248 N N . VAL B 1 195 ? -11.758 19.641 4 1 97 195 VAL B N 1
ATOM 3249 C CA . VAL B 1 195 ? -10.867 19 4.957 1 97 195 VAL B CA 1
ATOM 3250 C C . VAL B 1 195 ? -11.203 19.453 6.375 1 97 195 VAL B C 1
ATOM 3252 O O . VAL B 1 195 ? -11.406 18.641 7.273 1 97 195 VAL B O 1
ATOM 3255 N N . VAL B 1 196 ? -11.375 20.734 6.562 1 96.81 196 VAL B N 1
ATOM 3256 C CA . VAL B 1 196 ? -11.633 21.312 7.875 1 96.81 196 VAL B CA 1
ATOM 3257 C C . VAL B 1 196 ? -12.977 20.812 8.406 1 96.81 196 VAL B C 1
ATOM 3259 O O . VAL B 1 196 ? -13.133 20.594 9.609 1 96.81 196 VAL B O 1
ATOM 3262 N N . ASP B 1 197 ? -13.906 20.562 7.52 1 94.19 197 ASP B N 1
ATOM 3263 C CA . ASP B 1 197 ? -15.25 20.125 7.902 1 94.19 197 ASP B CA 1
ATOM 3264 C C . ASP B 1 197 ? -15.203 18.75 8.578 1 94.19 197 ASP B C 1
ATOM 3266 O O . ASP B 1 197 ? -16.047 18.438 9.406 1 94.19 197 ASP B O 1
ATOM 3270 N N . VAL B 1 198 ? -14.188 17.969 8.219 1 93.62 198 VAL B N 1
ATOM 3271 C CA . VAL B 1 198 ? -14.188 16.609 8.742 1 93.62 198 VAL B CA 1
ATOM 3272 C C . VAL B 1 198 ? -13.102 16.469 9.812 1 93.62 198 VAL B C 1
ATOM 3274 O O . VAL B 1 198 ? -13.227 15.656 10.727 1 93.62 198 VAL B O 1
ATOM 3277 N N . ALA B 1 199 ? -12.023 17.266 9.711 1 94.75 199 ALA B N 1
ATOM 3278 C CA . ALA B 1 199 ? -10.875 17.047 10.594 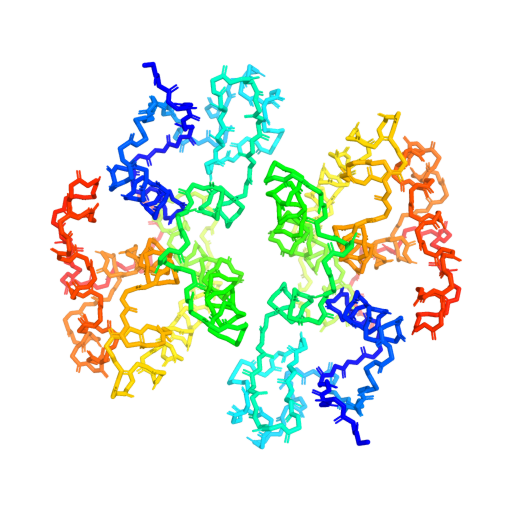1 94.75 199 ALA B CA 1
ATOM 3279 C C . ALA B 1 199 ? -10.734 18.203 11.586 1 94.75 199 ALA B C 1
ATOM 3281 O O . ALA B 1 199 ? -9.961 18.109 12.547 1 94.75 199 ALA B O 1
ATOM 3282 N N . GLY B 1 200 ? -11.492 19.266 11.406 1 94.94 200 GLY B N 1
ATOM 3283 C CA . GLY B 1 200 ? -11.242 20.469 12.188 1 94.94 200 GLY B CA 1
ATOM 3284 C C . GLY B 1 200 ? -9.992 21.219 11.758 1 94.94 200 GLY B C 1
ATOM 3285 O O . GLY B 1 200 ? -9.336 20.828 10.789 1 94.94 200 GLY B O 1
ATOM 3286 N N . PRO B 1 201 ? -9.703 22.328 12.406 1 94.81 201 PRO B N 1
ATOM 3287 C CA . PRO B 1 201 ? -8.477 23.062 12.086 1 94.81 201 PRO B CA 1
ATOM 3288 C C . PRO B 1 201 ? -7.211 22.266 12.398 1 94.81 201 PRO B C 1
ATOM 3290 O O . PRO B 1 201 ? -7.223 21.406 13.273 1 94.81 201 PRO B O 1
ATOM 3293 N N . PRO B 1 202 ? -6.16 22.594 11.641 1 93.56 202 PRO B N 1
ATOM 3294 C CA . PRO B 1 202 ? -4.922 21.859 11.891 1 93.56 202 PRO B CA 1
ATOM 3295 C C . PRO B 1 202 ? -4.336 22.156 13.273 1 93.56 202 PRO B C 1
ATOM 3297 O O . PRO B 1 202 ? -4.41 23.281 13.75 1 93.56 202 PRO B O 1
ATOM 3300 N N . VAL B 1 203 ? -3.926 21.156 13.898 1 94.44 203 VAL B N 1
ATOM 3301 C CA . VAL B 1 203 ? -3.154 21.266 15.133 1 94.44 203 VAL B CA 1
ATOM 3302 C C . VAL B 1 203 ? -1.689 20.922 14.859 1 94.44 203 VAL B C 1
ATOM 3304 O O . VAL B 1 203 ? -1.367 19.797 14.461 1 94.44 203 VAL B O 1
ATOM 3307 N N . LEU B 1 204 ? -0.788 21.891 15.086 1 97.81 204 LEU B N 1
ATOM 3308 C CA . LEU B 1 204 ? 0.621 21.703 14.75 1 97.81 204 LEU B CA 1
ATOM 3309 C C . LEU B 1 204 ? 1.47 21.562 16 1 97.81 204 LEU B C 1
ATOM 3311 O O . LEU B 1 204 ? 1.241 22.266 17 1 97.81 204 LEU B O 1
ATOM 3315 N N . ALA B 1 205 ? 2.43 20.766 15.93 1 98.12 205 ALA B N 1
ATOM 3316 C CA . ALA B 1 205 ? 3.301 20.5 17.078 1 98.12 205 ALA B CA 1
ATOM 3317 C C . ALA B 1 205 ? 4.152 21.719 17.406 1 98.12 205 ALA B C 1
ATOM 3319 O O . ALA B 1 205 ? 4.766 22.312 16.531 1 98.12 205 ALA B O 1
ATOM 3320 N N . GLU B 1 206 ? 4.184 22.047 18.641 1 97.25 206 GLU B N 1
ATOM 3321 C CA . GLU B 1 206 ? 5.121 23.047 19.109 1 97.25 206 GLU B CA 1
ATOM 3322 C C . GLU B 1 206 ? 6.508 22.453 19.344 1 97.25 206 GLU B C 1
ATOM 3324 O O . GLU B 1 206 ? 7.52 23.109 19.078 1 97.25 206 GLU B O 1
ATOM 3329 N N . TYR B 1 207 ? 6.477 21.25 19.906 1 96.88 207 TYR B N 1
ATOM 3330 C CA . TYR B 1 207 ? 7.699 20.484 20.125 1 96.88 207 TYR B CA 1
ATOM 3331 C C . TYR B 1 207 ? 7.527 19.031 19.688 1 96.88 207 TYR B C 1
ATOM 3333 O O . TYR B 1 207 ? 6.414 18.516 19.688 1 96.88 207 TYR B O 1
ATOM 3341 N N . GLU B 1 208 ? 8.625 18.469 19.234 1 97.38 208 GLU B N 1
ATOM 3342 C CA . GLU B 1 208 ? 8.625 17.047 18.922 1 97.38 208 GLU B CA 1
ATOM 3343 C C . GLU B 1 208 ? 8.32 16.203 20.156 1 97.38 208 GLU B C 1
ATOM 3345 O O . GLU B 1 208 ? 8.938 16.391 21.203 1 97.38 208 GLU B O 1
ATOM 3350 N N . MET B 1 209 ? 7.379 15.312 20.031 1 97.06 209 MET B N 1
ATOM 3351 C CA . MET B 1 209 ? 7.105 14.367 21.109 1 97.06 209 MET B CA 1
ATOM 3352 C C . MET B 1 209 ? 8.367 13.594 21.484 1 97.06 209 MET B C 1
ATOM 3354 O O . MET B 1 209 ? 9.031 13.031 20.609 1 97.06 209 MET B O 1
ATOM 3358 N N . PRO B 1 210 ? 8.734 13.586 22.75 1 96.56 210 PRO B N 1
ATOM 3359 C CA . PRO B 1 210 ? 9.984 12.938 23.156 1 96.56 210 PRO B CA 1
ATOM 3360 C C . PRO B 1 210 ? 9.93 11.422 23 1 96.56 210 PRO B C 1
ATOM 3362 O O . PRO B 1 210 ? 8.875 10.812 23.203 1 96.56 210 PRO B O 1
ATOM 3365 N N . ILE B 1 211 ? 11.047 10.859 22.656 1 96.94 211 ILE B N 1
ATOM 3366 C CA . ILE B 1 211 ? 11.18 9.406 22.578 1 96.94 211 ILE B CA 1
ATOM 3367 C C . ILE B 1 211 ? 11.453 8.828 23.953 1 96.94 211 ILE B C 1
ATOM 3369 O O . ILE B 1 211 ? 12.602 8.773 24.406 1 96.94 211 ILE B O 1
ATOM 3373 N N . GLN B 1 212 ? 10.383 8.492 24.609 1 96 212 GLN B N 1
ATOM 3374 C CA . GLN B 1 212 ? 10.406 7.91 25.953 1 96 212 GLN B CA 1
ATOM 3375 C C . GLN B 1 212 ? 9.289 6.891 26.125 1 96 212 GLN B C 1
ATOM 3377 O O . GLN B 1 212 ? 8.25 6.984 25.469 1 96 212 GLN B O 1
ATOM 3382 N N . PRO B 1 213 ? 9.5 5.891 27 1 92.44 213 PRO B N 1
ATOM 3383 C CA . PRO B 1 213 ? 8.445 4.898 27.234 1 92.44 213 PRO B CA 1
ATOM 3384 C C . PRO B 1 213 ? 7.137 5.523 27.703 1 92.44 213 PRO B C 1
ATOM 3386 O O . PRO B 1 213 ? 7.148 6.551 28.375 1 92.44 213 PRO B O 1
ATOM 3389 N N . PRO B 1 214 ? 6.109 4.895 27.219 1 89.19 214 PRO B N 1
ATOM 3390 C CA . PRO B 1 214 ? 4.816 5.418 27.656 1 89.19 214 PRO B CA 1
ATOM 3391 C C . PRO B 1 214 ? 4.641 5.355 29.172 1 89.19 214 PRO B C 1
ATOM 3393 O O . PRO B 1 214 ? 5.195 4.465 29.828 1 89.19 214 PRO B O 1
ATOM 3396 N N . LYS B 1 215 ? 4 6.363 29.719 1 76.25 215 LYS B N 1
ATOM 3397 C CA . LYS B 1 215 ? 3.775 6.395 31.156 1 76.25 215 LYS B CA 1
ATOM 3398 C C . LYS B 1 215 ? 2.713 5.379 31.578 1 76.25 215 LYS B C 1
ATOM 3400 O O . LYS B 1 215 ? 1.787 5.098 30.812 1 76.25 215 LYS B O 1
#

Sequence (430 aa):
MPFGTLYTRPFNPRSLAILAIAKANNLPLKIKTITSFKDATEEYLQLNPLGKIPTFVGADGYVLTESIAIALYDSNTTLLGTTGQEYASIIRWMAFGITEILPALGGWFNPLIGRANFNADNIYQSKDDTLARLKILDNHLCGREYLVGETLSLADLFVLGIVQGAFRFFLDKRWRDEHRNLSTWFERVHALPIVVDVAGPPVLAEYEMPIQPPKMPFGTLYTRPFNPRSLAILAIAKANNLPLKIKTITSFKDATEEYLQLNPLGKIPTFVGADGYVLTESIAIALYDSNTTLLGTTGQEYASIIRWMAFGITEILPALGGWFNPLIGRANFNADNIYQSKDDTLARLKILDNHLCGREYLVGETLSLADLFVLGIVQGAFRFFLDKRWRDEHRNLSTWFERVHALPIVVDVAGPPVLAEYEMPIQPPK

pLDDT: mean 95.57, std 4.58, range [69.81, 98.88]